Protein AF-A0A1G1VSD1-F1 (afdb_monomer)

Solvent-accessible surface area (backbone atoms only — not comparable to full-atom values): 21756 Å² total; per-residue (Å²): 142,65,68,88,74,49,57,92,87,36,51,66,31,58,63,77,46,82,47,78,40,88,89,70,38,38,32,40,32,35,23,59,66,36,73,68,53,50,50,50,34,48,72,78,40,58,56,42,30,75,63,59,65,45,50,32,33,35,44,26,46,36,88,63,101,79,64,98,50,81,32,43,58,73,54,17,55,51,48,51,53,54,52,40,55,37,24,59,35,25,33,76,70,53,75,51,63,38,87,36,64,24,29,32,46,72,56,81,66,100,51,52,38,36,31,36,31,75,64,92,54,90,82,37,45,60,22,38,36,26,65,42,75,59,90,62,21,32,52,67,43,37,54,72,77,50,73,74,51,72,70,53,35,38,53,39,26,42,51,46,51,50,32,54,59,45,38,45,39,85,54,55,68,75,62,44,68,49,43,38,69,47,69,35,48,49,39,75,63,40,67,64,59,42,45,43,29,44,76,74,29,87,92,44,19,68,61,29,48,55,34,52,53,35,51,46,51,61,42,70,30,69,66,46,51,54,50,52,55,52,40,36,76,70,61,47,38,30,56,30,40,57,55,61,29,38,66,84,24,26,39,52,42,68,27,79,89,72,48,69,47,70,42,76,49,78,71,39,53,72,57,62,86,49,100,82,52,72,59,64,55,22,59,48,63,55,25,25,56,55,23,40,58,18,16,31,34,12,57,44,68,64,38,78,93,30,48,66,49,44,53,28,32,54,51,36,48,33,69,72,39,80,72,49,47,40,43,80,75,37,68,70,48,20,21,39,22,29,47,13,21,46,51,25,30,53,50,52,39,45,54,46,45,52,55,35,52,53,40,48,54,51,46,55,56,41,74,76,37,100,72,64,77,66,49,68,64,49,52,50,53,35,54,52,38,51,58,53,41,49,45,41,46,53,49,41,46,51,28,34,77,39,68,18,48,41,64,70,78,80,107

Nearest PDB structures (foldseek):
  8otz-assembly1_DS  TM=2.381E-01  e=2.539E+00  Bos taurus
  8a1g-assembly2_B  TM=2.634E-01  e=3.040E+00  Homo sapiens
  8fbi-assembly1_A-3  TM=2.168E-01  e=6.837E+00  synthetic construct

pLDDT: mean 74.11, std 15.65, range [35.31, 95.62]

Foldseek 3Di:
DLQPQADQVFDKWFWDDWDQDLQQQKIKTKTAQDPVNLVSCCVPPVFFSVQQRGIKIKIFNDDDPDHPDDLHDPNVVVVQVLQQVLQVLLVVLPHGQWSHKWWWDDDPPPTTIITRHSDDDPPTTIITIGGPGDDQFAPVSCLVVDDDDLVLLLVQLLSLLSSQCSSFDQDDLVLLPLLDALPLLLCVLPVPQLVCCLPVNPVCNVLSVLLSVLSCCLRVDPVLRVVSNVCSVVRQAGQTLQQQARGPQWTWGQTPVRHIDIGGDDSPRVQDSDPPHGDRSNNRLCRGSLLVLLLHCQLVLLDPSSPSSNVSNLVSQCVVDVCSCCCLPPPSSVLNNLVSSLSNLSVVLSVLVVVLVVLVVVLVVLVPDPPVPPNVVSVVVNVVSVVVNVSSSVSSSQCSVVSSNCSVVSD

Mean predicted aligned error: 10.21 Å

Secondary structure (DSSP, 8-state):
--TTSS-TT-EEEEEEEEEE-TTT-EEEEEEPPPHHHHHHHHHH-TTTGGGGSS-EEEEEE---SS-SSS-STHHHHHHHHHHHHHHHHHTTTSS-SS--EEEEEP-SSSS-EEEE-SSPPTTPEEEEEEE-PPTT-BHHHHHHH-PPPHHHHHHHHHHHHHHHHHT-EE--HHHHHTS--THHHHHHHIIIIIHHHHHH-TTTHHHHHHHHHHHHHHHH-HHHHHHHHHHHHTT-BEE--S---TTTSEEEEE-TTS-EEEEE-----TTSSSTTSS--GGG-GGGBHHHHHHHHHHHHHT-GGGHHHHHHHHHHHHHH-GGGGGGGT-HHHHHHHHHHHHHHHHHHHHHHHHHHHHHHHHHHHHHTSTT-TTHHHHHHHHHHHHHHHHHHHHHHHHHHHTTT-GGGT--

Organism: NCBI:txid1797591

Structure (mmCIF, N/CA/C/O backbone):
data_AF-A0A1G1VSD1-F1
#
_entry.id   AF-A0A1G1VSD1-F1
#
loop_
_atom_site.group_PDB
_atom_site.id
_atom_site.type_symbol
_atom_site.label_atom_id
_atom_site.label_alt_id
_atom_site.label_comp_id
_atom_site.label_asym_id
_atom_site.label_entity_id
_atom_site.label_seq_id
_atom_site.pdbx_PDB_ins_code
_atom_site.Cartn_x
_atom_site.Cartn_y
_atom_site.Cartn_z
_atom_site.occupancy
_atom_site.B_iso_or_equiv
_atom_site.auth_seq_id
_atom_site.auth_comp_id
_atom_site.auth_asym_id
_atom_site.auth_atom_id
_atom_site.pdbx_PDB_model_num
ATOM 1 N N . MET A 1 1 ? -19.074 16.973 -6.743 1.00 36.41 1 MET A N 1
ATOM 2 C CA . MET A 1 1 ? -18.689 18.278 -7.329 1.00 36.41 1 MET A CA 1
ATOM 3 C C . MET A 1 1 ? -17.511 18.121 -8.301 1.00 36.41 1 MET A C 1
ATOM 5 O O . MET A 1 1 ? -16.456 18.693 -8.073 1.00 36.41 1 MET A O 1
ATOM 9 N N . VAL A 1 2 ? -17.659 17.331 -9.371 1.00 36.66 2 VAL A N 1
ATOM 10 C CA . VAL A 1 2 ? -16.707 17.309 -10.512 1.00 36.66 2 VAL A CA 1
ATOM 11 C C . VAL A 1 2 ? -17.419 17.602 -11.839 1.00 36.66 2 VAL A C 1
ATOM 13 O O . VAL A 1 2 ? -16.780 18.007 -12.802 1.00 36.66 2 VAL A O 1
ATOM 16 N N . GLU A 1 3 ? -18.756 17.531 -11.852 1.00 37.34 3 GLU A N 1
ATOM 17 C CA . GLU A 1 3 ? -19.597 17.827 -13.019 1.00 37.34 3 GLU A CA 1
ATOM 18 C C . GLU A 1 3 ? -19.487 19.277 -13.526 1.00 37.34 3 GLU A C 1
ATOM 20 O O . GLU A 1 3 ? -19.671 19.493 -14.716 1.00 37.34 3 GLU A O 1
ATOM 25 N N . GLU A 1 4 ? -19.114 20.252 -12.684 1.00 40.25 4 GLU A N 1
ATOM 26 C CA . GLU A 1 4 ? -19.007 21.676 -13.071 1.00 40.25 4 GLU A CA 1
ATOM 27 C C . GLU A 1 4 ? -17.602 22.120 -13.535 1.00 40.25 4 GLU A C 1
ATOM 29 O O . GLU A 1 4 ? -17.387 23.299 -13.816 1.00 40.25 4 GLU A O 1
ATOM 34 N N . LEU A 1 5 ? -16.613 21.220 -13.589 1.00 47.41 5 LEU A N 1
ATOM 35 C CA . LEU A 1 5 ? -15.200 21.614 -13.727 1.00 47.41 5 LEU A CA 1
ATOM 36 C C . LEU A 1 5 ? -14.581 21.386 -15.115 1.00 47.41 5 LEU A C 1
ATOM 38 O O . LEU A 1 5 ? -13.524 21.955 -15.399 1.00 47.41 5 LEU A O 1
ATOM 42 N N . ILE A 1 6 ? -15.219 20.602 -15.987 1.00 49.84 6 ILE A N 1
ATOM 43 C CA . ILE A 1 6 ? -14.736 20.333 -17.350 1.00 49.84 6 ILE A CA 1
ATOM 44 C C . ILE A 1 6 ? -15.594 21.143 -18.336 1.00 49.84 6 ILE A C 1
ATOM 46 O O . ILE A 1 6 ? -16.814 21.016 -18.275 1.00 49.84 6 ILE A O 1
ATOM 50 N N . PRO A 1 7 ? -15.007 21.966 -19.231 1.00 50.28 7 PRO A N 1
ATOM 51 C CA . PRO A 1 7 ? -15.776 22.739 -20.208 1.00 50.28 7 PRO A CA 1
ATOM 52 C C . PRO A 1 7 ? -16.676 21.838 -21.064 1.00 50.28 7 PRO A C 1
ATOM 54 O O . PRO A 1 7 ? -16.226 20.777 -21.497 1.00 50.28 7 PRO A O 1
ATOM 57 N N . ASP A 1 8 ? -17.896 22.286 -21.376 1.00 46.03 8 ASP A N 1
ATOM 58 C CA . ASP A 1 8 ? -18.855 21.544 -22.217 1.00 46.03 8 ASP A CA 1
ATOM 59 C C . ASP A 1 8 ? -18.300 21.209 -23.613 1.00 46.03 8 ASP A C 1
ATOM 61 O O . ASP A 1 8 ? -18.660 20.197 -24.213 1.00 46.03 8 ASP A O 1
ATOM 65 N N . GLU A 1 9 ? -17.378 22.034 -24.116 1.00 48.25 9 GLU A N 1
ATOM 66 C CA . GLU A 1 9 ? -16.683 21.835 -25.397 1.00 48.25 9 GLU A CA 1
ATOM 67 C C . GLU A 1 9 ? -15.677 20.669 -25.363 1.00 48.25 9 GLU A C 1
ATOM 69 O O . GLU A 1 9 ? -15.251 20.167 -26.404 1.00 48.25 9 GLU A O 1
ATOM 74 N N . GLY A 1 10 ? -15.334 20.213 -24.158 1.00 52.94 10 GLY A N 1
ATOM 75 C CA . GLY A 1 10 ? -14.412 19.133 -23.873 1.00 52.94 10 GLY A CA 1
ATOM 76 C C . GLY A 1 10 ? -12.936 19.472 -24.089 1.00 52.94 10 GLY A C 1
ATOM 77 O O . GLY A 1 10 ? -12.564 20.388 -24.819 1.00 52.94 10 GLY A O 1
ATOM 78 N N . LEU A 1 11 ? -12.052 18.730 -23.417 1.00 57.97 11 LEU A N 1
ATOM 79 C CA . LEU A 1 11 ? -10.602 18.854 -23.615 1.00 57.97 11 LEU A CA 1
ATOM 80 C C . LEU A 1 11 ? -10.128 17.710 -24.511 1.00 57.97 11 LEU A C 1
ATOM 82 O O . LEU A 1 11 ? -10.224 16.548 -24.117 1.00 57.97 11 LEU A O 1
ATOM 86 N N . SER A 1 12 ? -9.627 18.045 -25.703 1.00 57.38 12 SER A N 1
ATOM 87 C CA . SER A 1 12 ? -9.059 17.068 -26.638 1.00 57.38 12 SER A CA 1
ATOM 88 C C . SER A 1 12 ? -7.646 16.665 -26.216 1.00 57.38 12 SER A C 1
ATOM 90 O O . SER A 1 12 ? -6.810 17.528 -25.932 1.00 57.38 12 SER A O 1
ATOM 92 N N . LEU A 1 13 ? -7.381 15.360 -26.222 1.00 60.00 13 LEU A N 1
ATOM 93 C CA . LEU A 1 13 ? -6.073 14.755 -25.973 1.00 60.00 13 LEU A CA 1
ATOM 94 C C . LEU A 1 13 ? -5.682 13.855 -27.157 1.00 60.00 13 LEU A C 1
ATOM 96 O O . LEU A 1 13 ? -6.453 12.971 -27.542 1.00 60.00 13 LEU A O 1
ATOM 100 N N . ASP A 1 14 ? -4.498 14.093 -27.726 1.00 62.06 14 ASP A N 1
ATOM 101 C CA . ASP A 1 14 ? -3.951 13.336 -28.859 1.00 62.06 14 ASP A CA 1
ATOM 102 C C . ASP A 1 14 ? -3.204 12.090 -28.354 1.00 62.06 14 ASP A C 1
ATOM 104 O O . ASP A 1 14 ? -2.128 12.184 -27.762 1.00 62.06 14 ASP A O 1
ATOM 108 N N . ILE A 1 15 ? -3.753 10.905 -28.629 1.00 63.03 15 ILE A N 1
ATOM 109 C CA . ILE A 1 15 ? -3.170 9.633 -28.181 1.00 63.03 15 ILE A CA 1
ATOM 110 C C . ILE A 1 15 ? -1.880 9.337 -28.957 1.00 63.03 15 ILE A C 1
ATOM 112 O O . ILE A 1 15 ? -1.888 9.282 -30.189 1.00 63.03 15 ILE A O 1
ATOM 116 N N . ARG A 1 16 ? -0.780 9.114 -28.229 1.00 64.06 16 ARG A N 1
ATOM 117 C CA . ARG A 1 16 ? 0.555 8.834 -28.786 1.00 64.06 16 ARG A CA 1
ATOM 118 C C . ARG A 1 16 ? 0.944 7.369 -28.731 1.00 64.06 16 ARG A C 1
ATOM 120 O O . ARG A 1 16 ? 1.565 6.870 -29.663 1.00 64.06 16 ARG A O 1
ATOM 127 N N . GLU A 1 17 ? 0.585 6.705 -27.642 1.00 64.31 17 GLU A N 1
ATOM 128 C CA . GLU A 1 17 ? 0.941 5.316 -27.376 1.00 64.31 17 GLU A CA 1
ATOM 129 C C . GLU A 1 17 ? -0.291 4.569 -26.857 1.00 64.31 17 GLU A C 1
ATOM 131 O O . GLU A 1 17 ? -1.056 5.109 -26.054 1.00 64.31 17 GLU A O 1
ATOM 136 N N . GLU A 1 18 ? -0.479 3.331 -27.319 1.00 65.44 18 GLU A N 1
ATOM 137 C CA . GLU A 1 18 ? -1.510 2.407 -26.841 1.00 65.44 18 GLU A CA 1
ATOM 138 C C . GLU A 1 18 ? -0.834 1.128 -26.340 1.00 65.44 18 GLU A C 1
ATOM 140 O O . GLU A 1 18 ? -0.193 0.407 -27.102 1.00 65.44 18 GLU A O 1
ATOM 145 N N . ILE A 1 19 ? -0.968 0.868 -25.039 1.00 57.59 19 ILE A N 1
ATOM 146 C CA . ILE A 1 19 ? -0.439 -0.308 -24.352 1.00 57.59 19 ILE A CA 1
ATOM 147 C C . ILE A 1 19 ? -1.618 -1.189 -23.941 1.00 57.59 19 ILE A C 1
ATOM 149 O O . ILE A 1 19 ? -2.522 -0.766 -23.212 1.00 57.59 19 ILE A O 1
ATOM 153 N N . HIS A 1 20 ? -1.589 -2.446 -24.374 1.00 55.81 20 HIS A N 1
ATOM 154 C CA . HIS A 1 20 ? -2.561 -3.454 -23.965 1.00 55.81 20 HIS A CA 1
ATOM 155 C C . HIS A 1 20 ? -2.016 -4.254 -22.784 1.00 55.81 20 HIS A C 1
ATOM 157 O O . HIS A 1 20 ? -0.972 -4.898 -22.888 1.00 55.81 20 HIS A O 1
ATOM 163 N N . THR A 1 21 ? -2.724 -4.229 -21.652 1.00 50.00 21 THR A N 1
ATOM 164 C CA . THR A 1 21 ? -2.318 -5.001 -20.472 1.00 50.00 21 THR A CA 1
ATOM 165 C C . THR A 1 21 ? -2.983 -6.377 -20.490 1.00 50.00 21 THR A C 1
ATOM 167 O O . THR A 1 21 ? -4.175 -6.523 -20.221 1.00 50.00 21 THR A O 1
ATOM 170 N N . VAL A 1 22 ? -2.197 -7.409 -20.805 1.00 44.94 22 VAL A N 1
ATOM 171 C CA . VAL A 1 22 ? -2.683 -8.799 -20.915 1.00 44.94 22 VAL A CA 1
ATOM 172 C C . VAL A 1 22 ? -3.262 -9.310 -19.586 1.00 44.94 22 VAL A C 1
ATOM 174 O O . VAL A 1 22 ? -4.194 -10.105 -19.586 1.00 44.94 22 VAL A O 1
ATOM 177 N N . SER A 1 23 ? -2.753 -8.821 -18.450 1.00 47.03 23 SER A N 1
ATOM 178 C CA . SER A 1 23 ? -3.136 -9.272 -17.106 1.00 47.03 23 SER A CA 1
ATOM 179 C C . SER A 1 23 ? -4.402 -8.627 -16.535 1.00 47.03 23 SER A C 1
ATOM 181 O O . SER A 1 23 ? -5.021 -9.217 -15.655 1.00 47.03 23 SER A O 1
ATOM 183 N N . THR A 1 24 ? -4.795 -7.427 -16.985 1.00 51.44 24 THR A N 1
ATOM 184 C CA . THR A 1 24 ? -5.936 -6.696 -16.387 1.00 51.44 24 THR A CA 1
ATOM 185 C C . THR A 1 24 ? -7.109 -6.473 -17.340 1.00 51.44 24 THR A C 1
ATOM 187 O O . THR A 1 24 ? -8.209 -6.148 -16.886 1.00 51.44 24 THR A O 1
ATOM 190 N N . GLY A 1 25 ? -6.894 -6.653 -18.648 1.00 54.44 25 GLY A N 1
ATOM 191 C CA . GLY A 1 25 ? -7.896 -6.395 -19.688 1.00 54.44 25 GLY A CA 1
ATOM 192 C C . GLY A 1 25 ? -8.119 -4.907 -19.990 1.00 54.44 25 GLY A C 1
ATOM 193 O O . GLY A 1 25 ? -8.871 -4.572 -20.900 1.00 54.44 25 GLY A O 1
ATOM 194 N N . PHE A 1 26 ? -7.457 -3.991 -19.275 1.00 63.53 26 PHE A N 1
ATOM 195 C CA . PHE A 1 26 ? -7.547 -2.560 -19.557 1.00 63.53 26 PHE A CA 1
ATOM 196 C C . PHE A 1 26 ? -6.585 -2.128 -20.670 1.00 63.53 26 PHE A C 1
ATOM 198 O O . PHE A 1 26 ? -5.459 -2.628 -20.803 1.00 63.53 26 PHE A O 1
ATOM 205 N N . ARG A 1 27 ? -7.032 -1.128 -21.434 1.00 68.12 27 ARG A N 1
ATOM 206 C CA . ARG A 1 27 ? -6.236 -0.383 -22.408 1.00 68.12 27 ARG A CA 1
ATOM 207 C C . ARG A 1 27 ? -5.653 0.847 -21.721 1.00 68.12 27 ARG A C 1
ATOM 209 O O . ARG A 1 27 ? -6.402 1.634 -21.138 1.00 68.12 27 ARG A O 1
ATOM 216 N N . ILE A 1 28 ? -4.340 1.010 -21.803 1.00 71.94 28 ILE A N 1
ATOM 217 C CA . ILE A 1 28 ? -3.626 2.166 -21.267 1.00 71.94 28 ILE A CA 1
ATOM 218 C C . ILE A 1 28 ? -3.150 3.008 -22.441 1.00 71.94 28 ILE A C 1
ATOM 220 O O . ILE A 1 28 ? -2.432 2.527 -23.312 1.00 71.94 28 ILE A O 1
ATOM 224 N N . LEU A 1 29 ? -3.575 4.262 -22.478 1.00 72.94 29 LEU A N 1
ATOM 225 C CA . LEU A 1 29 ? -3.237 5.203 -23.535 1.00 72.94 29 LEU A CA 1
ATOM 226 C C . LEU A 1 29 ? -2.425 6.333 -22.939 1.00 72.94 29 LEU A C 1
ATOM 228 O O . LEU A 1 29 ? -2.764 6.815 -21.859 1.00 72.94 29 LEU A O 1
ATOM 232 N N . LYS A 1 30 ? -1.397 6.785 -23.645 1.00 74.25 30 LYS A N 1
ATOM 233 C CA . LYS A 1 30 ? -0.609 7.929 -23.200 1.00 74.25 30 LYS A CA 1
ATOM 234 C C . LYS A 1 30 ? -0.745 9.115 -24.141 1.00 74.25 30 LYS A C 1
ATOM 236 O O . LYS A 1 30 ? -0.825 8.955 -25.362 1.00 74.25 30 LYS A O 1
ATOM 241 N N . THR A 1 31 ? -0.802 10.308 -23.563 1.00 71.44 31 THR A N 1
ATOM 242 C CA . THR A 1 31 ? -0.994 11.581 -24.268 1.00 71.44 31 THR A CA 1
ATOM 243 C C . THR A 1 31 ? -0.231 12.697 -23.570 1.00 71.44 31 THR A C 1
ATOM 245 O O . THR A 1 31 ? 0.013 12.639 -22.370 1.00 71.44 31 THR A O 1
ATOM 248 N N . GLU A 1 32 ? 0.117 13.749 -24.304 1.00 71.88 32 GLU A N 1
ATOM 249 C CA . GLU A 1 32 ? 0.580 14.994 -23.687 1.00 71.88 32 GLU A CA 1
ATOM 250 C C . GLU A 1 32 ? -0.602 15.858 -23.217 1.00 71.88 32 GLU A C 1
ATOM 252 O O . GLU A 1 32 ? -1.699 15.767 -23.786 1.00 71.88 32 GLU A O 1
ATOM 257 N N . PRO A 1 33 ? -0.394 16.707 -22.196 1.00 69.94 33 PRO A N 1
ATOM 258 C CA . PRO A 1 33 ? -1.379 17.670 -21.742 1.00 69.94 33 PRO A CA 1
ATOM 259 C C . PRO A 1 33 ? -1.580 18.748 -22.807 1.00 69.94 33 PRO A C 1
ATOM 261 O O . PRO A 1 33 ? -0.635 19.403 -23.247 1.00 69.94 33 PRO A O 1
ATOM 264 N N . SER A 1 34 ? -2.832 18.969 -23.212 1.00 71.31 34 SER A N 1
ATOM 265 C CA . SER A 1 34 ? -3.176 20.121 -24.047 1.00 71.31 34 SER A CA 1
ATOM 266 C C . SER A 1 34 ? -3.012 21.428 -23.262 1.00 71.31 34 SER A C 1
ATOM 268 O O . SER A 1 34 ? -3.076 21.444 -22.031 1.00 71.31 34 SER A O 1
ATOM 270 N N . SER A 1 35 ? -2.850 22.556 -23.959 1.00 73.81 35 SER A N 1
ATOM 271 C CA . SER A 1 35 ? -2.765 23.882 -23.323 1.00 73.81 35 SER A CA 1
ATOM 272 C C . SER A 1 35 ? -3.969 24.173 -22.419 1.00 73.81 35 SER A C 1
ATOM 274 O O . SER A 1 35 ? -3.806 24.703 -21.321 1.00 73.81 35 SER A O 1
ATOM 276 N N . SER A 1 36 ? -5.165 23.761 -22.842 1.00 70.81 36 SER A N 1
ATOM 277 C CA . SER A 1 36 ? -6.399 23.889 -22.065 1.00 70.81 36 SER A CA 1
ATOM 278 C C . SER A 1 36 ? -6.401 23.007 -20.810 1.00 70.81 36 SER A C 1
ATOM 280 O O . SER A 1 36 ? -6.856 23.453 -19.757 1.00 70.81 36 SER A O 1
ATOM 282 N N . PHE A 1 37 ? -5.847 21.789 -20.876 1.00 72.75 37 PHE A N 1
ATOM 283 C CA . PHE A 1 37 ? -5.685 20.931 -19.697 1.00 72.75 37 PHE A CA 1
ATOM 284 C C . PHE A 1 37 ? -4.653 21.508 -18.716 1.00 72.75 37 PHE A C 1
ATOM 286 O O . PHE A 1 37 ? -4.914 21.594 -17.518 1.00 72.75 37 PHE A O 1
ATOM 293 N N . SER A 1 38 ? -3.523 22.008 -19.216 1.00 76.06 38 SER A N 1
ATOM 294 C CA . SER A 1 38 ? -2.519 22.697 -18.396 1.00 76.06 38 SER A CA 1
ATOM 295 C C . SER A 1 38 ? -3.081 23.954 -17.723 1.00 76.06 38 SER A C 1
ATOM 297 O O . SER A 1 38 ? -2.813 24.198 -16.546 1.00 76.06 38 SER A O 1
ATOM 299 N N . ALA A 1 39 ? -3.913 24.731 -18.424 1.00 76.56 39 ALA A N 1
ATOM 300 C CA . ALA A 1 39 ? -4.606 25.882 -17.847 1.00 76.56 39 ALA A CA 1
ATOM 301 C C . ALA A 1 39 ? -5.613 25.465 -16.760 1.00 76.56 39 ALA A C 1
ATOM 303 O O . ALA A 1 39 ? -5.683 26.101 -15.706 1.00 76.56 39 ALA A O 1
ATOM 304 N N . PHE A 1 40 ? -6.351 24.370 -16.976 1.00 75.94 40 PHE A N 1
ATOM 305 C CA . PHE A 1 40 ? -7.236 23.779 -15.971 1.00 75.94 40 PHE A CA 1
ATOM 306 C C . PHE A 1 40 ? -6.469 23.367 -14.704 1.00 75.94 40 PHE A C 1
ATOM 308 O O . PHE A 1 40 ? -6.882 23.730 -13.599 1.00 75.94 40 PHE A O 1
ATOM 315 N N . LEU A 1 41 ? -5.335 22.673 -14.853 1.00 74.31 41 LEU A N 1
ATOM 316 C CA . LEU A 1 41 ? -4.472 22.288 -13.734 1.00 74.31 41 LEU A CA 1
ATOM 317 C C . LEU A 1 41 ? -3.912 23.508 -13.002 1.00 74.31 41 LEU A C 1
ATOM 319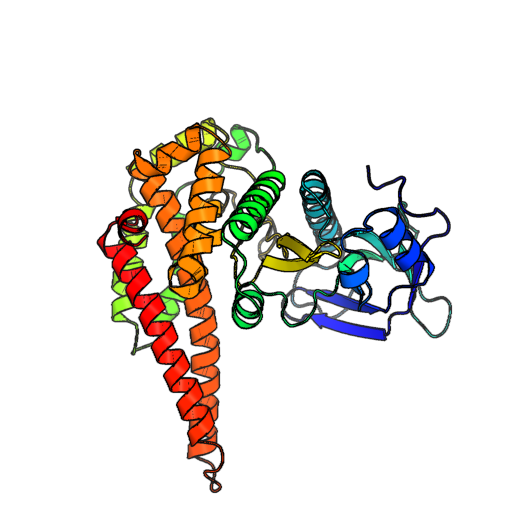 O O . LEU A 1 41 ? -3.951 23.559 -11.777 1.00 74.31 41 LEU A O 1
ATOM 323 N N . GLY A 1 42 ? -3.430 24.511 -13.738 1.00 76.00 42 GLY A N 1
ATOM 324 C CA . GLY A 1 42 ? -2.905 25.744 -13.155 1.00 76.00 42 GLY A CA 1
ATOM 325 C C . GLY A 1 42 ? -3.956 26.524 -12.362 1.00 76.00 42 GLY A C 1
ATOM 326 O O . GLY A 1 42 ? -3.637 27.089 -11.319 1.00 76.00 42 GLY A O 1
ATOM 327 N N . LYS A 1 43 ? -5.215 26.520 -12.815 1.00 78.81 43 LYS A N 1
ATOM 328 C CA . LYS A 1 43 ? -6.325 27.199 -12.133 1.00 78.81 43 LYS A CA 1
ATOM 329 C C . LYS A 1 43 ? -6.795 26.451 -10.884 1.00 78.81 43 LYS A C 1
ATOM 331 O O . LYS A 1 43 ? -6.982 27.075 -9.845 1.00 78.81 43 LYS A O 1
ATOM 336 N N . ASN A 1 44 ? -7.019 25.140 -10.988 1.00 72.69 44 ASN A N 1
ATOM 337 C CA . ASN A 1 44 ? -7.690 24.364 -9.936 1.00 72.69 44 ASN A CA 1
ATOM 338 C C . ASN A 1 44 ? -6.714 23.664 -8.980 1.00 72.69 44 ASN A C 1
ATOM 340 O O . ASN A 1 44 ? -7.047 23.430 -7.821 1.00 72.69 44 ASN A O 1
ATOM 344 N N . TYR A 1 45 ? -5.496 23.370 -9.440 1.00 75.31 45 TYR A N 1
ATOM 345 C CA . TYR A 1 45 ? -4.479 22.628 -8.693 1.00 75.31 45 TYR A CA 1
ATOM 346 C C . TYR A 1 45 ? -3.079 23.279 -8.781 1.00 75.31 45 TYR A C 1
ATOM 348 O O . TYR A 1 45 ? -2.084 22.607 -9.078 1.00 75.31 45 TYR A O 1
ATOM 356 N N . PRO A 1 46 ? -2.945 24.588 -8.475 1.00 74.06 46 PRO A N 1
ATOM 357 C CA . PRO A 1 46 ? -1.717 25.354 -8.723 1.00 74.06 46 PRO A CA 1
ATOM 358 C C . PRO A 1 46 ? -0.483 24.839 -7.968 1.00 74.06 46 PRO A C 1
ATOM 360 O O . PRO A 1 46 ? 0.643 25.030 -8.422 1.00 74.06 46 PRO A O 1
ATOM 363 N N . LYS A 1 47 ? -0.664 24.186 -6.810 1.00 70.25 47 LYS A N 1
ATOM 364 C CA . LYS A 1 47 ? 0.446 23.749 -5.941 1.00 70.25 47 LYS A CA 1
ATOM 365 C C . LYS A 1 47 ? 1.262 22.595 -6.511 1.00 70.25 47 LYS A C 1
ATOM 367 O O . LYS A 1 47 ? 2.424 22.439 -6.140 1.00 70.25 47 LYS A O 1
ATOM 372 N N . VAL A 1 48 ? 0.664 21.799 -7.387 1.00 67.31 48 VAL A N 1
ATOM 373 C CA . VAL A 1 48 ? 1.314 20.626 -7.977 1.00 67.31 48 VAL A CA 1
ATOM 374 C C . VAL A 1 48 ? 1.213 20.604 -9.496 1.00 67.31 48 VAL A C 1
ATOM 376 O O . VAL A 1 48 ? 1.674 19.644 -10.087 1.00 67.31 48 VAL A O 1
ATOM 379 N N . SER A 1 49 ? 0.685 21.648 -10.149 1.00 68.88 49 SER A N 1
ATOM 380 C CA . SER A 1 49 ? 0.503 21.690 -11.612 1.00 68.88 49 SER A CA 1
ATOM 381 C C . SER A 1 49 ? 1.734 21.235 -12.405 1.00 68.88 49 SER A C 1
ATOM 383 O O . SER A 1 49 ? 1.594 20.588 -13.435 1.00 68.88 49 SER A O 1
ATOM 385 N N . ASP A 1 50 ? 2.940 21.524 -11.906 1.00 65.31 50 ASP A N 1
ATOM 386 C CA . ASP A 1 50 ? 4.196 21.192 -12.589 1.00 65.31 50 ASP A CA 1
ATOM 387 C C . ASP A 1 50 ? 4.496 19.687 -12.541 1.00 65.31 50 ASP A C 1
ATOM 389 O O . ASP A 1 50 ? 5.059 19.135 -13.479 1.00 65.31 50 ASP A O 1
ATOM 393 N N . ALA A 1 51 ? 4.028 18.979 -11.516 1.00 59.62 51 ALA A N 1
ATOM 394 C CA . ALA A 1 51 ? 4.134 17.525 -11.450 1.00 59.62 51 ALA A CA 1
ATOM 395 C C . ALA A 1 51 ? 3.143 16.790 -12.361 1.00 59.62 51 ALA A C 1
ATOM 397 O O . ALA A 1 51 ? 3.276 15.592 -12.586 1.00 59.62 51 ALA A O 1
ATOM 398 N N . PHE A 1 52 ? 2.160 17.522 -12.882 1.00 61.50 52 PHE A N 1
ATOM 399 C CA . PHE A 1 52 ? 1.119 17.042 -13.785 1.00 61.50 52 PHE A CA 1
ATOM 400 C C . PHE A 1 52 ? 1.308 17.596 -15.207 1.00 61.50 52 PHE A C 1
ATOM 402 O O . PHE A 1 52 ? 0.454 17.400 -16.065 1.00 61.50 52 PHE A O 1
ATOM 409 N N . SER A 1 53 ? 2.432 18.283 -15.451 1.00 57.84 53 SER A N 1
ATOM 410 C CA . SER A 1 53 ? 2.805 18.857 -16.752 1.00 57.84 53 SER A CA 1
ATOM 411 C C . SER A 1 53 ? 3.493 17.857 -17.692 1.00 57.84 53 SER A C 1
ATOM 413 O O . SER A 1 53 ? 3.763 18.186 -18.846 1.00 57.84 53 SER A O 1
ATOM 415 N N . GLY A 1 54 ? 3.776 16.648 -17.196 1.00 66.31 54 GLY A N 1
ATOM 416 C CA . GLY A 1 54 ? 4.286 15.526 -17.979 1.00 66.31 54 GLY A CA 1
ATOM 417 C C . GLY A 1 54 ? 3.180 14.766 -18.710 1.00 66.31 54 GLY A C 1
ATOM 418 O O . GLY A 1 54 ? 2.123 15.300 -19.014 1.00 66.31 54 GLY A O 1
ATOM 419 N N . GLU A 1 55 ? 3.429 13.495 -18.989 1.00 72.25 55 GLU A N 1
ATOM 420 C CA . GLU A 1 55 ? 2.516 12.616 -19.717 1.00 72.25 55 GLU A CA 1
ATOM 421 C C . GLU A 1 55 ? 1.216 12.336 -18.924 1.00 72.25 55 GLU A C 1
ATOM 423 O O . GLU A 1 55 ? 1.209 12.209 -17.697 1.00 72.25 55 GLU A O 1
ATOM 428 N N . ILE A 1 56 ? 0.087 12.262 -19.626 1.00 73.62 56 ILE A N 1
ATOM 429 C CA . ILE A 1 56 ? -1.224 11.875 -19.097 1.00 73.62 56 ILE A CA 1
ATOM 430 C C . ILE A 1 56 ? -1.500 10.442 -19.530 1.00 73.62 56 ILE A C 1
ATOM 432 O O . ILE A 1 56 ? -1.307 10.079 -20.691 1.00 73.62 56 ILE A O 1
ATOM 436 N N . VAL A 1 57 ? -2.034 9.655 -18.604 1.00 75.56 57 VAL A N 1
ATOM 437 C CA . VAL A 1 57 ? -2.475 8.287 -18.845 1.00 75.56 57 VAL A CA 1
ATOM 438 C C . VAL A 1 57 ? -3.999 8.241 -18.889 1.00 75.56 57 VAL A C 1
ATOM 440 O O . VAL A 1 57 ? -4.670 8.726 -17.982 1.00 75.56 57 VAL A O 1
ATOM 443 N N . LEU A 1 58 ? -4.561 7.621 -19.922 1.00 74.62 58 LEU A N 1
ATOM 444 C CA . LEU A 1 58 ? -5.981 7.295 -20.006 1.00 74.62 58 LEU A CA 1
ATOM 445 C C . LEU A 1 58 ? -6.140 5.785 -19.851 1.00 74.62 58 LEU A C 1
ATOM 447 O O . LEU A 1 58 ? -5.616 5.011 -20.653 1.00 74.62 58 LEU A O 1
ATOM 451 N N . LYS A 1 59 ? -6.886 5.362 -18.833 1.00 76.25 59 LYS A N 1
ATOM 452 C CA . LYS A 1 59 ? -7.244 3.957 -18.615 1.00 76.25 59 LYS A CA 1
ATOM 453 C C . LYS A 1 59 ? -8.653 3.713 -19.131 1.00 76.25 59 LYS A C 1
ATOM 455 O O . LYS A 1 59 ? -9.589 4.312 -18.618 1.00 76.25 59 LYS A O 1
ATOM 460 N N . SER A 1 60 ? -8.825 2.844 -20.121 1.00 72.38 60 SER A N 1
ATOM 461 C CA . SER A 1 60 ? -10.132 2.543 -20.722 1.00 72.38 60 SER A CA 1
ATOM 462 C C . SER A 1 60 ? -10.445 1.048 -20.698 1.00 72.38 60 SER A C 1
ATOM 464 O O . SER A 1 60 ? -9.542 0.215 -20.809 1.00 72.38 60 SER A O 1
ATOM 466 N N . CYS A 1 61 ? -11.729 0.700 -20.571 1.00 67.25 61 CYS A N 1
ATOM 467 C CA . CYS A 1 61 ? -12.209 -0.657 -20.804 1.00 67.25 61 CYS A CA 1
ATOM 468 C C . CYS A 1 61 ? -12.279 -0.888 -22.320 1.00 67.25 61 CYS A C 1
ATOM 470 O O . CYS A 1 61 ? -13.110 -0.303 -23.016 1.00 67.25 61 CYS A O 1
ATOM 472 N N . GLY A 1 62 ? -11.356 -1.689 -22.851 1.00 56.59 62 GLY A N 1
ATOM 473 C CA . GLY A 1 62 ? -11.369 -2.035 -24.266 1.00 56.59 62 GLY A CA 1
ATOM 474 C C . GLY A 1 62 ? -12.578 -2.903 -24.625 1.00 56.59 62 GLY A C 1
ATOM 475 O O . GLY A 1 62 ? -13.186 -3.551 -23.779 1.00 56.59 62 GLY A O 1
ATOM 476 N N . LYS A 1 63 ? -12.924 -2.928 -25.911 1.00 51.62 63 LYS A N 1
ATOM 477 C CA . LYS A 1 63 ? -13.608 -4.065 -26.534 1.00 51.62 63 LYS A CA 1
ATOM 478 C C . LYS A 1 63 ? -12.576 -4.732 -27.430 1.00 51.62 63 LYS A C 1
ATOM 480 O O . LYS A 1 63 ? -12.414 -4.315 -28.573 1.00 51.62 63 LYS A O 1
ATOM 485 N N . THR A 1 64 ? -11.805 -5.677 -26.911 1.00 46.47 64 THR A N 1
ATOM 486 C CA . THR A 1 64 ? -10.910 -6.470 -27.768 1.00 46.47 64 THR A CA 1
ATOM 487 C C . THR A 1 64 ? -11.562 -7.807 -28.078 1.00 46.47 64 THR A C 1
ATOM 489 O O . THR A 1 64 ? -12.047 -8.477 -27.179 1.00 46.47 64 THR A O 1
ATOM 492 N N . GLU A 1 65 ? -11.543 -8.211 -29.350 1.00 40.66 65 GLU A N 1
ATOM 493 C CA . GLU A 1 65 ? -12.116 -9.478 -29.846 1.00 40.66 65 GLU A CA 1
ATOM 494 C C . GLU A 1 65 ? -11.420 -10.736 -29.277 1.00 40.66 65 GLU A C 1
ATOM 496 O O . GLU A 1 65 ? -11.879 -11.858 -29.490 1.00 40.66 65 GLU A O 1
ATOM 501 N N . HIS A 1 66 ? -10.334 -10.560 -28.517 1.00 38.81 66 HIS A N 1
ATOM 502 C CA . HIS A 1 66 ? -9.538 -11.621 -27.905 1.00 38.81 66 HIS A CA 1
ATOM 503 C C . HIS A 1 66 ? -9.155 -11.255 -26.461 1.00 38.81 66 HIS A C 1
ATOM 505 O O . HIS A 1 66 ? -8.009 -10.906 -26.186 1.00 38.81 66 HIS A O 1
ATOM 511 N N . SER A 1 67 ? -10.102 -11.299 -25.525 1.00 35.31 67 SER A N 1
ATOM 512 C CA . SER A 1 67 ? -9.831 -11.091 -24.098 1.00 35.31 67 SER A CA 1
ATOM 513 C C . SER A 1 67 ? -9.977 -12.403 -23.317 1.00 35.31 67 SER A C 1
ATOM 515 O O . SER A 1 67 ? -11.032 -13.028 -23.271 1.00 35.31 67 SER A O 1
ATOM 517 N N . PHE A 1 68 ? -8.883 -12.829 -22.679 1.00 35.62 68 PHE A N 1
ATOM 518 C CA . PHE A 1 68 ? -8.873 -13.918 -21.690 1.00 35.62 68 PHE A CA 1
ATOM 519 C C . PHE A 1 68 ? -9.404 -13.464 -20.310 1.00 35.62 68 PHE A C 1
ATOM 521 O O . PHE A 1 68 ? -9.625 -14.300 -19.439 1.00 35.62 68 PHE A O 1
ATOM 528 N N . PHE A 1 69 ? -9.633 -12.157 -20.103 1.00 38.88 69 PHE A N 1
ATOM 529 C CA . PHE A 1 69 ? -10.139 -11.571 -18.853 1.00 38.88 69 PHE A CA 1
ATOM 530 C C . PHE A 1 69 ? -11.434 -10.767 -19.065 1.00 38.88 69 PHE A C 1
ATOM 532 O O . PHE A 1 69 ? -11.585 -10.048 -20.045 1.00 38.88 69 PHE A O 1
ATOM 539 N N . HIS A 1 70 ? -12.357 -10.866 -18.101 1.00 48.00 70 HIS A N 1
ATOM 540 C CA . HIS A 1 70 ? -13.770 -10.455 -18.183 1.00 48.00 70 HIS A CA 1
ATOM 541 C C . HIS A 1 70 ? -14.082 -8.952 -17.987 1.00 48.00 70 HIS A C 1
ATOM 543 O O . HIS A 1 70 ? -15.238 -8.607 -17.745 1.00 48.00 70 HIS A O 1
ATOM 549 N N . ASN A 1 71 ? -13.106 -8.041 -18.064 1.00 50.50 71 ASN A N 1
ATOM 550 C CA . ASN A 1 71 ? -13.339 -6.603 -17.817 1.00 50.50 71 ASN A CA 1
ATOM 551 C C . ASN A 1 71 ? -13.758 -5.811 -19.072 1.00 50.50 71 ASN A C 1
ATOM 553 O O . ASN A 1 71 ? -13.552 -4.599 -19.141 1.00 50.50 71 ASN A O 1
ATOM 557 N N . ASP A 1 72 ? -14.397 -6.475 -20.033 1.00 54.34 72 ASP A N 1
ATOM 558 C CA . ASP A 1 72 ? -14.952 -5.839 -21.226 1.00 54.34 72 ASP A CA 1
ATOM 559 C C . ASP A 1 72 ? -16.422 -5.441 -21.003 1.00 54.34 72 ASP A C 1
ATOM 561 O O . ASP A 1 72 ? -17.167 -6.058 -20.233 1.00 54.34 72 ASP A O 1
ATOM 565 N N . GLY A 1 73 ? -16.872 -4.391 -21.694 1.00 61.94 73 GLY A N 1
ATOM 566 C CA . GLY A 1 73 ? -18.274 -3.968 -21.651 1.00 61.94 73 GLY A CA 1
ATOM 567 C C . GLY A 1 73 ? -18.736 -3.515 -20.250 1.00 61.94 73 GLY A C 1
ATOM 568 O O . GLY A 1 73 ? -17.987 -2.820 -19.564 1.00 61.94 73 GLY A O 1
ATOM 569 N N . PRO A 1 74 ? -19.957 -3.868 -19.796 1.00 64.69 74 PRO A N 1
ATOM 570 C CA . PRO A 1 74 ? -20.545 -3.316 -18.567 1.00 64.69 74 PRO A CA 1
ATOM 571 C C . PRO A 1 74 ? -19.714 -3.522 -17.292 1.00 64.69 74 PRO A C 1
ATOM 573 O O . PRO A 1 74 ? -19.760 -2.686 -16.392 1.00 64.69 74 PRO A O 1
ATOM 576 N N . ILE A 1 75 ? -18.948 -4.617 -17.201 1.00 64.75 75 ILE A N 1
ATOM 577 C CA . ILE A 1 75 ? -18.094 -4.901 -16.036 1.00 64.75 75 ILE A CA 1
ATOM 578 C C . ILE A 1 75 ? -16.931 -3.905 -15.979 1.00 64.75 75 ILE A C 1
ATOM 580 O O . ILE A 1 75 ? -16.669 -3.344 -14.916 1.00 64.75 75 ILE A O 1
ATOM 584 N N . GLY A 1 76 ? -16.288 -3.632 -17.117 1.00 67.50 76 GLY A N 1
ATOM 585 C CA . GLY A 1 76 ? -15.230 -2.629 -17.237 1.00 67.50 76 GLY A CA 1
ATOM 586 C C . GLY A 1 76 ? -15.721 -1.195 -17.029 1.00 67.50 76 GLY A C 1
ATOM 587 O O . GLY A 1 76 ? -15.038 -0.412 -16.373 1.00 67.50 76 GLY A O 1
ATOM 588 N N . GLU A 1 77 ? -16.922 -0.847 -17.509 1.00 70.44 77 GLU A N 1
ATOM 589 C CA . GLU A 1 77 ? -17.519 0.478 -17.258 1.00 70.44 77 GLU A CA 1
ATOM 590 C C . GLU A 1 77 ? -17.761 0.697 -15.753 1.00 70.44 77 GLU A C 1
ATOM 592 O O . GLU A 1 77 ? -17.449 1.752 -15.198 1.00 70.44 77 GLU A O 1
ATOM 597 N N . MET A 1 78 ? -18.267 -0.331 -15.069 1.00 70.44 78 MET A N 1
ATOM 598 C CA . MET A 1 78 ? -18.548 -0.296 -13.635 1.00 70.44 78 MET A CA 1
ATOM 599 C C . MET A 1 78 ? -17.259 -0.291 -12.791 1.00 70.44 78 MET A C 1
ATOM 601 O O . MET A 1 78 ? -17.146 0.501 -11.859 1.00 70.44 78 MET A O 1
ATOM 605 N N . THR A 1 79 ? -16.289 -1.125 -13.185 1.00 70.94 79 THR A N 1
ATOM 606 C CA . THR A 1 79 ? -14.834 -0.903 -13.137 1.00 70.94 79 THR A CA 1
ATOM 607 C C . THR A 1 79 ? -14.361 0.523 -12.830 1.00 70.94 79 THR A C 1
ATOM 609 O O . THR A 1 79 ? -14.106 0.947 -11.700 1.00 70.94 79 THR A O 1
ATOM 612 N N . LEU A 1 80 ? -14.307 1.281 -13.925 1.00 72.31 80 LEU A N 1
ATOM 613 C CA . LEU A 1 80 ? -13.840 2.658 -14.005 1.00 72.31 80 LEU A CA 1
ATOM 614 C C . LEU A 1 80 ? -14.689 3.621 -13.168 1.00 72.31 80 LEU A C 1
ATOM 616 O O . LEU A 1 80 ? -14.144 4.532 -12.544 1.00 72.31 80 LEU A O 1
ATOM 620 N N . ALA A 1 81 ? -16.008 3.418 -13.111 1.00 72.00 81 ALA A N 1
ATOM 621 C CA . ALA A 1 81 ? -16.891 4.240 -12.285 1.00 72.00 81 ALA A CA 1
ATOM 622 C C . ALA A 1 81 ? -16.565 4.107 -10.786 1.00 72.00 81 ALA A C 1
ATOM 624 O O . ALA A 1 81 ? -16.567 5.098 -10.056 1.00 72.00 81 ALA A O 1
ATOM 625 N N . MET A 1 82 ? -16.252 2.894 -10.320 1.00 71.56 82 MET A N 1
ATOM 626 C CA . MET A 1 82 ? -15.879 2.661 -8.924 1.00 71.56 82 MET A CA 1
ATOM 627 C C . MET A 1 82 ? -14.502 3.227 -8.584 1.00 71.56 82 MET A C 1
ATOM 629 O O . MET A 1 82 ? -14.362 3.794 -7.503 1.00 71.56 82 MET A O 1
ATOM 633 N N . GLU A 1 83 ? -13.515 3.095 -9.475 1.00 74.81 83 GLU A N 1
ATOM 634 C CA . GLU A 1 83 ? -12.199 3.733 -9.312 1.00 74.81 83 GLU A CA 1
ATOM 635 C C . GLU A 1 83 ? -12.338 5.261 -9.261 1.00 74.81 83 GLU A C 1
ATOM 637 O O . GLU A 1 83 ? -11.833 5.893 -8.338 1.00 74.81 83 GLU A O 1
ATOM 642 N N . THR A 1 84 ? -13.147 5.842 -10.153 1.00 73.12 84 THR A N 1
ATOM 643 C CA . THR A 1 84 ? -13.420 7.287 -10.147 1.00 73.12 84 THR A CA 1
ATOM 644 C C . THR A 1 84 ? -14.040 7.743 -8.827 1.00 73.12 84 THR A C 1
ATOM 646 O O . THR A 1 84 ? -13.605 8.738 -8.260 1.00 73.12 84 THR A O 1
ATOM 649 N N . ASP A 1 85 ? -15.038 7.030 -8.291 1.00 74.44 85 ASP A N 1
ATOM 650 C CA . ASP A 1 85 ? -15.632 7.396 -6.995 1.00 74.44 85 ASP A CA 1
ATOM 651 C C . ASP A 1 85 ? -14.613 7.356 -5.842 1.00 74.44 85 ASP A C 1
ATOM 653 O O . ASP A 1 85 ? -14.712 8.156 -4.913 1.00 74.44 85 ASP A O 1
ATOM 657 N N . VAL A 1 86 ? -13.618 6.462 -5.893 1.00 75.19 86 VAL A N 1
ATOM 658 C CA . VAL A 1 86 ? -12.510 6.468 -4.922 1.00 75.19 86 VAL A CA 1
ATOM 659 C C . VAL A 1 86 ? -11.708 7.754 -5.042 1.00 75.19 86 VAL A C 1
ATOM 661 O O . VAL A 1 86 ? -11.531 8.453 -4.045 1.00 75.19 86 VAL A O 1
ATOM 664 N N . ASP A 1 87 ? -11.270 8.081 -6.255 1.00 74.19 87 ASP A N 1
ATOM 665 C CA . ASP A 1 87 ? -10.446 9.261 -6.507 1.00 74.19 87 ASP A CA 1
ATOM 666 C C . ASP A 1 87 ? -11.175 10.552 -6.097 1.00 74.19 87 ASP A C 1
ATOM 668 O O . ASP A 1 87 ? -10.581 11.444 -5.483 1.00 74.19 87 ASP A O 1
ATOM 672 N N . LEU A 1 88 ? -12.489 10.623 -6.344 1.00 72.31 88 LEU A N 1
ATOM 673 C CA . LEU A 1 88 ? -13.357 11.723 -5.907 1.00 72.31 88 LEU A CA 1
ATOM 674 C C . LEU A 1 88 ? -13.444 11.854 -4.382 1.00 72.31 88 LEU A C 1
ATOM 676 O O . LEU A 1 88 ? -13.575 12.955 -3.849 1.00 72.31 88 LEU A O 1
ATOM 680 N N . ARG A 1 89 ? -13.375 10.751 -3.636 1.00 76.38 89 ARG A N 1
ATOM 681 C CA . ARG A 1 89 ? -13.319 10.820 -2.168 1.00 76.38 89 ARG A CA 1
ATOM 682 C C . ARG A 1 89 ? -11.945 11.233 -1.684 1.00 76.38 89 ARG A C 1
ATOM 684 O O . ARG A 1 89 ? -11.839 11.994 -0.725 1.00 76.38 89 ARG A O 1
ATOM 691 N N . GLN A 1 90 ? -10.886 10.785 -2.345 1.00 76.69 90 GLN A N 1
ATOM 692 C CA . GLN A 1 90 ? -9.527 11.211 -2.020 1.00 76.69 90 GLN A CA 1
ATOM 693 C C . GLN A 1 90 ? -9.322 12.705 -2.296 1.00 76.69 90 GLN A C 1
ATOM 695 O O . GLN A 1 90 ? -8.607 13.361 -1.538 1.00 76.69 90 GLN A O 1
ATOM 700 N N . SER A 1 91 ? -10.009 13.281 -3.290 1.00 72.06 91 SER A N 1
ATOM 701 C CA . SER A 1 91 ? -9.983 14.729 -3.532 1.00 72.06 91 SER A CA 1
ATOM 702 C C . SER A 1 91 ? -10.611 15.555 -2.406 1.00 72.06 91 SER A C 1
ATOM 704 O O . SER A 1 91 ? -10.356 16.749 -2.315 1.00 72.06 91 SER A O 1
ATOM 706 N N . SER A 1 92 ? -11.417 14.960 -1.518 1.00 71.25 92 SER A N 1
ATOM 707 C CA . SER A 1 92 ? -11.898 15.676 -0.323 1.00 71.25 92 SER A CA 1
ATOM 708 C C . SER A 1 92 ? -10.781 15.974 0.687 1.00 71.25 92 SER A C 1
ATOM 710 O O . SER A 1 92 ? -10.919 16.865 1.521 1.00 71.25 92 SER A O 1
ATOM 712 N N . VAL A 1 93 ? -9.663 15.247 0.603 1.00 74.38 93 VAL A N 1
ATOM 713 C CA . VAL A 1 93 ? -8.519 15.352 1.522 1.00 74.38 93 VAL A CA 1
ATOM 714 C C . VAL A 1 93 ? -7.390 16.206 0.936 1.00 74.38 93 VAL A C 1
ATOM 716 O O . VAL A 1 93 ? -6.500 16.650 1.658 1.00 74.38 93 VAL A O 1
ATOM 719 N N . GLY A 1 94 ? -7.423 16.460 -0.368 1.00 74.44 94 GLY A N 1
ATOM 720 C CA . GLY A 1 94 ? -6.363 17.144 -1.091 1.00 74.44 94 GLY A CA 1
ATOM 721 C C . GLY A 1 94 ? -6.587 17.017 -2.589 1.00 74.44 94 GLY A C 1
ATOM 722 O O . GLY A 1 94 ? -7.681 17.253 -3.090 1.00 74.44 94 GLY A O 1
ATOM 723 N N . MET A 1 95 ? -5.555 16.639 -3.333 1.00 70.94 95 MET A N 1
ATOM 724 C CA . MET A 1 95 ? -5.670 16.523 -4.783 1.00 70.94 95 MET A CA 1
ATOM 725 C C . MET A 1 95 ? -6.117 15.130 -5.260 1.00 70.94 95 MET A C 1
ATOM 727 O O . MET A 1 95 ? -5.645 14.142 -4.690 1.00 70.94 95 MET A O 1
ATOM 731 N N . PRO A 1 96 ? -6.972 15.004 -6.294 1.00 69.44 96 PRO A N 1
ATOM 732 C CA . PRO A 1 96 ? -7.309 13.693 -6.841 1.00 69.44 96 PRO A CA 1
ATOM 733 C C . PRO A 1 96 ? -6.123 12.973 -7.510 1.00 69.44 96 PRO A C 1
ATOM 735 O O . PRO A 1 96 ? -5.253 13.602 -8.112 1.00 69.44 96 PRO A O 1
ATOM 738 N N . SER A 1 97 ? -6.134 11.639 -7.451 1.00 65.62 97 SER A N 1
ATOM 739 C CA . SER A 1 97 ? -5.270 10.725 -8.221 1.00 65.62 97 SER A CA 1
ATOM 740 C C . SER A 1 97 ? -5.756 10.498 -9.657 1.00 65.62 97 SER A C 1
ATOM 742 O O . SER A 1 97 ? -4.965 10.054 -10.490 1.00 65.62 97 SER A O 1
ATOM 744 N N . SER A 1 98 ? -7.010 10.842 -9.968 1.00 65.38 98 SER A N 1
ATOM 745 C CA . SER A 1 98 ? -7.540 10.926 -11.333 1.00 65.38 98 SER A CA 1
ATOM 746 C C . SER A 1 98 ? -8.440 12.149 -11.525 1.00 65.38 98 SER A C 1
ATOM 748 O O . SER A 1 98 ? -9.169 12.569 -10.633 1.00 65.38 98 SER A O 1
ATOM 750 N N . PHE A 1 99 ? -8.428 12.734 -12.716 1.00 60.56 99 PHE A N 1
ATOM 751 C CA . PHE A 1 99 ? -9.219 13.922 -13.047 1.00 60.56 99 PHE A CA 1
ATOM 752 C C . PHE A 1 99 ? -10.670 13.601 -13.432 1.00 60.56 99 PHE A C 1
ATOM 754 O O . PHE A 1 99 ? -11.413 14.500 -13.821 1.00 60.56 99 PHE A O 1
ATOM 761 N N . GLY A 1 100 ? -11.079 12.337 -13.297 1.00 62.12 100 GLY A N 1
ATOM 762 C CA . GLY A 1 100 ? -12.436 11.865 -13.553 1.00 62.12 100 GLY A CA 1
ATOM 763 C C . GLY A 1 100 ? -12.557 10.938 -14.762 1.00 62.12 100 GLY A C 1
ATOM 764 O O . GLY A 1 100 ? -11.562 10.457 -15.315 1.00 62.12 100 GLY A O 1
ATOM 765 N N . VAL A 1 101 ? -13.812 10.699 -15.158 1.00 60.69 101 VAL A N 1
ATOM 766 C CA . VAL A 1 101 ? -14.171 9.941 -16.362 1.00 60.69 101 VAL A CA 1
ATOM 767 C C . VAL A 1 101 ? -14.160 10.879 -17.568 1.00 60.69 101 VAL A C 1
ATOM 769 O O . VAL A 1 101 ? -14.901 11.857 -17.612 1.00 60.69 101 VAL A O 1
ATOM 772 N N . ALA A 1 102 ? -13.333 10.567 -18.557 1.00 62.47 102 ALA A N 1
ATOM 773 C CA . ALA A 1 102 ? -13.408 11.099 -19.907 1.00 62.47 102 ALA A CA 1
ATOM 774 C C . ALA A 1 102 ? -14.108 10.105 -20.838 1.00 62.47 102 ALA A C 1
ATOM 776 O O . ALA A 1 102 ? -14.264 8.922 -20.534 1.00 62.47 102 ALA A O 1
ATOM 777 N N . TYR A 1 103 ? -14.514 10.598 -22.002 1.00 63.44 103 TYR A N 1
ATOM 778 C CA . TYR A 1 103 ? -15.171 9.807 -23.026 1.00 63.44 103 TYR A CA 1
ATOM 779 C C . TYR A 1 103 ? -14.340 9.867 -24.306 1.00 63.44 103 TYR A C 1
ATOM 781 O O . TYR A 1 103 ? -14.166 10.920 -24.921 1.00 63.44 103 TYR A O 1
ATOM 789 N N . MET A 1 104 ? -13.811 8.727 -24.742 1.00 61.44 104 MET A N 1
ATOM 790 C CA . MET A 1 104 ? -13.066 8.672 -25.997 1.00 61.44 104 MET A CA 1
ATOM 791 C C . MET A 1 104 ? -14.025 8.805 -27.172 1.00 61.44 104 MET A C 1
ATOM 793 O O . MET A 1 104 ? -14.909 7.966 -27.337 1.00 61.44 104 MET A O 1
ATOM 797 N N . SER A 1 105 ? -13.876 9.849 -27.990 1.00 57.03 105 SER A N 1
ATOM 798 C CA . SER A 1 105 ? -14.696 9.974 -29.195 1.00 57.03 105 SER A CA 1
ATOM 799 C C . SER A 1 105 ? -14.199 9.004 -30.269 1.00 57.03 105 SER A C 1
ATOM 801 O O . SER A 1 105 ? -12.994 8.771 -30.405 1.00 57.03 105 SER A O 1
ATOM 803 N N . ALA A 1 106 ? -15.124 8.448 -31.054 1.00 50.41 106 ALA A N 1
ATOM 804 C CA . ALA A 1 106 ? -14.764 7.709 -32.256 1.00 50.41 106 ALA A CA 1
ATOM 805 C C . ALA A 1 106 ? -13.979 8.639 -33.200 1.00 50.41 106 ALA A C 1
ATOM 807 O O . ALA A 1 106 ? -14.431 9.743 -33.506 1.00 50.41 106 ALA A O 1
ATOM 808 N N . SER A 1 107 ? -12.793 8.186 -33.614 1.00 52.16 107 SER A N 1
ATOM 809 C CA . SER A 1 107 ? -11.804 8.898 -34.435 1.00 52.16 107 SER A CA 1
ATOM 810 C C . SER A 1 107 ? -12.412 9.894 -35.431 1.00 52.16 107 SER A C 1
ATOM 812 O O . SER A 1 107 ? -13.058 9.492 -36.402 1.00 52.16 107 SER A O 1
ATOM 814 N N . ARG A 1 108 ? -12.142 11.191 -35.253 1.00 41.44 108 ARG A N 1
ATOM 815 C CA . ARG A 1 108 ? -12.276 12.177 -36.332 1.00 41.44 108 ARG A CA 1
ATOM 816 C C . ARG A 1 108 ? -10.920 12.317 -37.027 1.00 41.44 108 ARG A C 1
ATOM 818 O O . ARG A 1 108 ? -10.093 13.126 -36.629 1.00 41.44 108 ARG A O 1
ATOM 825 N N . GLY A 1 109 ? -10.687 11.509 -38.062 1.00 49.66 109 GLY A N 1
ATOM 826 C CA . GLY A 1 109 ? -9.453 11.539 -38.863 1.00 49.66 109 GLY A CA 1
ATOM 827 C C . GLY A 1 109 ? -8.409 10.477 -38.468 1.00 49.66 109 GLY A C 1
ATOM 828 O O . GLY A 1 109 ? -8.757 9.497 -37.812 1.00 49.66 109 GLY A O 1
ATOM 829 N N . PRO A 1 110 ? -7.133 10.628 -38.884 1.00 45.94 110 PRO A N 1
ATOM 830 C CA . PRO A 1 110 ? -6.094 9.599 -38.734 1.00 45.94 110 PRO A CA 1
ATOM 831 C C . PRO A 1 110 ? -5.558 9.424 -37.300 1.00 45.94 110 PRO A C 1
ATOM 833 O O . PRO A 1 110 ? -4.712 8.563 -37.074 1.00 45.94 110 PRO A O 1
ATOM 836 N N . ARG A 1 111 ? -6.016 10.229 -36.330 1.00 53.38 111 ARG A N 1
ATOM 837 C CA . ARG A 1 111 ? -5.617 10.153 -34.915 1.00 53.38 111 ARG A CA 1
ATOM 838 C C . ARG A 1 111 ? -6.842 9.946 -34.024 1.00 53.38 111 ARG A C 1
ATOM 840 O O . ARG A 1 111 ? -7.886 10.558 -34.248 1.00 53.38 111 ARG A O 1
ATOM 847 N N . ARG A 1 112 ? -6.722 9.081 -33.009 1.00 59.16 112 ARG A N 1
ATOM 848 C CA . ARG A 1 112 ? -7.740 8.931 -31.956 1.00 59.16 112 ARG A CA 1
ATOM 849 C C . ARG A 1 112 ? -7.636 10.109 -30.981 1.00 59.16 112 ARG A C 1
ATOM 851 O O . ARG A 1 112 ? -6.534 10.460 -30.568 1.00 59.16 112 ARG A O 1
ATOM 858 N N . GLN A 1 113 ? -8.781 10.680 -30.615 1.00 60.28 113 GLN A N 1
ATOM 859 C CA . GLN A 1 113 ? -8.884 11.800 -29.677 1.00 60.28 113 GLN A CA 1
ATOM 860 C C . GLN A 1 113 ? -9.746 11.403 -28.482 1.00 60.28 113 GLN A C 1
ATOM 862 O O . GLN A 1 113 ? -10.875 10.926 -28.652 1.00 60.28 113 GLN A O 1
ATOM 867 N N . ALA A 1 114 ? -9.233 11.627 -27.273 1.00 61.34 114 ALA A N 1
ATOM 868 C CA . ALA A 1 114 ? -10.046 11.549 -26.067 1.00 61.34 114 ALA A CA 1
ATOM 869 C C . ALA A 1 114 ? -10.643 12.921 -25.762 1.00 61.34 114 ALA A C 1
ATOM 871 O O . ALA A 1 114 ? -9.927 13.919 -25.804 1.00 61.34 114 ALA A O 1
ATOM 872 N N . VAL A 1 115 ? -11.945 12.962 -25.467 1.00 60.78 115 VAL A N 1
ATOM 873 C CA . VAL A 1 115 ? -12.638 14.183 -25.060 1.00 60.78 115 VAL A CA 1
ATOM 874 C C . VAL A 1 115 ? -13.017 14.030 -23.594 1.00 60.78 115 VAL A C 1
ATOM 876 O O . VAL A 1 115 ? -13.874 13.228 -23.223 1.00 60.78 115 VAL A O 1
ATOM 879 N N . LEU A 1 116 ? -12.359 14.796 -22.733 1.00 60.69 116 LEU A N 1
ATOM 880 C CA . LEU A 1 116 ? -12.814 14.978 -21.357 1.00 60.69 116 LEU A CA 1
ATOM 881 C C . LEU A 1 116 ? -14.141 15.733 -21.400 1.00 60.69 116 LEU A C 1
ATOM 883 O O . LEU A 1 116 ? -14.158 16.879 -21.830 1.00 60.69 116 LEU A O 1
ATOM 887 N N . THR A 1 117 ? -15.238 15.115 -20.976 1.00 55.38 117 THR A N 1
ATOM 888 C CA . THR A 1 117 ? -16.542 15.775 -20.833 1.00 55.38 117 THR A CA 1
ATOM 889 C C . THR A 1 117 ? -17.293 15.153 -19.662 1.00 55.38 117 THR A C 1
ATOM 891 O O . THR A 1 117 ? -17.130 13.967 -19.377 1.00 55.38 117 THR A O 1
ATOM 894 N N . SER A 1 118 ? -18.096 15.960 -18.970 1.00 50.75 118 SER A N 1
ATOM 895 C CA . SER A 1 118 ? -18.937 15.534 -17.846 1.00 50.75 118 SER A CA 1
ATOM 896 C C . SER A 1 118 ? -20.094 14.622 -18.278 1.00 50.75 118 SER A C 1
ATOM 898 O O . SER A 1 118 ? -20.617 13.866 -17.463 1.00 50.75 118 SER A O 1
ATOM 900 N N . SER A 1 119 ? -20.479 14.647 -19.560 1.00 53.69 119 SER A N 1
ATOM 901 C CA . SER A 1 119 ? -21.650 13.933 -20.084 1.00 53.69 119 SER A CA 1
ATOM 902 C C . SER A 1 119 ? -21.276 12.787 -21.023 1.00 53.69 119 SER A C 1
ATOM 904 O O . SER A 1 119 ? -20.406 12.920 -21.881 1.00 53.69 119 SER A O 1
ATOM 906 N N . ARG A 1 120 ? -21.980 11.650 -20.920 1.00 56.16 120 ARG A N 1
ATOM 907 C CA . ARG A 1 120 ? -21.759 10.496 -21.809 1.00 56.16 120 ARG A CA 1
ATOM 908 C C . ARG A 1 120 ? -22.022 10.875 -23.264 1.00 56.16 120 ARG A C 1
ATOM 910 O O . ARG A 1 120 ? -23.152 11.172 -23.647 1.00 56.16 120 ARG A O 1
ATOM 917 N N . VAL A 1 121 ? -20.990 10.778 -24.096 1.00 58.16 121 VAL A N 1
ATOM 918 C CA . VAL A 1 121 ? -21.116 10.938 -25.549 1.00 58.16 121 VAL A CA 1
ATOM 919 C C . VAL A 1 121 ? -21.615 9.626 -26.161 1.00 58.16 121 VAL A C 1
ATOM 921 O O . VAL A 1 121 ? -21.193 8.528 -25.804 1.00 58.16 121 VAL A O 1
ATOM 924 N N . ARG A 1 122 ? -22.566 9.693 -27.093 1.00 52.66 122 ARG A N 1
ATOM 925 C CA . ARG A 1 122 ? -23.067 8.481 -27.752 1.00 52.66 122 ARG A CA 1
ATOM 926 C C . ARG A 1 122 ? -21.952 7.853 -28.599 1.00 52.66 122 ARG A C 1
ATOM 928 O O . ARG A 1 122 ? -21.400 8.515 -29.470 1.00 52.66 122 ARG A O 1
ATOM 935 N N . GLY A 1 123 ? -21.662 6.572 -28.365 1.00 54.03 123 GLY A N 1
ATOM 936 C CA . GLY A 1 123 ? -20.608 5.839 -29.079 1.00 54.03 123 GLY A CA 1
ATOM 937 C C . GLY A 1 123 ? -19.192 6.057 -28.539 1.00 54.03 123 GLY A C 1
ATOM 938 O O . GLY A 1 123 ? -18.246 5.635 -29.197 1.00 54.03 123 GLY A O 1
ATOM 939 N N . SER A 1 124 ? -19.038 6.695 -27.374 1.00 59.75 124 SER A N 1
ATOM 940 C CA . SER A 1 124 ? -17.746 6.832 -26.704 1.00 59.75 124 SER A CA 1
ATOM 941 C C . SER A 1 124 ? -17.480 5.722 -25.689 1.00 59.75 124 SER A C 1
ATOM 943 O O . SER A 1 124 ? -18.401 5.144 -25.106 1.00 59.75 124 SER A O 1
ATOM 945 N N . GLU A 1 125 ? -16.197 5.444 -25.470 1.00 62.94 125 GLU A N 1
ATOM 946 C CA . GLU A 1 125 ? -15.723 4.536 -24.423 1.00 62.94 125 GLU A CA 1
ATOM 947 C C . GLU A 1 125 ? -15.344 5.352 -23.178 1.00 62.94 125 GLU A C 1
ATOM 949 O O . GLU A 1 125 ? -14.649 6.366 -23.325 1.00 62.94 125 GLU A O 1
ATOM 954 N N . PRO A 1 126 ? -15.774 4.957 -21.964 1.00 66.31 126 PRO A N 1
ATOM 955 C CA . PRO A 1 126 ? -15.314 5.622 -20.756 1.00 66.31 126 PRO A CA 1
ATOM 956 C C . PRO A 1 126 ? -13.819 5.360 -20.554 1.00 66.31 126 PRO A C 1
ATOM 958 O O . PRO A 1 126 ? -13.301 4.265 -20.811 1.00 66.31 126 PRO A O 1
ATOM 961 N N . CYS A 1 127 ? -13.116 6.374 -20.071 1.00 69.81 127 CYS A N 1
ATOM 962 C CA . CYS A 1 127 ? -11.746 6.250 -19.615 1.00 69.81 127 CYS A CA 1
ATOM 963 C C . CYS A 1 127 ? -11.513 7.089 -18.360 1.00 69.81 127 CYS A C 1
ATOM 965 O O . CYS A 1 127 ? -12.118 8.138 -18.191 1.00 69.81 127 CYS A O 1
ATOM 967 N N . VAL A 1 128 ? -10.648 6.629 -17.466 1.00 74.06 128 VAL A N 1
ATOM 968 C CA . VAL A 1 128 ? -10.212 7.397 -16.297 1.00 74.06 128 VAL A CA 1
ATOM 969 C C . VAL A 1 128 ? -8.934 8.132 -16.669 1.00 74.06 128 VAL A C 1
ATOM 971 O O . VAL A 1 128 ? -8.002 7.526 -17.205 1.00 74.06 128 VAL A O 1
ATOM 974 N N . VAL A 1 129 ? -8.903 9.441 -16.418 1.00 73.62 129 VAL A N 1
ATOM 975 C CA . VAL A 1 129 ? -7.752 10.293 -16.744 1.00 73.62 129 VAL A CA 1
ATOM 976 C C . VAL A 1 129 ? -6.856 10.422 -15.532 1.00 73.62 129 VAL A C 1
ATOM 978 O O . VAL A 1 129 ? -7.245 10.986 -14.515 1.00 73.62 129 VAL A O 1
ATOM 981 N N . MET A 1 130 ? -5.637 9.918 -15.640 1.00 74.81 130 MET A N 1
ATOM 982 C CA . MET A 1 130 ? -4.675 9.840 -14.553 1.00 74.81 130 MET A CA 1
ATOM 983 C C . MET A 1 130 ? -3.385 10.567 -14.938 1.00 74.81 130 MET A C 1
ATOM 985 O O . MET A 1 130 ? -2.996 10.558 -16.106 1.00 74.81 130 MET A O 1
ATOM 989 N N . PRO A 1 131 ? -2.664 11.156 -13.975 1.00 71.88 131 PRO A N 1
ATOM 990 C CA . PRO A 1 131 ? -1.288 11.551 -14.224 1.00 71.88 131 PRO A CA 1
ATOM 991 C C . PRO A 1 131 ? -0.416 10.334 -14.523 1.00 71.88 131 PRO A C 1
ATOM 993 O O . PRO A 1 131 ? -0.582 9.260 -13.929 1.00 71.88 131 PRO A O 1
ATOM 996 N N . GLN A 1 132 ? 0.597 10.525 -15.358 1.00 74.00 132 GLN A N 1
ATOM 997 C CA . GLN A 1 132 ? 1.796 9.715 -15.253 1.00 74.00 132 GLN A CA 1
ATOM 998 C C . GLN A 1 132 ? 2.645 10.283 -14.123 1.00 74.00 132 GLN A C 1
ATOM 1000 O O . GLN A 1 132 ? 3.236 11.354 -14.257 1.00 74.00 132 GLN A O 1
ATOM 1005 N N . PHE A 1 133 ? 2.691 9.590 -12.985 1.00 73.62 133 PHE A N 1
ATOM 1006 C CA . PHE A 1 133 ? 3.641 9.975 -11.949 1.00 73.62 133 PHE A CA 1
ATOM 1007 C C . PHE A 1 133 ? 5.068 9.798 -12.489 1.00 73.62 133 PHE A C 1
ATOM 1009 O O . PHE A 1 133 ? 5.329 8.802 -13.172 1.00 73.62 133 PHE A O 1
ATOM 1016 N N . PRO A 1 134 ? 5.987 10.739 -12.209 1.00 67.88 134 PRO A N 1
ATOM 1017 C CA . PRO A 1 134 ? 7.373 10.617 -12.639 1.00 67.88 134 PRO A CA 1
ATOM 1018 C C . PRO A 1 134 ? 8.004 9.309 -12.152 1.00 67.88 134 PRO A C 1
ATOM 1020 O O . PRO A 1 134 ? 7.730 8.857 -11.035 1.00 67.88 134 PRO A O 1
ATOM 1023 N N . VAL A 1 135 ? 8.893 8.732 -12.963 1.00 66.44 135 VAL A N 1
ATOM 1024 C CA . VAL A 1 135 ? 9.871 7.747 -12.470 1.00 66.44 135 VAL A CA 1
ATOM 1025 C C . VAL A 1 135 ? 10.644 8.416 -11.330 1.00 66.44 135 VAL A C 1
ATOM 1027 O O . VAL A 1 135 ? 11.007 9.586 -11.464 1.00 66.44 135 VAL A O 1
ATOM 1030 N N . GLY A 1 136 ? 10.852 7.741 -10.200 1.00 68.75 136 GLY A N 1
ATOM 1031 C CA . GLY A 1 136 ? 11.417 8.389 -9.011 1.00 68.75 136 GLY A CA 1
ATOM 1032 C C . GLY A 1 136 ? 10.400 8.773 -7.931 1.00 68.75 136 GLY A C 1
ATOM 1033 O O . GLY A 1 136 ? 10.797 9.292 -6.891 1.00 68.75 136 GLY A O 1
ATOM 1034 N N . SER A 1 137 ? 9.097 8.582 -8.166 1.00 76.25 137 SER A N 1
ATOM 1035 C CA . SER A 1 137 ? 8.038 9.014 -7.239 1.00 76.25 137 SER A CA 1
ATOM 1036 C C . SER A 1 137 ? 7.662 7.982 -6.175 1.00 76.25 137 SER A C 1
ATOM 1038 O O . SER A 1 137 ? 6.823 8.284 -5.329 1.00 76.25 137 SER A O 1
ATOM 1040 N N . SER A 1 138 ? 8.246 6.781 -6.183 1.00 82.94 138 SER A N 1
ATOM 1041 C CA . SER A 1 138 ? 8.000 5.800 -5.118 1.00 82.94 138 SER A CA 1
ATOM 1042 C C . SER A 1 138 ? 8.599 6.259 -3.783 1.00 82.94 138 SER A C 1
ATOM 1044 O O . SER A 1 138 ? 9.524 7.076 -3.741 1.00 82.94 138 SER A O 1
ATOM 1046 N N . LEU A 1 139 ? 8.118 5.696 -2.668 1.00 83.88 139 LEU A N 1
ATOM 1047 C CA . LEU A 1 139 ? 8.683 5.977 -1.340 1.00 83.88 139 LEU A CA 1
ATOM 1048 C C . LEU A 1 139 ? 10.199 5.718 -1.299 1.00 83.88 139 LEU A C 1
ATOM 1050 O O . LEU A 1 139 ? 10.959 6.520 -0.756 1.00 83.88 139 LEU A O 1
ATOM 1054 N N . SER A 1 140 ? 10.643 4.605 -1.893 1.00 82.75 140 SER A N 1
ATOM 1055 C CA . SER A 1 140 ? 12.057 4.222 -1.904 1.00 82.75 140 SER A CA 1
ATOM 1056 C C . SER A 1 140 ? 12.916 5.205 -2.695 1.00 82.75 140 SER A C 1
ATOM 1058 O O . SER A 1 140 ? 13.979 5.598 -2.222 1.00 82.75 140 SER A O 1
ATOM 1060 N N . GLU A 1 141 ? 12.465 5.629 -3.874 1.00 83.75 141 GLU A N 1
ATOM 1061 C CA . GLU A 1 141 ? 13.201 6.590 -4.701 1.00 83.75 141 GLU A CA 1
ATOM 1062 C C . GLU A 1 141 ? 13.235 7.983 -4.066 1.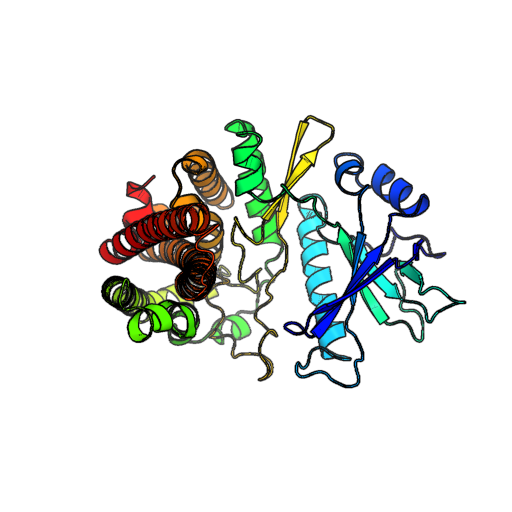00 83.75 141 GLU A C 1
ATOM 1064 O O . GLU A 1 141 ? 14.281 8.640 -4.078 1.00 83.75 141 GLU A O 1
ATOM 1069 N N . MET A 1 142 ? 12.134 8.403 -3.431 1.00 85.12 142 MET A N 1
ATOM 1070 C CA . MET A 1 142 ? 12.098 9.651 -2.677 1.00 85.12 142 MET A CA 1
ATOM 1071 C C . MET A 1 142 ? 13.194 9.654 -1.607 1.00 85.12 142 MET A C 1
ATOM 1073 O O . MET A 1 142 ? 14.046 10.531 -1.650 1.00 85.12 142 MET A O 1
ATOM 1077 N N . TYR A 1 143 ? 13.257 8.646 -0.730 1.00 85.75 143 TYR A N 1
ATOM 1078 C CA . TYR A 1 143 ? 14.269 8.582 0.340 1.00 85.75 143 TYR A CA 1
ATOM 1079 C C . TYR A 1 143 ? 15.701 8.391 -0.168 1.00 85.75 143 TYR A C 1
ATOM 1081 O O . TYR A 1 143 ? 16.643 8.768 0.523 1.00 85.75 143 TYR A O 1
ATOM 1089 N N . THR A 1 144 ? 15.889 7.822 -1.360 1.00 85.06 144 THR A N 1
ATOM 1090 C CA . THR A 1 144 ? 17.209 7.773 -2.004 1.00 85.06 144 THR A CA 1
ATOM 1091 C C . THR A 1 144 ? 17.647 9.159 -2.491 1.00 85.06 144 THR A C 1
ATOM 1093 O O . THR A 1 144 ? 18.824 9.496 -2.397 1.00 85.06 144 THR A O 1
ATOM 1096 N N . SER A 1 145 ? 16.720 9.969 -3.011 1.00 81.69 145 SER A N 1
ATOM 1097 C CA . SER A 1 145 ? 17.023 11.301 -3.561 1.00 81.69 145 SER A CA 1
ATOM 1098 C C . SER A 1 145 ? 17.035 12.418 -2.510 1.00 81.69 145 SER A C 1
ATOM 1100 O O . SER A 1 145 ? 17.790 13.382 -2.638 1.00 81.69 145 SER A O 1
ATOM 1102 N N . PHE A 1 146 ? 16.203 12.304 -1.474 1.00 82.38 146 PHE A N 1
ATOM 1103 C CA . PHE A 1 146 ? 16.052 13.277 -0.400 1.00 82.38 146 PHE A CA 1
ATOM 1104 C C . PHE A 1 146 ? 15.324 12.655 0.799 1.00 82.38 146 PHE A C 1
ATOM 1106 O O . PHE A 1 146 ? 14.205 12.160 0.672 1.00 82.38 146 PHE A O 1
ATOM 1113 N N . THR A 1 147 ? 15.907 12.760 1.993 1.00 82.06 147 THR A N 1
ATOM 1114 C CA . THR A 1 147 ? 15.231 12.372 3.238 1.00 82.06 147 THR A CA 1
ATOM 1115 C C . THR A 1 147 ? 14.360 13.528 3.742 1.00 82.06 147 THR A C 1
ATOM 1117 O O . THR A 1 147 ? 14.905 14.591 4.060 1.00 82.06 147 THR A O 1
ATOM 1120 N N . PRO A 1 148 ? 13.027 13.364 3.843 1.00 82.44 148 PRO A N 1
ATOM 1121 C CA . PRO A 1 148 ? 12.159 14.399 4.392 1.00 82.44 148 PRO A CA 1
ATOM 1122 C C . PRO A 1 148 ? 12.503 14.724 5.851 1.00 82.44 148 PRO A C 1
ATOM 1124 O O . PRO A 1 148 ? 12.980 13.881 6.605 1.00 82.44 148 PRO A O 1
ATOM 1127 N N . SER A 1 149 ? 12.247 15.964 6.274 1.00 87.31 149 SER A N 1
ATOM 1128 C CA . SER A 1 149 ? 12.321 16.304 7.698 1.00 87.31 149 SER A CA 1
ATOM 1129 C C . SER A 1 149 ? 11.200 15.602 8.470 1.00 87.31 149 SER A C 1
ATOM 1131 O O . SER A 1 149 ? 10.147 15.316 7.905 1.00 87.31 149 SER A O 1
ATOM 1133 N N . SER A 1 150 ? 11.369 15.405 9.781 1.00 88.00 150 SER A N 1
ATOM 1134 C CA . SER A 1 150 ? 10.327 14.795 10.628 1.00 88.00 150 SER A CA 1
ATOM 1135 C C . SER A 1 150 ? 8.973 15.518 10.515 1.00 88.00 150 SER A C 1
ATOM 1137 O O . SER A 1 150 ? 7.930 14.880 10.404 1.00 88.00 150 SER A O 1
ATOM 1139 N N . THR A 1 151 ? 8.966 16.853 10.426 1.00 89.81 151 THR A N 1
ATOM 1140 C CA . THR A 1 151 ? 7.733 17.629 10.199 1.00 89.81 151 THR A CA 1
ATOM 1141 C C . THR A 1 151 ? 7.078 17.302 8.854 1.00 89.81 151 THR A C 1
ATOM 1143 O O . THR A 1 151 ? 5.856 17.176 8.783 1.00 89.81 151 THR A O 1
ATOM 1146 N N . ALA A 1 152 ? 7.874 17.143 7.792 1.00 87.25 152 ALA A N 1
ATOM 1147 C CA . ALA A 1 152 ? 7.364 16.759 6.479 1.00 87.25 152 ALA A CA 1
ATOM 1148 C C . ALA A 1 152 ? 6.839 15.314 6.484 1.00 87.25 152 ALA A C 1
ATOM 1150 O O . ALA A 1 152 ? 5.763 15.057 5.952 1.00 87.25 152 ALA A O 1
ATOM 1151 N N . GLU A 1 153 ? 7.534 14.381 7.141 1.00 89.94 153 GLU A N 1
ATOM 1152 C CA . GLU A 1 153 ? 7.055 13.006 7.326 1.00 89.94 153 GLU A CA 1
ATOM 1153 C C . GLU A 1 153 ? 5.720 12.957 8.084 1.00 89.94 153 GLU A C 1
ATOM 1155 O O . GLU A 1 153 ? 4.833 12.196 7.706 1.00 89.94 153 GLU A O 1
ATOM 1160 N N . GLN A 1 154 ? 5.533 13.796 9.108 1.00 90.44 154 GLN A N 1
ATOM 1161 C CA . GLN A 1 154 ? 4.260 13.909 9.830 1.00 90.44 154 GLN A CA 1
ATOM 1162 C C . GLN A 1 154 ? 3.124 14.438 8.947 1.00 90.44 154 GLN A C 1
ATOM 1164 O O . GLN A 1 154 ? 1.996 13.949 9.036 1.00 90.44 154 GLN A O 1
ATOM 1169 N N . GLU A 1 155 ? 3.390 15.437 8.100 1.00 89.31 155 GLU A N 1
ATOM 1170 C CA . GLU A 1 155 ? 2.403 15.955 7.142 1.00 89.31 155 GLU A CA 1
ATOM 1171 C C . GLU A 1 155 ? 2.012 14.881 6.120 1.00 89.31 155 GLU A C 1
ATOM 1173 O O . GLU A 1 155 ? 0.819 14.659 5.879 1.00 89.31 155 GLU A O 1
ATO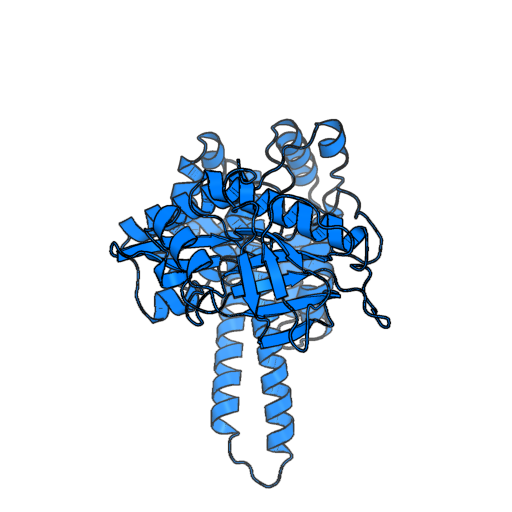M 1178 N N . ILE A 1 156 ? 3.004 14.165 5.584 1.00 88.94 156 ILE A N 1
ATOM 1179 C CA . ILE A 1 156 ? 2.807 13.040 4.668 1.00 88.94 156 ILE A CA 1
ATOM 1180 C C . ILE A 1 156 ? 1.961 11.953 5.340 1.00 88.94 156 ILE A C 1
ATOM 1182 O O . ILE A 1 156 ? 0.935 11.554 4.793 1.00 88.94 156 ILE A O 1
ATOM 1186 N N . ALA A 1 157 ? 2.345 11.511 6.539 1.00 91.44 157 ALA A N 1
ATOM 1187 C CA . ALA A 1 157 ? 1.657 10.469 7.296 1.00 91.44 157 ALA A CA 1
ATOM 1188 C C . ALA A 1 157 ? 0.180 10.810 7.547 1.00 91.44 157 ALA A C 1
ATOM 1190 O O . ALA A 1 157 ? -0.711 10.006 7.264 1.00 91.44 157 ALA A O 1
ATOM 1191 N N . ARG A 1 158 ? -0.101 12.034 8.014 1.00 91.00 158 ARG A N 1
ATOM 1192 C CA . ARG A 1 158 ? -1.477 12.508 8.236 1.00 91.00 158 ARG A CA 1
ATOM 1193 C C . ARG A 1 158 ? -2.282 12.550 6.941 1.00 91.00 158 ARG A C 1
ATOM 1195 O O . ARG A 1 158 ? -3.451 12.171 6.940 1.00 91.00 158 ARG A O 1
ATOM 1202 N N . THR A 1 159 ? -1.679 13.019 5.853 1.00 88.19 159 THR A N 1
ATOM 1203 C CA . THR A 1 159 ? -2.347 13.111 4.548 1.00 88.19 159 THR A CA 1
ATOM 1204 C C . THR A 1 159 ? -2.665 11.725 3.998 1.00 88.19 159 THR A C 1
ATOM 1206 O O . THR A 1 159 ? -3.788 11.489 3.558 1.00 88.19 159 THR A O 1
ATOM 1209 N N . LEU A 1 160 ? -1.721 10.786 4.094 1.00 88.88 160 LEU A N 1
ATOM 1210 C CA . LEU A 1 160 ? -1.900 9.400 3.668 1.00 88.88 160 LEU A CA 1
ATOM 1211 C C . LEU A 1 160 ? -3.035 8.707 4.414 1.00 88.88 160 LEU A C 1
ATOM 1213 O O . LEU A 1 160 ? -3.908 8.138 3.772 1.00 88.88 160 LEU A O 1
ATOM 1217 N N . LEU A 1 161 ? -3.079 8.795 5.744 1.00 90.81 161 LEU A N 1
ATOM 1218 C CA . LEU A 1 161 ? -4.143 8.153 6.522 1.00 90.81 161 LEU A CA 1
ATOM 1219 C C . LEU A 1 161 ? -5.507 8.780 6.255 1.00 90.81 161 LEU A C 1
ATOM 1221 O O . LEU A 1 161 ? -6.486 8.061 6.068 1.00 90.81 161 LEU A O 1
ATOM 1225 N N . LYS A 1 162 ? -5.581 10.113 6.157 1.00 89.75 162 LYS A N 1
ATOM 1226 C CA . LYS A 1 162 ? -6.828 10.783 5.768 1.00 89.75 162 LYS A CA 1
ATOM 1227 C C . LYS A 1 162 ? -7.303 10.310 4.394 1.00 89.75 162 LYS A C 1
ATOM 1229 O O . LYS A 1 162 ? -8.486 10.034 4.235 1.00 89.75 162 LYS A O 1
ATOM 1234 N N . ARG A 1 163 ? -6.396 10.189 3.416 1.00 87.44 163 ARG A N 1
ATOM 1235 C CA . ARG A 1 163 ? -6.712 9.665 2.078 1.00 87.44 163 ARG A CA 1
ATOM 1236 C C . ARG A 1 163 ? -7.136 8.206 2.132 1.00 87.44 163 ARG A C 1
ATOM 1238 O O . ARG A 1 163 ? -8.106 7.854 1.478 1.00 87.44 163 ARG A O 1
ATOM 1245 N N . LEU A 1 164 ? -6.434 7.372 2.895 1.00 87.50 164 LEU A N 1
ATOM 1246 C CA . LEU A 1 164 ? -6.757 5.959 3.060 1.00 87.50 164 LEU A CA 1
ATOM 1247 C C . LEU A 1 164 ? -8.192 5.790 3.562 1.00 87.50 164 LEU A C 1
ATOM 1249 O O . LEU A 1 164 ? -9.009 5.138 2.912 1.00 87.50 164 LEU A O 1
ATOM 1253 N N . PHE A 1 165 ? -8.515 6.446 4.674 1.00 86.69 165 PHE A N 1
ATOM 1254 C CA . PHE A 1 165 ? -9.818 6.298 5.309 1.00 86.69 165 PHE A CA 1
ATOM 1255 C C . PHE A 1 165 ? -10.936 7.065 4.597 1.00 86.69 165 PHE A C 1
ATOM 1257 O O . PHE A 1 165 ? -12.090 6.660 4.709 1.00 86.69 165 PHE A O 1
ATOM 1264 N N . SER A 1 166 ? -10.647 8.098 3.792 1.00 86.12 166 SER A N 1
ATOM 1265 C CA . SER A 1 166 ? -11.687 8.737 2.968 1.00 86.12 166 SER A CA 1
ATOM 1266 C C . SER A 1 166 ? -12.217 7.820 1.860 1.00 86.12 166 SER A C 1
ATOM 1268 O O . SER A 1 166 ? -13.360 7.971 1.426 1.00 86.12 166 SER A O 1
ATOM 1270 N N . MET A 1 167 ? -11.434 6.823 1.432 1.00 81.25 167 MET A N 1
ATOM 1271 C CA . MET A 1 167 ? -11.881 5.817 0.461 1.00 81.25 167 MET A CA 1
ATOM 1272 C C . MET A 1 167 ? -12.905 4.838 1.041 1.00 81.25 167 MET A C 1
ATOM 1274 O O . MET A 1 167 ? -13.613 4.180 0.271 1.00 81.25 167 MET A O 1
ATOM 1278 N N . LYS A 1 168 ? -13.007 4.755 2.375 1.00 81.88 168 LYS A N 1
ATOM 1279 C CA . LYS A 1 168 ? -13.908 3.840 3.072 1.00 81.88 168 LYS A CA 1
ATOM 1280 C C . LYS A 1 168 ? -15.357 4.110 2.683 1.00 81.88 168 LYS A C 1
ATOM 1282 O O . LYS A 1 168 ? -15.885 5.214 2.815 1.00 81.88 168 LYS A O 1
ATOM 1287 N N . ARG A 1 169 ? -16.026 3.067 2.205 1.00 77.75 169 ARG A N 1
ATOM 1288 C CA . ARG A 1 169 ? -17.481 2.998 2.109 1.00 77.75 169 ARG A CA 1
ATOM 1289 C C . ARG A 1 169 ? -17.991 2.239 3.328 1.00 77.75 169 ARG A C 1
ATOM 1291 O O . ARG A 1 169 ? -17.690 1.050 3.451 1.00 77.75 169 ARG A O 1
ATOM 1298 N N . PRO A 1 170 ? -18.749 2.900 4.219 1.00 72.62 170 PRO A N 1
ATOM 1299 C CA . PRO A 1 170 ? -19.483 2.191 5.250 1.00 72.62 170 PRO A CA 1
ATOM 1300 C C . PRO A 1 170 ? -20.379 1.146 4.592 1.00 72.62 170 PRO A C 1
ATOM 1302 O O . PRO A 1 170 ? -21.026 1.419 3.578 1.00 72.62 170 PRO A O 1
ATOM 1305 N N . VAL A 1 171 ? -20.399 -0.045 5.166 1.00 67.75 171 VAL A N 1
ATOM 1306 C CA . VAL A 1 171 ? -21.319 -1.110 4.778 1.00 67.75 171 VAL A CA 1
ATOM 1307 C C . VAL A 1 171 ? -22.407 -1.220 5.835 1.00 67.75 171 VAL A C 1
ATOM 1309 O O . VAL A 1 171 ? -22.159 -0.940 7.008 1.00 67.75 171 VAL A O 1
ATOM 1312 N N . SER A 1 172 ? -23.633 -1.558 5.424 1.00 65.19 172 SER A N 1
ATOM 1313 C CA . SER A 1 172 ? -24.715 -1.787 6.386 1.00 65.19 172 SER A CA 1
ATOM 1314 C C . SER A 1 172 ? -24.374 -2.976 7.276 1.00 65.19 172 SER A C 1
ATOM 1316 O O . SER A 1 172 ? -23.626 -3.853 6.858 1.00 65.19 172 SER A O 1
ATOM 1318 N N . GLN A 1 173 ? -24.947 -3.029 8.478 1.00 64.62 173 GLN A N 1
ATOM 1319 C CA . GLN A 1 173 ? -24.694 -4.122 9.414 1.00 64.62 173 GLN A CA 1
ATOM 1320 C C . GLN A 1 173 ? -24.991 -5.496 8.795 1.00 64.62 173 GLN A C 1
ATOM 1322 O O . GLN A 1 173 ? -24.152 -6.378 8.892 1.00 64.62 173 GLN A O 1
ATOM 1327 N N . ASP A 1 174 ? -26.099 -5.650 8.066 1.00 65.38 174 ASP A N 1
ATOM 1328 C CA . ASP A 1 174 ? -26.439 -6.911 7.389 1.00 65.38 174 ASP A CA 1
ATOM 1329 C C . ASP A 1 174 ? -25.369 -7.327 6.365 1.00 65.38 174 ASP A C 1
ATOM 1331 O O . ASP A 1 174 ? -24.984 -8.490 6.276 1.00 65.38 174 ASP A O 1
ATOM 1335 N N . VAL A 1 175 ? -24.845 -6.363 5.601 1.00 60.88 175 VAL A N 1
ATOM 1336 C CA . VAL A 1 175 ? -23.749 -6.586 4.647 1.00 60.88 175 VAL A CA 1
ATOM 1337 C C . VAL A 1 175 ? -22.472 -6.915 5.418 1.00 60.88 175 VAL A C 1
ATOM 1339 O O . VAL A 1 175 ? -21.779 -7.859 5.055 1.00 60.88 175 VAL A O 1
ATOM 1342 N N . ALA A 1 176 ? -22.208 -6.211 6.518 1.00 60.19 176 ALA A N 1
ATOM 1343 C CA . ALA A 1 176 ? -21.065 -6.389 7.400 1.00 60.19 176 ALA A CA 1
ATOM 1344 C C . ALA A 1 176 ? -21.047 -7.775 8.081 1.00 60.19 176 ALA A C 1
ATOM 1346 O O . ALA A 1 176 ? -20.010 -8.420 8.155 1.00 60.19 176 ALA A O 1
ATOM 1347 N N . GLU A 1 177 ? -22.198 -8.297 8.496 1.00 54.84 177 GLU A N 1
ATOM 1348 C CA . GLU A 1 177 ? -22.349 -9.626 9.104 1.00 54.84 177 GLU A CA 1
ATOM 1349 C C . GLU A 1 177 ? -22.189 -10.766 8.082 1.00 54.84 177 GLU A C 1
ATOM 1351 O O . GLU A 1 177 ? -21.844 -11.890 8.450 1.00 54.84 177 GLU A O 1
ATOM 1356 N N . THR A 1 178 ? -22.348 -10.480 6.782 1.00 52.88 178 THR A N 1
ATOM 1357 C CA . THR A 1 178 ? -21.963 -11.411 5.704 1.00 52.88 178 THR A CA 1
ATOM 1358 C C . THR A 1 178 ? -20.465 -11.388 5.366 1.00 52.88 178 THR A C 1
ATOM 1360 O O . THR A 1 178 ? -20.021 -12.213 4.554 1.00 52.88 178 THR A O 1
ATOM 1363 N N . TYR A 1 179 ? -19.659 -10.523 6.010 1.00 52.03 179 TYR A N 1
ATOM 1364 C CA . TYR A 1 179 ? -18.197 -10.671 6.066 1.00 52.03 179 TYR A CA 1
ATOM 1365 C C . TYR A 1 179 ? -17.894 -11.874 6.956 1.00 52.03 179 TYR A C 1
ATOM 1367 O O . TYR A 1 179 ? -17.596 -11.780 8.141 1.00 52.03 179 TYR A O 1
ATOM 1375 N N . GLY A 1 180 ? -18.087 -13.049 6.374 1.00 44.97 180 GLY A N 1
ATOM 1376 C CA . GLY A 1 180 ? -17.897 -14.319 7.038 1.00 44.97 180 GLY A CA 1
ATOM 1377 C C . GLY A 1 180 ? -16.468 -14.569 7.518 1.00 44.97 180 GLY A C 1
ATOM 1378 O O . GLY A 1 180 ? -15.506 -13.879 7.198 1.00 44.97 180 GLY A O 1
ATOM 1379 N N . SER A 1 181 ? -16.403 -15.641 8.291 1.00 48.75 181 SER A N 1
ATOM 1380 C CA . SER A 1 181 ? -15.263 -16.227 8.975 1.00 48.75 181 SER A CA 1
ATOM 1381 C C . SER A 1 181 ? -13.884 -16.009 8.321 1.00 48.75 181 SER A C 1
ATOM 1383 O O . SER A 1 181 ? -13.642 -16.432 7.190 1.00 48.75 181 SER A O 1
ATOM 1385 N N . VAL A 1 182 ? -12.962 -15.499 9.137 1.00 49.81 182 VAL A N 1
ATOM 1386 C CA . VAL A 1 182 ? -11.515 -15.761 9.237 1.00 49.81 182 VAL A CA 1
ATOM 1387 C C . VAL A 1 182 ? -10.815 -16.647 8.162 1.00 49.81 182 VAL A C 1
ATOM 1389 O O . VAL A 1 182 ? -9.795 -16.193 7.638 1.00 49.81 182 VAL A O 1
ATOM 1392 N N . PRO A 1 183 ? -11.253 -17.887 7.824 1.00 48.53 183 PRO A N 1
ATOM 1393 C CA . PRO A 1 183 ? -10.641 -18.756 6.811 1.00 48.53 183 PRO A CA 1
ATOM 1394 C C . PRO A 1 183 ? -10.200 -18.115 5.487 1.00 48.53 183 PRO A C 1
ATOM 1396 O O . PRO A 1 183 ? -9.240 -18.585 4.885 1.00 48.53 183 PRO A O 1
ATOM 1399 N N . ALA A 1 184 ? -10.853 -17.053 5.016 1.00 46.34 184 ALA A N 1
ATOM 1400 C CA . ALA A 1 184 ? -10.490 -16.435 3.742 1.00 46.34 184 ALA A CA 1
ATOM 1401 C C . ALA A 1 184 ? -9.309 -15.443 3.818 1.00 46.34 184 ALA A C 1
ATOM 1403 O O . ALA A 1 184 ? -8.595 -15.268 2.832 1.00 46.34 184 ALA A O 1
ATOM 1404 N N . THR A 1 185 ? -9.045 -14.843 4.985 1.00 49.34 185 THR A N 1
ATOM 1405 C CA . THR A 1 185 ? -7.826 -14.044 5.236 1.00 49.34 185 THR A CA 1
ATOM 1406 C C . THR A 1 185 ? -6.595 -14.932 5.230 1.00 49.34 185 THR A C 1
ATOM 1408 O O . THR A 1 185 ? -5.555 -14.566 4.683 1.00 49.34 185 THR A O 1
ATOM 1411 N N . LEU A 1 186 ? -6.745 -16.128 5.809 1.00 50.16 186 LEU A N 1
ATOM 1412 C CA . LEU A 1 186 ? -5.731 -17.158 5.724 1.00 50.16 186 LEU A CA 1
ATOM 1413 C C . LEU A 1 186 ? -5.479 -17.507 4.258 1.00 50.16 186 LEU A C 1
ATOM 1415 O O . LEU A 1 186 ? -4.326 -17.519 3.865 1.00 50.16 186 LEU A O 1
ATOM 1419 N N . GLY A 1 187 ? -6.529 -17.675 3.447 1.00 49.16 187 GLY A N 1
ATOM 1420 C CA . GLY A 1 187 ? -6.416 -17.807 1.993 1.00 49.16 187 GLY A CA 1
ATOM 1421 C C . GLY A 1 187 ? -5.581 -16.690 1.358 1.00 49.16 187 GLY A C 1
ATOM 1422 O O . GLY A 1 187 ? -4.589 -16.970 0.727 1.00 49.16 187 GLY A O 1
ATOM 1423 N N . LEU A 1 188 ? -5.838 -15.403 1.593 1.00 50.84 188 LEU A N 1
ATOM 1424 C CA . LEU A 1 188 ? -5.056 -14.341 0.924 1.00 50.84 188 LEU A CA 1
ATOM 1425 C C . LEU A 1 188 ? -3.569 -14.262 1.322 1.00 50.84 188 LEU A C 1
ATOM 1427 O O . LEU A 1 188 ? -2.737 -13.927 0.477 1.00 50.84 188 LEU A O 1
ATOM 1431 N N . ILE A 1 189 ? -3.222 -14.550 2.582 1.00 51.16 189 ILE A N 1
ATOM 1432 C CA . ILE A 1 189 ? -1.817 -14.541 3.036 1.00 51.16 189 ILE A CA 1
ATOM 1433 C C . ILE A 1 189 ? -1.113 -15.859 2.668 1.00 51.16 189 ILE A C 1
ATOM 1435 O O . ILE A 1 189 ? 0.068 -15.868 2.311 1.00 51.16 189 ILE A O 1
ATOM 1439 N N . ARG A 1 190 ? -1.846 -16.977 2.709 1.00 54.16 190 ARG A N 1
ATOM 1440 C CA . ARG A 1 190 ? -1.330 -18.335 2.503 1.00 54.16 190 ARG A CA 1
ATOM 1441 C C . ARG A 1 190 ? -1.405 -18.813 1.044 1.00 54.16 190 ARG A C 1
ATOM 1443 O O . ARG A 1 190 ? -0.479 -19.497 0.624 1.00 54.16 190 ARG A O 1
ATOM 1450 N N . ASP A 1 191 ? -2.448 -18.476 0.281 1.00 49.75 191 ASP A N 1
ATOM 1451 C CA . ASP A 1 191 ? -2.927 -19.238 -0.899 1.00 49.75 191 ASP A CA 1
ATOM 1452 C C . ASP A 1 191 ? -1.943 -19.320 -2.054 1.00 49.75 191 ASP A C 1
ATOM 1454 O O . ASP A 1 191 ? -1.991 -20.297 -2.789 1.00 49.75 191 ASP A O 1
ATOM 1458 N N . GLU A 1 192 ? -1.054 -18.349 -2.263 1.00 50.31 192 GLU A N 1
ATOM 1459 C CA . GLU A 1 192 ? -0.180 -18.436 -3.443 1.00 50.31 192 GLU A CA 1
ATOM 1460 C C . GLU A 1 192 ? 1.260 -18.006 -3.223 1.00 50.31 192 GLU A C 1
ATOM 1462 O O . GLU A 1 192 ? 2.131 -18.444 -3.963 1.00 50.31 192 GLU A O 1
ATOM 1467 N N . ARG A 1 193 ? 1.564 -17.157 -2.240 1.00 61.22 193 ARG A N 1
ATOM 1468 C CA . ARG A 1 193 ? 2.915 -16.580 -2.123 1.00 61.22 193 ARG A CA 1
ATOM 1469 C C . ARG A 1 193 ? 3.749 -17.335 -1.101 1.00 61.22 193 ARG A C 1
ATOM 1471 O O . ARG A 1 193 ? 4.792 -17.876 -1.450 1.00 61.22 193 ARG A O 1
ATOM 1478 N N . MET A 1 194 ? 3.247 -17.456 0.126 1.00 67.12 194 MET A N 1
ATOM 1479 C CA . MET A 1 194 ? 3.945 -18.158 1.207 1.00 67.12 194 MET A CA 1
ATOM 1480 C C . MET A 1 194 ? 3.920 -19.682 1.038 1.00 67.12 194 MET A C 1
ATOM 1482 O O . MET A 1 194 ? 4.908 -20.335 1.360 1.00 67.12 194 MET A O 1
ATOM 1486 N N . GLN A 1 195 ? 2.854 -20.256 0.463 1.00 68.19 195 GLN A N 1
ATOM 1487 C CA . GLN A 1 195 ? 2.853 -21.670 0.059 1.00 68.19 195 GLN A CA 1
ATOM 1488 C C . GLN A 1 195 ? 3.905 -21.969 -1.016 1.00 68.19 195 GLN A C 1
ATOM 1490 O O . GLN A 1 195 ? 4.579 -22.991 -0.932 1.00 68.19 195 GLN A O 1
ATOM 1495 N N . ARG A 1 196 ? 4.107 -21.077 -1.998 1.00 71.81 196 ARG A N 1
ATOM 1496 C CA . ARG A 1 196 ? 5.173 -21.265 -2.997 1.00 71.81 196 ARG A CA 1
ATOM 1497 C C . ARG A 1 196 ? 6.555 -21.265 -2.357 1.00 71.81 196 ARG A C 1
ATOM 1499 O O . ARG A 1 196 ? 7.384 -22.069 -2.752 1.00 71.81 196 ARG A O 1
ATOM 1506 N N . PHE A 1 197 ? 6.809 -20.437 -1.346 1.00 80.00 197 PHE A N 1
ATOM 1507 C CA . PHE A 1 197 ? 8.062 -20.546 -0.592 1.00 80.00 197 PHE A CA 1
ATOM 1508 C C . PHE A 1 197 ? 8.169 -21.875 0.163 1.00 80.00 197 PHE A C 1
ATOM 1510 O O . PHE A 1 197 ? 9.190 -22.545 0.080 1.00 80.00 197 PHE A O 1
ATOM 1517 N N . GLU A 1 198 ? 7.104 -22.288 0.852 1.00 79.81 198 GLU A N 1
ATOM 1518 C CA . GLU A 1 198 ? 7.074 -23.538 1.622 1.00 79.81 198 GLU A CA 1
ATOM 1519 C C . GLU A 1 198 ? 7.291 -24.799 0.765 1.00 79.81 198 GLU A C 1
ATOM 1521 O O . GLU A 1 198 ? 7.917 -25.754 1.232 1.00 79.81 198 GLU A O 1
ATOM 1526 N N . PHE A 1 199 ? 6.774 -24.821 -0.467 1.00 78.56 199 PHE A N 1
ATOM 1527 C CA . PHE A 1 199 ? 6.778 -26.018 -1.316 1.00 78.56 199 PHE A CA 1
ATOM 1528 C C . PHE A 1 199 ? 7.728 -25.952 -2.515 1.00 78.56 199 PHE A C 1
ATOM 1530 O O . PHE A 1 199 ? 8.177 -26.999 -2.978 1.00 78.56 199 PHE A O 1
ATOM 1537 N N . GLU A 1 200 ? 8.042 -24.762 -3.024 1.00 78.69 200 GLU A N 1
ATOM 1538 C CA . GLU A 1 200 ? 8.825 -24.578 -4.255 1.00 78.69 200 GLU A CA 1
ATOM 1539 C C . GLU A 1 200 ? 10.174 -23.882 -4.027 1.00 78.69 200 GLU A C 1
ATOM 1541 O O . GLU A 1 200 ? 10.944 -23.757 -4.978 1.00 78.69 200 GLU A O 1
ATOM 1546 N N . ASP A 1 201 ? 10.472 -23.388 -2.820 1.00 80.69 201 ASP A N 1
ATOM 1547 C CA . ASP A 1 201 ? 11.715 -22.662 -2.531 1.00 80.69 201 ASP A CA 1
ATOM 1548 C C . ASP A 1 201 ? 12.499 -23.301 -1.367 1.00 80.69 201 ASP A C 1
ATOM 1550 O O . ASP A 1 201 ? 12.271 -22.979 -0.197 1.00 80.69 201 ASP A O 1
ATOM 1554 N N . PRO A 1 202 ? 13.448 -24.216 -1.653 1.00 81.75 202 PRO A N 1
ATOM 1555 C CA . PRO A 1 202 ? 14.204 -24.922 -0.618 1.00 81.75 202 PRO A CA 1
ATOM 1556 C C . PRO A 1 202 ? 14.985 -24.004 0.330 1.00 81.75 202 PRO A C 1
ATOM 1558 O O . PRO A 1 202 ? 15.229 -24.397 1.468 1.00 81.75 202 PRO A O 1
ATOM 1561 N N . LEU A 1 203 ? 15.366 -22.800 -0.116 1.00 81.00 203 LEU A N 1
ATOM 1562 C CA . LEU A 1 203 ? 16.139 -21.839 0.681 1.00 81.00 203 LEU A CA 1
ATOM 1563 C C . LEU A 1 203 ? 15.327 -21.250 1.838 1.00 81.00 203 LEU A C 1
ATOM 1565 O O . LEU A 1 203 ? 15.890 -20.945 2.886 1.00 81.00 203 LEU A O 1
ATOM 1569 N N . PHE A 1 204 ? 14.015 -21.097 1.646 1.00 84.31 204 PHE A N 1
ATOM 1570 C CA . PHE A 1 204 ? 13.141 -20.369 2.570 1.00 84.31 204 PHE A CA 1
ATOM 1571 C C . PHE A 1 204 ? 11.945 -21.189 3.070 1.00 84.31 204 PHE A C 1
ATOM 1573 O O . PHE A 1 204 ? 11.053 -20.667 3.742 1.00 84.31 204 PHE A O 1
ATOM 1580 N N . SER A 1 205 ? 11.908 -22.484 2.748 1.00 86.50 205 SER A N 1
ATOM 1581 C CA . SER A 1 205 ? 10.788 -23.369 3.075 1.00 86.50 205 SER A CA 1
ATOM 1582 C C . SER A 1 205 ? 10.528 -23.470 4.585 1.00 86.50 205 SER A C 1
ATOM 1584 O O . SER A 1 205 ? 9.376 -23.522 5.012 1.00 86.50 205 SER A O 1
ATOM 1586 N N . GLU A 1 206 ? 11.570 -23.516 5.420 1.00 87.06 206 GLU A N 1
ATOM 1587 C CA . GLU A 1 206 ? 11.397 -23.626 6.876 1.00 87.06 206 GLU A CA 1
ATOM 1588 C C . GLU A 1 206 ? 10.832 -22.337 7.486 1.00 87.06 206 GLU A C 1
ATOM 1590 O O . GLU A 1 206 ? 9.860 -22.389 8.242 1.00 87.06 206 GLU A O 1
ATOM 1595 N N . GLN A 1 207 ? 11.368 -21.184 7.088 1.00 87.69 207 GLN A N 1
ATOM 1596 C CA . GLN A 1 207 ? 10.878 -19.869 7.496 1.00 87.69 207 GLN A CA 1
ATOM 1597 C C . GLN A 1 207 ? 9.412 -19.694 7.081 1.00 87.69 207 GLN A C 1
ATOM 1599 O O . GLN A 1 207 ? 8.571 -19.313 7.898 1.00 87.69 207 GLN A O 1
ATOM 1604 N N . ALA A 1 208 ? 9.077 -20.073 5.843 1.00 86.88 208 ALA A N 1
ATOM 1605 C CA . ALA A 1 208 ? 7.707 -20.051 5.344 1.00 86.88 208 ALA A CA 1
ATOM 1606 C C . ALA A 1 208 ? 6.764 -20.907 6.203 1.00 86.88 208 ALA A C 1
ATOM 1608 O O . ALA A 1 208 ? 5.684 -20.442 6.564 1.00 86.88 208 ALA A O 1
ATOM 1609 N N . ARG A 1 209 ? 7.179 -22.119 6.606 1.00 86.19 209 ARG A N 1
ATOM 1610 C CA . ARG A 1 209 ? 6.384 -22.996 7.490 1.00 86.19 209 ARG A CA 1
ATOM 1611 C C . ARG A 1 209 ? 6.104 -22.369 8.847 1.00 86.19 209 ARG A C 1
ATOM 1613 O O . ARG A 1 209 ? 4.979 -22.470 9.337 1.00 86.19 209 ARG A O 1
ATOM 1620 N N . VAL A 1 210 ? 7.114 -21.766 9.472 1.00 87.94 210 VAL A N 1
ATOM 1621 C CA . VAL A 1 210 ? 6.970 -21.123 10.787 1.00 87.94 210 VAL A CA 1
ATOM 1622 C C . VAL A 1 210 ? 5.961 -19.980 10.700 1.00 87.94 210 VAL A C 1
ATOM 1624 O O . VAL A 1 210 ? 4.986 -19.960 11.455 1.00 87.94 210 VAL A O 1
ATOM 1627 N N . VAL A 1 211 ? 6.139 -19.090 9.723 1.00 87.62 211 VAL A N 1
ATOM 1628 C CA . VAL A 1 211 ? 5.260 -17.934 9.518 1.00 87.62 211 VAL A CA 1
ATOM 1629 C C . VAL A 1 211 ? 3.837 -18.377 9.161 1.00 87.62 211 VAL A C 1
ATOM 1631 O O . VAL A 1 211 ? 2.880 -17.883 9.757 1.00 87.62 211 VAL A O 1
ATOM 1634 N N . ASN A 1 212 ? 3.671 -19.367 8.275 1.00 83.12 212 ASN A N 1
ATOM 1635 C CA . ASN A 1 212 ? 2.357 -19.901 7.899 1.00 83.12 212 ASN A CA 1
ATOM 1636 C C . ASN A 1 212 ? 1.594 -20.460 9.105 1.00 83.12 212 ASN A C 1
ATOM 1638 O O . ASN A 1 212 ? 0.412 -20.166 9.270 1.00 83.12 212 ASN A O 1
ATOM 1642 N N . ARG A 1 213 ? 2.261 -21.212 9.988 1.00 85.50 213 ARG A N 1
ATOM 1643 C CA . ARG A 1 213 ? 1.629 -21.744 11.207 1.00 85.50 213 ARG A CA 1
ATOM 1644 C C . ARG A 1 213 ? 1.221 -20.646 12.187 1.00 85.50 213 ARG A C 1
ATOM 1646 O O . ARG A 1 213 ? 0.190 -20.776 12.847 1.00 85.50 213 ARG A O 1
ATOM 1653 N N . ALA A 1 214 ? 2.020 -19.590 12.315 1.00 87.94 214 ALA A N 1
ATOM 1654 C CA . ALA A 1 214 ? 1.680 -18.456 13.171 1.00 87.94 214 ALA A CA 1
ATOM 1655 C C . ALA A 1 214 ? 0.469 -17.688 12.622 1.00 87.94 214 ALA A C 1
ATOM 1657 O O . ALA A 1 214 ? -0.469 -17.408 13.365 1.00 87.94 214 ALA A O 1
ATOM 1658 N N . LEU A 1 215 ? 0.439 -17.430 11.311 1.00 83.25 215 LEU A N 1
ATOM 1659 C CA . LEU A 1 215 ? -0.699 -16.807 10.628 1.00 83.25 215 LEU A CA 1
ATOM 1660 C C . LEU A 1 215 ? -1.979 -17.636 10.768 1.00 83.25 215 LEU A C 1
ATOM 1662 O O . LEU A 1 215 ? -3.033 -17.084 11.076 1.00 83.25 215 LEU A O 1
ATOM 1666 N N . GLU A 1 216 ? -1.889 -18.958 10.585 1.00 78.88 216 GLU A N 1
ATOM 1667 C CA . GLU A 1 216 ? -3.004 -19.879 10.823 1.00 78.88 216 GLU A CA 1
ATOM 1668 C C . GLU A 1 216 ? -3.544 -19.745 12.237 1.00 78.88 216 GLU A C 1
ATOM 1670 O O . GLU A 1 216 ? -4.747 -19.590 12.415 1.00 78.88 216 GLU A O 1
ATOM 1675 N N . ARG A 1 217 ? -2.665 -19.769 13.239 1.00 83.12 217 ARG A N 1
ATOM 1676 C CA . ARG A 1 217 ? -3.057 -19.668 14.644 1.00 83.12 217 ARG A CA 1
ATOM 1677 C C . ARG A 1 217 ? -3.720 -18.330 14.963 1.00 83.12 217 ARG A C 1
ATOM 1679 O O . ARG A 1 217 ? -4.773 -18.321 15.594 1.00 83.12 217 ARG A O 1
ATOM 1686 N N . ALA A 1 218 ? -3.110 -17.227 14.533 1.00 81.50 218 ALA A N 1
ATOM 1687 C CA . ALA A 1 218 ? -3.583 -15.877 14.825 1.00 81.50 218 ALA A CA 1
ATOM 1688 C C . ALA A 1 218 ? -4.930 -15.592 14.156 1.00 81.50 218 ALA A C 1
ATOM 1690 O O . ALA A 1 218 ? -5.822 -15.011 14.769 1.00 81.50 218 ALA A O 1
ATOM 1691 N N . LEU A 1 219 ? -5.097 -16.032 12.907 1.00 74.25 219 LEU A N 1
ATOM 1692 C CA . LEU A 1 219 ? -6.344 -15.840 12.187 1.00 74.25 219 LEU A CA 1
ATOM 1693 C C . LEU A 1 219 ? -7.392 -16.832 12.689 1.00 74.25 219 LEU A C 1
ATOM 1695 O O . LEU A 1 219 ? -8.391 -16.386 13.241 1.00 74.25 219 LEU A O 1
ATOM 1699 N N . LEU A 1 220 ? -7.170 -18.149 12.564 1.00 74.19 220 LEU A N 1
ATOM 1700 C CA . LEU A 1 220 ? -8.154 -19.211 12.864 1.00 74.19 220 LEU A CA 1
ATOM 1701 C C . LEU A 1 220 ? -8.542 -19.331 14.348 1.00 74.19 220 LEU A C 1
ATOM 1703 O O . LEU A 1 220 ? -9.412 -20.138 14.682 1.00 74.19 220 LEU A O 1
ATOM 1707 N N . GLY A 1 221 ? -7.939 -18.536 15.231 1.00 70.88 221 GLY A N 1
ATOM 1708 C CA . GLY A 1 221 ? -8.329 -18.436 16.630 1.00 70.88 221 GLY A CA 1
ATOM 1709 C C . GLY A 1 221 ? -9.780 -17.974 16.802 1.00 70.88 221 GLY A C 1
ATOM 1710 O O . GLY A 1 221 ? -10.229 -16.995 16.203 1.00 70.88 221 GLY A O 1
ATOM 1711 N N . GLN A 1 222 ? -10.524 -18.660 17.673 1.00 71.81 222 GLN A N 1
ATOM 1712 C CA . GLN A 1 222 ? -11.920 -18.323 17.979 1.00 71.81 222 GLN A CA 1
ATOM 1713 C C . GLN A 1 222 ? -12.070 -16.888 18.517 1.00 71.81 222 GLN A C 1
ATOM 1715 O O . GLN A 1 222 ? -13.045 -16.211 18.195 1.00 71.81 222 GLN A O 1
ATOM 1720 N N . GLU A 1 223 ? -11.097 -16.416 19.301 1.00 82.31 223 GLU A N 1
ATOM 1721 C CA . GLU A 1 223 ? -11.084 -15.067 19.880 1.00 82.31 223 GLU A CA 1
ATOM 1722 C C . GLU A 1 223 ? -11.033 -13.977 18.808 1.00 82.31 223 GLU A C 1
ATOM 1724 O O . GLU A 1 223 ? -11.816 -13.029 18.867 1.00 82.31 223 GLU A O 1
ATOM 1729 N N . MET A 1 224 ? -10.183 -14.149 17.789 1.00 79.44 224 MET A N 1
ATOM 1730 C CA . MET A 1 224 ? -10.108 -13.237 16.649 1.00 79.44 224 MET A CA 1
ATOM 1731 C C . MET A 1 224 ? -11.456 -13.202 15.921 1.00 79.44 224 MET A C 1
ATOM 1733 O O . MET A 1 224 ? -12.004 -12.132 15.693 1.00 79.44 224 MET A O 1
ATOM 1737 N N . GLY A 1 225 ? -12.071 -14.356 15.650 1.00 72.62 225 GLY A N 1
ATOM 1738 C CA . GLY A 1 225 ? -13.387 -14.409 15.002 1.00 72.62 225 GLY A CA 1
ATOM 1739 C C . GLY A 1 225 ? -14.485 -13.621 15.734 1.00 72.62 225 GLY A C 1
ATOM 1740 O O . GLY A 1 225 ? -15.245 -12.894 15.093 1.00 72.62 225 GLY A O 1
ATOM 1741 N N . VAL A 1 226 ? -14.557 -13.728 17.065 1.00 77.38 226 VAL A N 1
ATOM 1742 C CA . VAL A 1 226 ? -15.528 -12.973 17.882 1.00 77.38 226 VAL A CA 1
ATOM 1743 C C . VAL A 1 226 ? -15.203 -11.481 17.879 1.00 77.38 226 VAL A C 1
ATOM 1745 O O . VAL A 1 226 ? -16.084 -10.663 17.623 1.00 77.38 226 VAL A O 1
ATOM 1748 N N . PHE A 1 227 ? -13.936 -11.130 18.100 1.00 83.38 227 PHE A N 1
ATOM 1749 C CA . PHE A 1 227 ? -13.477 -9.745 18.111 1.00 83.38 227 PHE A CA 1
ATOM 1750 C C . PHE A 1 227 ? -13.787 -9.024 16.797 1.00 83.38 227 PHE A C 1
ATOM 1752 O O . PHE A 1 227 ? -14.317 -7.917 16.807 1.00 83.38 227 PHE A O 1
ATOM 1759 N N . LEU A 1 228 ? -13.547 -9.669 15.657 1.00 77.00 228 LEU A N 1
ATOM 1760 C CA . LEU A 1 228 ? -13.822 -9.074 14.352 1.00 77.00 228 LEU A CA 1
ATOM 1761 C C . LEU A 1 228 ? -15.311 -8.839 14.106 1.00 77.00 228 LEU A C 1
ATOM 1763 O O . LEU A 1 228 ? -15.670 -7.831 13.498 1.00 77.00 228 LEU A O 1
ATOM 1767 N N . ALA A 1 229 ? -16.183 -9.709 14.618 1.00 74.56 229 ALA A N 1
ATOM 1768 C CA . ALA A 1 229 ? -17.624 -9.475 14.578 1.00 74.56 229 ALA A CA 1
ATOM 1769 C C . ALA A 1 229 ? -18.023 -8.227 15.390 1.00 74.56 229 ALA A C 1
ATOM 1771 O O . ALA A 1 229 ? -18.906 -7.475 14.975 1.00 74.56 229 ALA A O 1
ATOM 1772 N N . ASP A 1 230 ? -17.356 -7.964 16.515 1.00 79.75 230 ASP A N 1
ATOM 1773 C CA . ASP A 1 230 ? -17.582 -6.751 17.308 1.00 79.75 230 ASP A CA 1
ATOM 1774 C C . ASP A 1 230 ? -17.032 -5.493 16.620 1.00 79.75 230 ASP A C 1
ATOM 1776 O O . ASP A 1 230 ? -17.696 -4.455 16.601 1.00 79.75 230 ASP A O 1
ATOM 1780 N N . GLU A 1 231 ? -15.858 -5.577 15.991 1.00 82.56 231 GLU A N 1
ATOM 1781 C CA . GLU A 1 231 ? -15.285 -4.486 15.189 1.00 82.56 231 GLU A CA 1
ATOM 1782 C C . GLU A 1 231 ? -16.173 -4.129 13.987 1.00 82.56 231 GLU A C 1
ATOM 1784 O O . GLU A 1 231 ? -16.351 -2.951 13.661 1.00 82.56 231 GLU A O 1
ATOM 1789 N N . ILE A 1 232 ? -16.789 -5.139 13.369 1.00 75.31 232 ILE A N 1
ATOM 1790 C CA . ILE A 1 232 ? -17.806 -4.980 12.330 1.00 75.31 232 ILE A CA 1
ATOM 1791 C C . ILE A 1 232 ? -19.006 -4.184 12.861 1.00 75.31 232 ILE A C 1
ATOM 1793 O O . ILE A 1 232 ? -19.376 -3.174 12.259 1.00 75.31 232 ILE A O 1
ATOM 1797 N N . ARG A 1 233 ? -19.584 -4.584 14.003 1.00 74.88 233 ARG A N 1
ATOM 1798 C CA . ARG A 1 233 ? -20.716 -3.868 14.630 1.00 74.88 233 ARG A CA 1
ATOM 1799 C C . ARG A 1 233 ? -20.361 -2.428 14.991 1.00 74.88 233 ARG A C 1
ATOM 1801 O O . ARG A 1 233 ? -21.221 -1.554 14.957 1.00 74.88 233 ARG A O 1
ATOM 1808 N N . ALA A 1 234 ? -19.095 -2.175 15.304 1.00 79.88 234 ALA A N 1
ATOM 1809 C CA . ALA A 1 234 ? -18.576 -0.843 15.583 1.00 79.88 234 ALA A CA 1
ATOM 1810 C C . ALA A 1 234 ? -18.258 -0.010 14.322 1.00 79.88 234 ALA A C 1
ATOM 1812 O O . ALA A 1 234 ? -17.784 1.117 14.449 1.00 79.88 234 ALA A O 1
ATOM 1813 N N . GLY A 1 235 ? -18.495 -0.533 13.112 1.00 77.88 235 GLY A N 1
ATOM 1814 C CA . GLY A 1 235 ? -18.266 0.182 11.851 1.00 77.88 235 GLY A CA 1
ATOM 1815 C C . GLY A 1 235 ? -16.791 0.314 11.453 1.00 77.88 235 GLY A C 1
ATOM 1816 O O . GLY A 1 235 ? -16.445 1.122 10.586 1.00 77.88 235 GLY A O 1
ATOM 1817 N N . ARG A 1 236 ? -15.896 -0.476 12.058 1.00 81.69 236 ARG A N 1
ATOM 1818 C CA . ARG A 1 236 ? -14.441 -0.450 11.786 1.00 81.69 236 ARG A CA 1
ATOM 1819 C C . ARG A 1 236 ? -14.024 -1.311 10.596 1.00 81.69 236 ARG A C 1
ATOM 1821 O O . ARG A 1 236 ? -12.873 -1.297 10.169 1.00 81.69 236 ARG A O 1
ATOM 1828 N N . VAL A 1 237 ? -15.007 -1.960 9.983 1.00 77.69 237 VAL A N 1
ATOM 1829 C CA . VAL A 1 237 ? -14.895 -2.648 8.700 1.00 77.69 237 VAL A CA 1
ATOM 1830 C C . VAL A 1 237 ? -15.782 -1.936 7.683 1.00 77.69 237 VAL A C 1
ATOM 1832 O O . VAL A 1 237 ? -16.912 -1.547 7.971 1.00 77.69 237 VAL A O 1
ATOM 1835 N N . GLY A 1 238 ? -15.259 -1.729 6.481 1.00 72.44 238 GLY A N 1
ATOM 1836 C CA . GLY A 1 238 ? -15.998 -1.169 5.351 1.00 72.44 238 GLY A CA 1
ATOM 1837 C C . GLY A 1 238 ? -15.244 -1.417 4.058 1.00 72.44 238 GLY A C 1
ATOM 1838 O O . GLY A 1 238 ? -14.090 -1.817 4.103 1.00 72.44 238 GLY A O 1
ATOM 1839 N N . GLU A 1 239 ? -15.858 -1.196 2.901 1.00 73.06 239 GLU A N 1
ATOM 1840 C CA . GLU A 1 239 ? -15.158 -1.359 1.623 1.00 73.06 239 GLU A CA 1
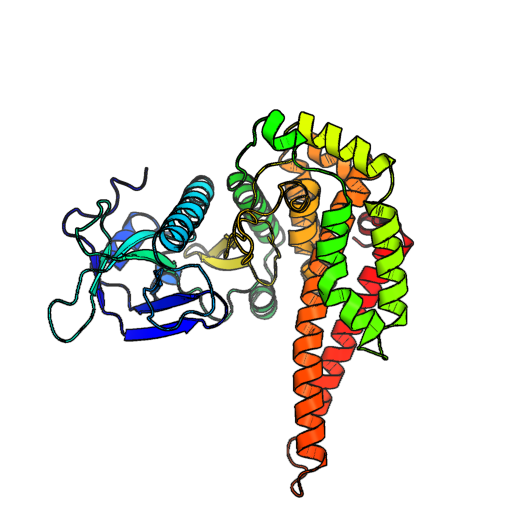ATOM 1841 C C . GLU A 1 239 ? -14.064 -0.276 1.490 1.00 73.06 239 GLU A C 1
ATOM 1843 O O . GLU A 1 239 ? -14.367 0.916 1.473 1.00 73.06 239 GLU A O 1
ATOM 1848 N N . GLN A 1 240 ? -12.795 -0.699 1.421 1.00 74.06 240 GLN A N 1
ATOM 1849 C CA . GLN A 1 240 ? -11.587 0.149 1.399 1.00 74.06 240 GLN A CA 1
ATOM 1850 C C . GLN A 1 240 ? -10.613 -0.271 0.278 1.00 74.06 240 GLN A C 1
ATOM 1852 O O . GLN A 1 240 ? -10.950 -1.116 -0.549 1.00 74.06 240 GLN A O 1
ATOM 1857 N N . HIS A 1 241 ? -9.412 0.327 0.245 1.00 74.56 241 HIS A N 1
ATOM 1858 C CA . HIS A 1 241 ? -8.389 0.156 -0.799 1.00 74.56 241 HIS A CA 1
ATOM 1859 C C . HIS A 1 241 ? -7.945 -1.296 -1.035 1.00 74.56 241 HIS A C 1
ATOM 1861 O O . HIS A 1 241 ? -7.502 -1.618 -2.130 1.00 74.56 241 HIS A O 1
ATOM 1867 N N . GLY A 1 242 ? -8.020 -2.169 -0.027 1.00 68.38 242 GLY A N 1
ATOM 1868 C CA . GLY A 1 242 ? -7.708 -3.598 -0.156 1.00 68.38 242 GLY A CA 1
ATOM 1869 C C . GLY A 1 242 ? -6.215 -3.939 -0.257 1.00 68.38 242 GLY A C 1
ATOM 1870 O O . GLY A 1 242 ? -5.829 -4.999 0.215 1.00 68.38 242 GLY A O 1
ATOM 1871 N N . ASP A 1 243 ? -5.381 -3.037 -0.791 1.00 73.31 243 ASP A N 1
ATOM 1872 C CA . ASP A 1 243 ? -3.916 -3.191 -0.886 1.00 73.31 243 ASP A CA 1
ATOM 1873 C C . ASP A 1 243 ? -3.149 -1.853 -0.749 1.00 73.31 243 ASP A C 1
ATOM 1875 O O . ASP A 1 243 ? -2.526 -1.385 -1.691 1.00 73.31 243 ASP A O 1
ATOM 1879 N N . ALA A 1 244 ? -3.244 -1.133 0.372 1.00 71.75 244 ALA A N 1
ATOM 1880 C CA . ALA A 1 244 ? -2.682 0.227 0.494 1.00 71.75 244 ALA A CA 1
ATOM 1881 C C . ALA A 1 244 ? -1.157 0.292 0.763 1.00 71.75 244 ALA A C 1
ATOM 1883 O O . ALA A 1 244 ? -0.707 1.149 1.514 1.00 71.75 244 ALA A O 1
ATOM 1884 N N . ARG A 1 245 ? -0.336 -0.607 0.210 1.00 80.62 245 ARG A N 1
ATOM 1885 C CA . ARG A 1 245 ? 1.103 -0.697 0.545 1.00 80.62 245 ARG A CA 1
ATOM 1886 C C . ARG A 1 245 ? 1.913 0.533 0.119 1.00 80.62 245 ARG A C 1
ATOM 1888 O O . ARG A 1 245 ? 1.769 1.025 -1.000 1.00 80.62 245 ARG A O 1
ATOM 1895 N N . ALA A 1 246 ? 2.833 0.974 0.986 1.00 73.56 246 ALA A N 1
ATOM 1896 C CA . ALA A 1 246 ? 3.603 2.198 0.765 1.00 73.56 246 ALA A CA 1
ATOM 1897 C C . ALA A 1 246 ? 4.628 2.172 -0.373 1.00 73.56 246 ALA A C 1
ATOM 1899 O O . ALA A 1 246 ? 4.972 3.229 -0.895 1.00 73.56 246 ALA A O 1
ATOM 1900 N N . PHE A 1 247 ? 5.146 1.005 -0.748 1.00 67.62 247 PHE A N 1
ATOM 1901 C CA . PHE A 1 247 ? 6.141 0.920 -1.820 1.00 67.62 247 PHE A CA 1
ATOM 1902 C C . PHE A 1 247 ? 5.523 0.875 -3.212 1.00 67.62 247 PHE A C 1
ATOM 1904 O O . PHE A 1 247 ? 6.066 1.499 -4.120 1.00 67.62 247 PHE A O 1
ATOM 1911 N N . ASP A 1 248 ? 4.378 0.210 -3.356 1.00 67.31 248 ASP A N 1
ATOM 1912 C CA . ASP A 1 248 ? 3.796 -0.060 -4.672 1.00 67.31 248 ASP A CA 1
ATOM 1913 C C . ASP A 1 248 ? 2.665 0.899 -5.030 1.00 67.31 248 ASP A C 1
ATOM 1915 O O . ASP A 1 248 ? 2.519 1.286 -6.186 1.00 67.31 248 ASP A O 1
ATOM 1919 N N . ASN A 1 249 ? 1.871 1.298 -4.034 1.00 76.38 249 ASN A N 1
ATOM 1920 C CA . ASN A 1 249 ? 0.641 2.046 -4.268 1.00 76.38 249 ASN A CA 1
ATOM 1921 C C . ASN A 1 249 ? 0.714 3.487 -3.766 1.00 76.38 249 ASN A C 1
ATOM 1923 O O . ASN A 1 249 ? -0.271 4.211 -3.904 1.00 76.38 249 ASN A O 1
ATOM 1927 N N . LEU A 1 250 ? 1.862 3.937 -3.239 1.00 82.62 250 LEU A N 1
ATOM 1928 C CA . LEU A 1 250 ? 2.071 5.336 -2.869 1.00 82.62 250 LEU A CA 1
ATOM 1929 C C . LEU A 1 250 ? 3.056 6.046 -3.786 1.00 82.62 250 LEU A C 1
ATOM 1931 O O . LEU A 1 250 ? 4.179 5.594 -3.999 1.00 82.62 250 LEU A O 1
ATOM 1935 N N . HIS A 1 251 ? 2.642 7.222 -4.250 1.00 81.50 251 HIS A N 1
ATOM 1936 C CA . HIS A 1 251 ? 3.489 8.120 -5.021 1.00 81.50 251 HIS A CA 1
ATOM 1937 C C . HIS A 1 251 ? 3.634 9.460 -4.315 1.00 81.50 251 HIS A C 1
ATOM 1939 O O . HIS A 1 251 ? 2.661 10.020 -3.810 1.00 81.50 251 HIS A O 1
ATOM 1945 N N . PHE A 1 252 ? 4.851 9.987 -4.320 1.00 82.62 252 PHE A N 1
ATOM 1946 C CA . PHE A 1 252 ? 5.224 11.231 -3.670 1.00 82.62 252 PHE A CA 1
ATOM 1947 C C . PHE A 1 252 ? 5.665 12.232 -4.721 1.00 82.62 252 PHE A C 1
ATOM 1949 O O . PHE A 1 252 ? 6.495 11.955 -5.587 1.00 82.62 252 PHE A O 1
ATOM 1956 N N . VAL A 1 253 ? 5.085 13.419 -4.641 1.00 80.12 253 VAL A N 1
ATOM 1957 C CA . VAL A 1 253 ? 5.287 14.483 -5.609 1.00 80.12 253 VAL A CA 1
ATOM 1958 C C . VAL A 1 253 ? 5.691 15.744 -4.876 1.00 80.12 253 VAL A C 1
ATOM 1960 O O . VAL A 1 253 ? 5.024 16.173 -3.935 1.00 80.12 253 VAL A O 1
ATOM 1963 N N . ARG A 1 254 ? 6.762 16.388 -5.339 1.00 77.50 254 ARG A N 1
ATOM 1964 C CA . ARG A 1 254 ? 7.178 17.673 -4.787 1.00 77.50 254 ARG A CA 1
ATOM 1965 C C . ARG A 1 254 ? 6.229 18.783 -5.240 1.00 77.50 254 ARG A C 1
ATOM 1967 O O . ARG A 1 254 ? 5.981 18.959 -6.430 1.00 77.50 254 ARG A O 1
ATOM 1974 N N . ARG A 1 255 ? 5.715 19.546 -4.281 1.00 78.00 255 ARG A N 1
ATOM 1975 C CA . ARG A 1 255 ? 4.910 20.749 -4.507 1.00 78.00 255 ARG A CA 1
ATOM 1976 C C . ARG A 1 255 ? 5.811 21.934 -4.868 1.00 78.00 255 ARG A C 1
ATOM 1978 O O . ARG A 1 255 ? 6.983 21.969 -4.489 1.00 78.00 255 ARG A O 1
ATOM 1985 N N . LYS A 1 256 ? 5.248 22.956 -5.524 1.00 74.25 256 LYS A N 1
ATOM 1986 C CA . LYS A 1 256 ? 5.975 24.199 -5.867 1.00 74.25 256 LYS A CA 1
ATOM 1987 C C . LYS A 1 256 ? 6.514 24.951 -4.650 1.00 74.25 256 LYS A C 1
ATOM 1989 O O . LYS A 1 256 ? 7.544 25.605 -4.739 1.00 74.25 256 LYS A O 1
ATOM 1994 N N . ASP A 1 257 ? 5.816 24.856 -3.522 1.00 77.44 257 ASP A N 1
ATOM 1995 C CA . ASP A 1 257 ? 6.213 25.474 -2.252 1.00 77.44 257 ASP A CA 1
ATOM 1996 C C . ASP A 1 257 ? 7.299 24.678 -1.501 1.00 77.44 257 ASP A C 1
ATOM 1998 O O . ASP A 1 257 ? 7.657 25.027 -0.380 1.00 77.44 257 ASP A O 1
ATOM 2002 N N . GLY A 1 258 ? 7.822 23.605 -2.105 1.00 76.56 258 GLY A N 1
ATOM 2003 C CA . GLY A 1 258 ? 8.849 22.745 -1.526 1.00 76.56 258 GLY A CA 1
ATOM 2004 C C . GLY A 1 258 ? 8.315 21.607 -0.653 1.00 76.56 258 GLY A C 1
ATOM 2005 O O . GLY A 1 258 ? 9.112 20.743 -0.284 1.00 76.56 258 GLY A O 1
ATOM 2006 N N . GLY A 1 259 ? 7.008 21.567 -0.360 1.00 80.44 259 GLY A N 1
ATOM 2007 C CA . GLY A 1 259 ? 6.367 20.463 0.360 1.00 80.44 259 GLY A CA 1
ATOM 2008 C C . GLY A 1 259 ? 6.228 19.187 -0.477 1.00 80.44 259 GLY A C 1
ATOM 2009 O O . GLY A 1 259 ? 6.597 19.151 -1.652 1.00 80.44 259 GLY A O 1
ATOM 2010 N N . ILE A 1 260 ? 5.677 18.130 0.123 1.00 82.44 260 ILE A N 1
ATOM 2011 C CA . ILE A 1 260 ? 5.476 16.827 -0.526 1.00 82.44 260 ILE A CA 1
ATOM 2012 C C . ILE A 1 260 ? 3.989 16.475 -0.473 1.00 82.44 260 ILE A C 1
ATOM 2014 O O . ILE A 1 260 ? 3.371 16.532 0.586 1.00 82.44 260 ILE A O 1
ATOM 2018 N N . GLU A 1 261 ? 3.426 16.113 -1.622 1.00 83.06 261 GLU A N 1
ATOM 2019 C CA . GLU A 1 261 ? 2.069 15.593 -1.758 1.00 83.06 261 GLU A CA 1
ATOM 2020 C C . GLU A 1 261 ? 2.129 14.081 -1.973 1.00 83.06 261 GLU A C 1
ATOM 2022 O O . GLU A 1 261 ? 2.871 13.604 -2.834 1.00 83.06 261 GLU A O 1
ATOM 2027 N N . ALA A 1 262 ? 1.345 13.335 -1.199 1.00 84.75 262 ALA A N 1
ATOM 2028 C CA . ALA A 1 262 ? 1.291 11.882 -1.280 1.00 84.75 262 ALA A CA 1
ATOM 2029 C C . ALA A 1 262 ? -0.024 11.416 -1.921 1.00 84.75 262 ALA A C 1
ATOM 2031 O O . ALA A 1 262 ? -1.103 11.890 -1.563 1.00 84.75 262 ALA A O 1
ATOM 2032 N N . PHE A 1 263 ? 0.069 10.462 -2.842 1.00 80.94 263 PHE A N 1
ATOM 2033 C CA . PHE A 1 263 ? -1.045 9.874 -3.587 1.00 80.94 263 PHE A CA 1
ATOM 2034 C C . PHE A 1 263 ? -1.136 8.383 -3.293 1.00 80.94 263 PHE A C 1
ATOM 2036 O O . PHE A 1 263 ? -0.101 7.739 -3.167 1.00 80.94 263 PHE A O 1
ATOM 2043 N N . ILE A 1 264 ? -2.356 7.842 -3.236 1.00 80.62 264 ILE A N 1
ATOM 2044 C CA . ILE A 1 264 ? -2.604 6.395 -3.160 1.00 80.62 264 ILE A CA 1
ATOM 2045 C C . ILE A 1 264 ? -3.238 5.963 -4.488 1.00 80.62 264 ILE A C 1
ATOM 2047 O O . ILE A 1 264 ? -4.221 6.580 -4.899 1.00 80.62 264 ILE A O 1
ATOM 2051 N N . ARG A 1 265 ? -2.667 4.964 -5.169 1.00 74.25 265 ARG A N 1
ATOM 2052 C CA . ARG A 1 265 ? -3.089 4.473 -6.494 1.00 74.25 265 ARG A CA 1
ATOM 2053 C C . ARG A 1 265 ? -3.568 3.029 -6.464 1.00 74.25 265 ARG A C 1
ATOM 2055 O O . ARG A 1 265 ? -3.273 2.300 -5.533 1.00 74.25 265 ARG A O 1
ATOM 2062 N N . ASP A 1 266 ? -4.217 2.643 -7.567 1.00 66.62 266 ASP A N 1
ATOM 2063 C CA . ASP A 1 266 ? -4.789 1.313 -7.806 1.00 66.62 266 ASP A CA 1
ATOM 2064 C C . ASP A 1 266 ? -5.616 0.857 -6.605 1.00 66.62 266 ASP A C 1
ATOM 2066 O O . ASP A 1 266 ? -5.252 -0.119 -5.949 1.00 66.62 266 ASP A O 1
ATOM 2070 N N . PRO A 1 267 ? -6.727 1.556 -6.292 1.00 59.97 267 PRO A N 1
ATOM 2071 C CA . PRO A 1 267 ? -7.639 1.061 -5.285 1.00 59.97 267 PRO A CA 1
ATOM 2072 C C . PRO A 1 267 ? -8.137 -0.307 -5.725 1.00 59.97 267 PRO A C 1
ATOM 2074 O O . PRO A 1 267 ? -9.018 -0.448 -6.576 1.00 59.97 267 PRO A O 1
ATOM 2077 N N . VAL A 1 268 ? -7.550 -1.332 -5.117 1.00 55.81 268 VAL A N 1
ATOM 2078 C CA . VAL A 1 268 ? -7.916 -2.727 -5.275 1.00 55.81 268 VAL A CA 1
ATOM 2079 C C . VAL A 1 268 ? -9.231 -2.909 -4.532 1.00 55.81 268 VAL A C 1
ATOM 2081 O O . VAL A 1 268 ? -9.291 -3.500 -3.460 1.00 55.81 268 VAL A O 1
ATOM 2084 N N . ARG A 1 269 ? -10.328 -2.384 -5.085 1.00 54.72 269 ARG A N 1
ATOM 2085 C CA . ARG A 1 269 ? -11.657 -2.722 -4.583 1.00 54.72 269 ARG A CA 1
ATOM 2086 C C . ARG A 1 269 ? -11.854 -4.213 -4.825 1.00 54.72 269 ARG A C 1
ATOM 2088 O O . ARG A 1 269 ? -12.068 -4.666 -5.951 1.00 54.72 269 ARG A O 1
ATOM 2095 N N . LEU A 1 270 ? -11.737 -4.979 -3.746 1.00 47.56 270 LEU A N 1
ATOM 2096 C CA . LEU A 1 270 ? -11.698 -6.443 -3.750 1.00 47.56 270 LEU A CA 1
ATOM 2097 C C . LEU A 1 270 ? -13.001 -7.088 -4.246 1.00 47.56 270 LEU A C 1
ATOM 2099 O O . LEU A 1 270 ? -13.032 -8.296 -4.463 1.00 47.56 270 LEU A O 1
ATOM 2103 N N . SER A 1 271 ? -14.052 -6.305 -4.524 1.00 44.88 271 SER A N 1
ATOM 2104 C CA . SER A 1 271 ? -15.337 -6.819 -5.014 1.00 44.88 271 SER A CA 1
ATOM 2105 C C . SER A 1 271 ? -15.269 -7.523 -6.343 1.00 44.88 271 SER A C 1
ATOM 2107 O O . SER A 1 271 ? -16.190 -8.290 -6.623 1.00 44.88 271 SER A O 1
ATOM 2109 N N . ARG A 1 272 ? -14.264 -7.254 -7.188 1.00 45.78 272 ARG A N 1
ATOM 2110 C CA . ARG A 1 272 ? -14.374 -7.627 -8.609 1.00 45.78 272 ARG A CA 1
ATOM 2111 C C . ARG A 1 272 ? -13.122 -8.135 -9.308 1.00 45.78 272 ARG A C 1
ATOM 2113 O O . ARG A 1 272 ? -13.214 -8.450 -10.488 1.00 45.78 272 ARG A O 1
ATOM 2120 N N . LYS A 1 273 ? -11.973 -8.267 -8.638 1.00 38.44 273 LYS A N 1
ATOM 2121 C CA . LYS A 1 273 ? -10.724 -8.670 -9.321 1.00 38.44 273 LYS A CA 1
ATOM 2122 C C . LYS A 1 273 ? -10.573 -10.183 -9.591 1.00 38.44 273 LYS A C 1
ATOM 2124 O O . LYS A 1 273 ? -9.510 -10.588 -10.044 1.00 38.44 273 LYS A O 1
ATOM 2129 N N . THR A 1 274 ? -11.596 -11.028 -9.408 1.00 36.06 274 THR A N 1
ATOM 2130 C CA . THR A 1 274 ? -11.504 -12.455 -9.797 1.00 36.06 274 THR A CA 1
ATOM 2131 C C . THR A 1 274 ? -12.603 -12.900 -10.751 1.00 36.06 274 THR A C 1
ATOM 2133 O O . THR A 1 274 ? -13.767 -12.541 -10.596 1.00 36.06 274 THR A O 1
ATOM 2136 N N . SER A 1 275 ? -12.217 -13.753 -11.698 1.00 37.72 275 SER A N 1
ATOM 2137 C CA . SER A 1 275 ? -12.988 -14.355 -12.797 1.00 37.72 275 SER A CA 1
ATOM 2138 C C . SER A 1 275 ? -14.233 -15.173 -12.400 1.00 37.72 275 SER A C 1
ATOM 2140 O O . SER A 1 275 ? -14.863 -15.774 -13.262 1.00 37.72 275 SER A O 1
ATOM 2142 N N . GLY A 1 276 ? -14.620 -15.185 -11.121 1.00 42.41 276 GLY A N 1
ATOM 2143 C CA . GLY A 1 276 ? -15.754 -15.945 -10.581 1.00 42.41 276 GLY A CA 1
ATOM 2144 C C . GLY A 1 276 ? -16.981 -15.113 -10.187 1.00 42.41 276 GLY A C 1
ATOM 2145 O O . GLY A 1 276 ? -17.894 -15.653 -9.570 1.00 42.41 276 GLY A O 1
ATOM 2146 N N . GLY A 1 277 ? -17.014 -13.812 -10.501 1.00 43.59 277 GLY A N 1
ATOM 2147 C CA . GLY A 1 277 ? -18.057 -12.895 -10.023 1.00 43.59 277 GLY A CA 1
ATOM 2148 C C . GLY A 1 277 ? -17.715 -12.254 -8.668 1.00 43.59 277 GLY A C 1
ATOM 2149 O O . GLY A 1 277 ? -16.560 -12.317 -8.241 1.00 43.59 277 GLY A O 1
ATOM 2150 N N . PRO A 1 278 ? -18.681 -11.590 -7.998 1.00 45.69 278 PRO A N 1
ATOM 2151 C CA . PRO A 1 278 ? -18.451 -10.989 -6.689 1.00 45.69 278 PRO A CA 1
ATOM 2152 C C . PRO A 1 278 ? -18.003 -12.069 -5.702 1.00 45.69 278 PRO A C 1
ATOM 2154 O O . PRO A 1 278 ? -18.763 -12.990 -5.398 1.00 45.69 278 PRO A O 1
ATOM 2157 N N . LYS A 1 279 ? -16.766 -11.968 -5.207 1.00 46.47 279 LYS A N 1
ATOM 2158 C CA . LYS A 1 279 ? -16.284 -12.840 -4.136 1.00 46.47 279 LYS A CA 1
ATOM 2159 C C . LYS A 1 279 ? -17.158 -12.669 -2.898 1.00 46.47 279 LYS A C 1
ATOM 2161 O O . LYS A 1 279 ? -17.607 -11.560 -2.601 1.00 46.47 279 LYS A O 1
ATOM 2166 N N . LEU A 1 280 ? -17.376 -13.756 -2.158 1.00 45.84 280 LEU A N 1
ATOM 2167 C CA . LEU A 1 280 ? -18.132 -13.703 -0.909 1.00 45.84 280 LEU A CA 1
ATOM 2168 C C . LEU A 1 280 ? -17.453 -12.704 0.037 1.00 45.84 280 LEU A C 1
ATOM 2170 O O . LEU A 1 280 ? -16.238 -12.734 0.212 1.00 45.84 280 LEU A O 1
ATOM 2174 N N . MET A 1 281 ? -18.229 -11.808 0.647 1.00 44.66 281 MET A N 1
ATOM 2175 C CA . MET A 1 281 ? -17.689 -10.686 1.434 1.00 44.66 281 MET A CA 1
ATOM 2176 C C . MET A 1 281 ? -16.867 -11.123 2.659 1.00 44.66 281 MET A C 1
ATOM 2178 O O . MET A 1 281 ? -16.103 -10.346 3.213 1.00 44.66 281 MET A O 1
ATOM 2182 N N . ARG A 1 282 ? -16.916 -12.410 3.016 1.00 44.56 282 ARG A N 1
ATOM 2183 C CA . ARG A 1 282 ? -16.014 -13.074 3.970 1.00 44.56 282 ARG A CA 1
ATOM 2184 C C . ARG A 1 282 ? -14.527 -13.036 3.631 1.00 44.56 282 ARG A C 1
ATOM 2186 O O . ARG A 1 282 ? -13.697 -13.214 4.507 1.00 44.56 282 ARG A O 1
ATOM 2193 N N . GLU A 1 283 ? -14.179 -12.790 2.373 1.00 48.50 283 GLU A N 1
ATOM 2194 C CA . GLU A 1 283 ? -12.788 -12.730 1.901 1.00 48.50 283 GLU A CA 1
ATOM 2195 C C . GLU A 1 283 ? -12.114 -11.356 2.074 1.00 48.50 283 GLU A C 1
ATOM 2197 O O . GLU A 1 283 ? -11.051 -11.104 1.517 1.00 48.50 283 GLU A O 1
ATOM 2202 N N . TRP A 1 284 ? -12.730 -10.448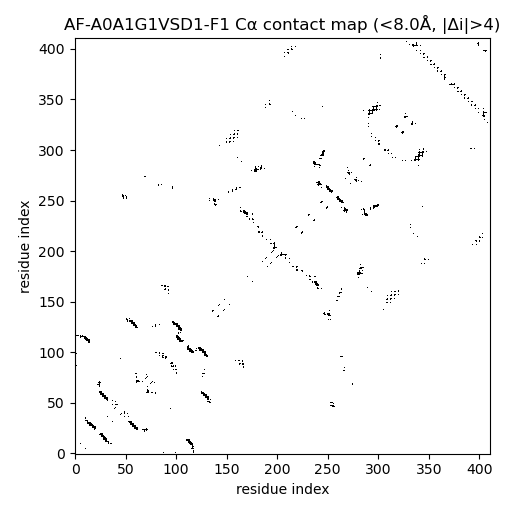 2.835 1.00 55.25 284 TRP A N 1
ATOM 2203 C CA . TRP A 1 284 ? -12.434 -9.014 2.780 1.00 55.25 284 TRP A CA 1
ATOM 2204 C C . TRP A 1 284 ? -11.902 -8.432 4.082 1.00 55.25 284 TRP A C 1
ATOM 2206 O O . TRP A 1 284 ? -11.995 -7.234 4.328 1.00 55.25 284 TRP A O 1
ATOM 2216 N N . PHE A 1 285 ? -11.304 -9.263 4.927 1.00 59.62 285 PHE A N 1
ATOM 2217 C CA . PHE A 1 285 ? -10.806 -8.807 6.216 1.00 59.62 285 PHE A CA 1
ATOM 2218 C C . PHE A 1 285 ? -9.687 -7.755 6.115 1.00 59.62 285 PHE A C 1
ATOM 2220 O O . PHE A 1 285 ? -9.518 -6.928 7.010 1.00 59.62 285 PHE A O 1
ATOM 2227 N N . VAL A 1 286 ? -8.971 -7.714 4.984 1.00 64.56 286 VAL A N 1
ATOM 2228 C CA . VAL A 1 286 ? -7.980 -6.664 4.736 1.00 64.56 286 VAL A CA 1
ATOM 2229 C C . VAL A 1 286 ? -8.582 -5.264 4.814 1.00 64.56 286 VAL A C 1
ATOM 2231 O O . VAL A 1 286 ? -7.832 -4.322 4.970 1.00 64.56 286 VAL A O 1
ATOM 2234 N N . THR A 1 287 ? -9.903 -5.082 4.756 1.00 71.00 287 THR A N 1
ATOM 2235 C CA . THR A 1 287 ? -10.551 -3.766 4.815 1.00 71.00 287 THR A CA 1
ATOM 2236 C C . THR A 1 287 ? -10.881 -3.269 6.231 1.00 71.00 287 THR A C 1
ATOM 2238 O O . THR A 1 287 ? -11.668 -2.327 6.379 1.00 71.00 287 THR A O 1
ATOM 2241 N N . HIS A 1 288 ? -10.316 -3.896 7.268 1.00 82.94 288 HIS A N 1
ATOM 2242 C CA . HIS A 1 288 ? -10.334 -3.382 8.638 1.00 82.94 288 HIS A CA 1
ATOM 2243 C C . HIS A 1 288 ? -9.341 -2.223 8.809 1.00 82.94 288 HIS A C 1
ATOM 2245 O O . HIS A 1 288 ? -8.224 -2.287 8.296 1.00 82.94 288 HIS A O 1
ATOM 2251 N N . ASP A 1 289 ? -9.714 -1.201 9.584 1.00 87.56 289 ASP A N 1
ATOM 2252 C CA . ASP A 1 289 ? -8.916 0.022 9.755 1.00 87.56 289 ASP A CA 1
ATOM 2253 C C . ASP A 1 289 ? -7.498 -0.253 10.310 1.00 87.56 289 ASP A C 1
ATOM 2255 O O . ASP A 1 289 ? -6.512 0.118 9.671 1.00 87.56 289 ASP A O 1
ATOM 2259 N N . ASP A 1 290 ? -7.385 -0.980 11.436 1.00 91.06 290 ASP A N 1
ATOM 2260 C CA . ASP A 1 290 ? -6.087 -1.366 12.035 1.00 91.06 290 ASP A CA 1
ATOM 2261 C C . ASP A 1 290 ? -5.200 -2.157 11.052 1.00 91.06 290 ASP A C 1
ATOM 2263 O O . ASP A 1 290 ? -3.991 -1.938 10.977 1.00 91.06 290 ASP A O 1
ATOM 2267 N N . LEU A 1 291 ? -5.795 -3.053 10.259 1.00 87.75 291 LEU A N 1
ATOM 2268 C CA . LEU A 1 291 ? -5.061 -3.892 9.316 1.00 87.75 291 LEU A CA 1
ATOM 2269 C C . LEU A 1 291 ? -4.574 -3.064 8.115 1.00 87.75 291 LEU A C 1
ATOM 2271 O O . LEU A 1 291 ? -3.398 -3.148 7.768 1.00 87.75 291 LEU A O 1
ATOM 2275 N N . GLN A 1 292 ? -5.423 -2.210 7.525 1.00 86.38 292 GLN A N 1
ATOM 2276 C CA . GLN A 1 292 ? -5.027 -1.292 6.444 1.00 86.38 292 GLN A CA 1
ATOM 2277 C C . GLN A 1 292 ? -3.891 -0.355 6.882 1.00 86.38 292 GLN A C 1
ATOM 2279 O O . GLN A 1 292 ? -2.950 -0.121 6.120 1.00 86.38 292 GLN A O 1
ATOM 2284 N N . ALA A 1 293 ? -3.947 0.151 8.118 1.00 91.19 293 ALA A N 1
ATOM 2285 C CA . ALA A 1 293 ? -2.885 0.980 8.677 1.00 91.19 293 ALA A CA 1
ATOM 2286 C C . ALA A 1 293 ? -1.567 0.198 8.849 1.00 91.19 293 ALA A C 1
ATOM 2288 O O . ALA A 1 293 ? -0.504 0.720 8.515 1.00 91.19 293 ALA A O 1
ATOM 2289 N N . GLY A 1 294 ? -1.626 -1.063 9.290 1.00 92.25 294 GLY A N 1
ATOM 2290 C CA . GLY A 1 294 ? -0.460 -1.952 9.331 1.00 92.25 294 GLY A CA 1
ATOM 2291 C C . GLY A 1 294 ? 0.114 -2.250 7.939 1.00 92.25 294 GLY A C 1
ATOM 2292 O O . GLY A 1 294 ? 1.326 -2.197 7.737 1.00 92.25 294 GLY A O 1
ATOM 2293 N N . MET A 1 295 ? -0.747 -2.491 6.944 1.00 88.06 295 MET A N 1
ATOM 2294 C CA . MET A 1 295 ? -0.339 -2.763 5.556 1.00 88.06 295 MET A CA 1
ATOM 2295 C C . MET A 1 295 ? 0.432 -1.613 4.917 1.00 88.06 295 MET A C 1
ATOM 2297 O O . MET A 1 295 ? 1.378 -1.861 4.166 1.00 88.06 295 MET A O 1
ATOM 2301 N N . LEU A 1 296 ? 0.057 -0.364 5.221 1.00 88.62 296 LEU A N 1
ATOM 2302 C CA . LEU A 1 296 ? 0.781 0.821 4.754 1.00 88.62 296 LEU A CA 1
ATOM 2303 C C . LEU A 1 296 ? 2.265 0.749 5.126 1.00 88.62 296 LEU A C 1
ATOM 2305 O O . LEU A 1 296 ? 3.110 1.133 4.324 1.00 88.62 296 LEU A O 1
ATOM 2309 N N . ILE A 1 297 ? 2.595 0.249 6.318 1.00 91.94 297 ILE A N 1
ATOM 2310 C CA . ILE A 1 297 ? 3.962 0.287 6.844 1.00 91.94 297 ILE A CA 1
ATOM 2311 C C . ILE A 1 297 ? 4.746 -1.016 6.669 1.00 91.94 297 ILE A C 1
ATOM 2313 O O . ILE A 1 297 ? 5.913 -1.020 7.031 1.00 91.94 297 ILE A O 1
ATOM 2317 N N . GLY A 1 298 ? 4.181 -2.085 6.095 1.00 90.50 298 GLY A N 1
ATOM 2318 C CA . GLY A 1 298 ? 4.851 -3.394 5.984 1.00 90.50 298 GLY A CA 1
ATOM 2319 C C . GLY A 1 298 ? 6.260 -3.340 5.372 1.00 90.50 298 GLY A C 1
ATOM 2320 O O . GLY A 1 298 ? 7.241 -3.636 6.046 1.00 90.50 298 GLY A O 1
ATOM 2321 N N . GLY A 1 299 ? 6.393 -2.899 4.120 1.00 87.62 299 GLY A N 1
ATOM 2322 C CA . GLY A 1 299 ? 7.700 -2.702 3.476 1.00 87.62 299 GLY A CA 1
ATOM 2323 C C . GLY A 1 299 ? 8.635 -1.736 4.217 1.00 87.62 299 GLY A C 1
ATOM 2324 O O . GLY A 1 299 ? 9.787 -2.091 4.488 1.00 87.62 299 GLY A O 1
ATOM 2325 N N . PRO A 1 300 ? 8.160 -0.525 4.572 1.00 90.94 300 PRO A N 1
ATOM 2326 C CA . PRO A 1 300 ? 8.921 0.438 5.365 1.00 90.94 300 PRO A CA 1
ATOM 2327 C C . PRO A 1 300 ? 9.432 -0.091 6.710 1.00 90.94 300 PRO A C 1
ATOM 2329 O O . PRO A 1 300 ? 10.529 0.272 7.119 1.00 90.94 300 PRO A O 1
ATOM 2332 N N . PHE A 1 301 ? 8.669 -0.956 7.378 1.00 93.44 301 PHE A N 1
ATOM 2333 C CA . PHE A 1 301 ? 8.991 -1.515 8.693 1.00 93.44 301 PHE A CA 1
ATOM 2334 C C . PHE A 1 301 ? 10.292 -2.327 8.691 1.00 93.44 301 PHE A C 1
ATOM 2336 O O . PHE A 1 301 ? 10.994 -2.345 9.692 1.00 93.44 301 PHE A O 1
ATOM 2343 N N . VAL A 1 302 ? 10.655 -2.946 7.564 1.00 91.00 302 VAL A N 1
ATOM 2344 C CA . VAL A 1 302 ? 11.855 -3.799 7.461 1.00 91.00 302 VAL A CA 1
ATOM 2345 C C . VAL A 1 302 ? 13.141 -3.006 7.214 1.00 91.00 302 VAL A C 1
ATOM 2347 O O . VAL A 1 302 ? 14.242 -3.535 7.365 1.00 91.00 302 VAL A O 1
ATOM 2350 N N . GLN A 1 303 ? 13.046 -1.741 6.795 1.00 89.56 303 GLN A N 1
ATOM 2351 C CA . GLN A 1 303 ? 14.229 -0.962 6.425 1.00 89.56 303 GLN A CA 1
ATOM 2352 C C . GLN A 1 303 ? 14.410 0.235 7.357 1.00 89.56 303 GLN A C 1
ATOM 2354 O O . GLN A 1 303 ? 13.630 1.186 7.324 1.00 89.56 303 GLN A O 1
ATOM 2359 N N . GLU A 1 304 ? 15.527 0.241 8.089 1.00 88.06 304 GLU A N 1
ATOM 2360 C CA . GLU A 1 304 ? 15.879 1.260 9.092 1.00 88.06 304 GLU A CA 1
ATOM 2361 C C . GLU A 1 304 ? 15.733 2.703 8.603 1.00 88.06 304 GLU A C 1
ATOM 2363 O O . GLU A 1 304 ? 15.272 3.582 9.334 1.00 88.06 304 GLU A O 1
ATOM 2368 N N . ARG A 1 305 ? 16.060 2.950 7.329 1.00 88.88 305 ARG A N 1
ATOM 2369 C CA . ARG A 1 305 ? 15.941 4.273 6.701 1.00 88.88 305 ARG A CA 1
ATOM 2370 C C . ARG A 1 305 ? 14.518 4.844 6.696 1.00 88.88 305 ARG A C 1
ATOM 2372 O O . ARG A 1 305 ? 14.373 6.047 6.513 1.00 88.88 305 ARG A O 1
ATOM 2379 N N . PHE A 1 306 ? 13.487 4.019 6.896 1.00 91.19 306 PHE A N 1
ATOM 2380 C CA . PHE A 1 306 ? 12.092 4.453 6.980 1.00 91.19 306 PHE A CA 1
ATOM 2381 C C . PHE A 1 306 ? 11.529 4.440 8.408 1.00 91.19 306 PHE A C 1
ATOM 2383 O O . PHE A 1 306 ? 10.347 4.721 8.584 1.00 91.19 306 PHE A O 1
ATOM 2390 N N . HIS A 1 307 ? 12.319 4.163 9.452 1.00 90.19 307 HIS A N 1
ATOM 2391 C CA . HIS A 1 307 ? 11.790 4.112 10.824 1.00 90.19 307 HIS A CA 1
ATOM 2392 C C . HIS A 1 307 ? 11.146 5.439 11.271 1.00 90.19 307 HIS A C 1
ATOM 2394 O O . HIS A 1 307 ? 10.147 5.423 11.991 1.00 90.19 307 HIS A O 1
ATOM 2400 N N . GLY A 1 308 ? 11.664 6.587 10.814 1.00 90.44 308 GLY A N 1
ATOM 2401 C CA . GLY A 1 308 ? 11.037 7.900 11.031 1.00 90.44 308 GLY A CA 1
ATOM 2402 C C . GLY A 1 308 ? 9.622 7.962 10.453 1.00 90.44 308 GLY A C 1
ATOM 2403 O O . GLY A 1 308 ? 8.656 8.207 11.181 1.00 90.44 308 GLY A O 1
ATOM 2404 N N . PHE A 1 309 ? 9.488 7.611 9.172 1.00 91.12 309 PHE A N 1
ATOM 2405 C CA . PHE A 1 309 ? 8.205 7.485 8.483 1.00 91.12 309 PHE A CA 1
ATOM 2406 C C . PHE A 1 309 ? 7.237 6.536 9.192 1.00 91.12 309 PHE A C 1
ATOM 2408 O O . PHE A 1 309 ? 6.086 6.905 9.421 1.00 91.12 309 PHE A O 1
ATOM 2415 N N . VAL A 1 310 ? 7.701 5.343 9.578 1.00 94.12 310 VAL A N 1
ATOM 2416 C CA . VAL A 1 310 ? 6.882 4.329 10.259 1.00 94.12 310 VAL A CA 1
ATOM 2417 C C . VAL A 1 310 ? 6.328 4.873 11.576 1.00 94.12 310 VAL A C 1
ATOM 2419 O O . VAL A 1 310 ? 5.116 4.836 11.796 1.00 94.12 310 VAL A O 1
ATOM 2422 N N . ARG A 1 311 ? 7.182 5.458 12.428 1.00 93.81 311 ARG A N 1
ATOM 2423 C CA . ARG A 1 311 ? 6.752 6.059 13.703 1.00 93.81 311 ARG A CA 1
ATOM 2424 C C . ARG A 1 311 ? 5.764 7.207 13.490 1.00 93.81 311 ARG A C 1
ATOM 2426 O O . ARG A 1 311 ? 4.778 7.318 14.223 1.00 93.81 311 ARG A O 1
ATOM 2433 N N . ASN A 1 312 ? 5.994 8.043 12.478 1.00 94.62 312 ASN A N 1
ATOM 2434 C CA . ASN A 1 312 ? 5.111 9.158 12.141 1.00 94.62 312 ASN A CA 1
ATOM 2435 C C . ASN A 1 312 ? 3.746 8.683 11.609 1.00 94.62 312 ASN A C 1
ATOM 2437 O O . ASN A 1 312 ? 2.728 9.277 11.967 1.00 94.62 312 ASN A O 1
ATOM 2441 N N . LEU A 1 313 ? 3.692 7.590 10.838 1.00 94.31 313 LEU A N 1
ATOM 2442 C CA . LEU A 1 313 ? 2.440 6.958 10.404 1.00 94.31 313 LEU A CA 1
ATOM 2443 C C . LEU A 1 313 ? 1.654 6.366 11.572 1.00 94.31 313 LEU A C 1
ATOM 2445 O O . LEU A 1 313 ? 0.466 6.650 11.698 1.00 94.31 313 LEU A O 1
ATOM 2449 N N . ILE A 1 314 ? 2.304 5.619 12.466 1.00 95.44 314 ILE A N 1
ATOM 2450 C CA . ILE A 1 314 ? 1.642 5.060 13.657 1.00 95.44 314 ILE A CA 1
ATOM 2451 C C . ILE A 1 314 ? 1.099 6.185 14.542 1.00 95.44 314 ILE A C 1
ATOM 2453 O O . ILE A 1 314 ? -0.051 6.139 14.975 1.00 95.44 314 ILE A O 1
ATOM 2457 N N . THR A 1 315 ? 1.889 7.239 14.760 1.00 95.12 315 THR A N 1
ATOM 2458 C CA . THR A 1 315 ? 1.459 8.412 15.538 1.00 95.12 315 THR A CA 1
ATOM 2459 C C . THR A 1 315 ? 0.255 9.092 14.895 1.00 95.12 315 THR A C 1
ATOM 2461 O O . THR A 1 315 ? -0.758 9.313 15.554 1.00 95.12 315 THR A O 1
ATOM 2464 N N . ALA A 1 316 ? 0.320 9.365 13.590 1.00 95.00 316 ALA A N 1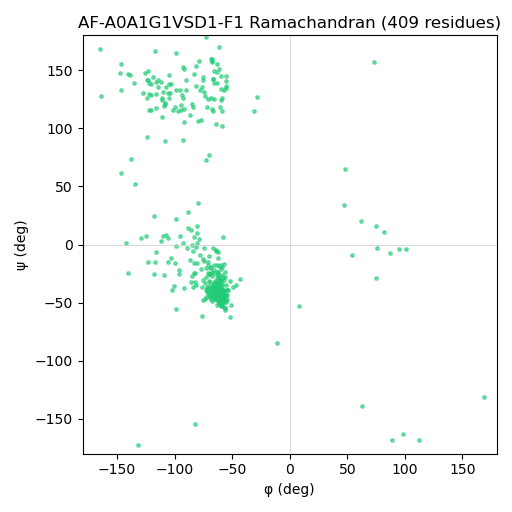
ATOM 2465 C CA . ALA A 1 316 ? -0.789 9.970 12.864 1.00 95.00 316 ALA A CA 1
ATOM 2466 C C . ALA A 1 316 ? -2.048 9.085 12.871 1.00 95.00 316 ALA A C 1
ATOM 2468 O O . ALA A 1 316 ? -3.157 9.616 12.916 1.00 95.00 316 ALA A O 1
ATOM 2469 N N . TYR A 1 317 ? -1.897 7.756 12.874 1.00 95.62 317 TYR A N 1
ATOM 2470 C CA . TYR A 1 317 ? -3.014 6.820 12.972 1.00 95.62 317 TYR A CA 1
ATOM 2471 C C . TYR A 1 317 ? -3.683 6.897 14.343 1.00 95.62 317 TYR A C 1
ATOM 2473 O O . TYR A 1 317 ? -4.897 7.096 14.426 1.00 95.62 317 TYR A O 1
ATOM 2481 N N . MET A 1 318 ? -2.892 6.849 15.413 1.00 95.12 318 MET A N 1
ATOM 2482 C CA . MET A 1 318 ? -3.374 6.994 16.789 1.00 95.12 318 MET A CA 1
ATOM 2483 C C . MET A 1 318 ? -4.035 8.349 17.065 1.00 95.12 318 MET A C 1
ATOM 2485 O O . MET A 1 318 ? -4.916 8.438 17.917 1.00 95.12 318 MET A O 1
ATOM 2489 N N . ASP A 1 319 ? -3.610 9.402 16.369 1.00 93.19 319 ASP A N 1
ATOM 2490 C CA . ASP A 1 319 ? -4.176 10.746 16.508 1.00 93.19 319 ASP A CA 1
ATOM 2491 C C . ASP A 1 319 ? -5.404 10.983 15.617 1.00 93.19 319 ASP A C 1
ATOM 2493 O O . ASP A 1 319 ? -6.116 11.969 15.808 1.00 93.19 319 ASP A O 1
ATOM 2497 N N . SER A 1 320 ? -5.660 10.107 14.639 1.00 90.31 320 SER A N 1
ATOM 2498 C CA . SER A 1 320 ? -6.784 10.271 13.707 1.00 90.31 320 SER A CA 1
ATOM 2499 C C . SER A 1 320 ? -8.145 9.939 14.325 1.00 90.31 320 SER A C 1
ATOM 2501 O O . SER A 1 320 ? -9.133 10.578 13.970 1.00 90.31 320 SER A O 1
ATOM 2503 N N . ASP A 1 321 ? -8.188 9.008 15.281 1.00 88.06 321 ASP A N 1
ATOM 2504 C CA . ASP A 1 321 ? -9.359 8.693 16.102 1.00 88.06 321 ASP A CA 1
ATOM 2505 C C . ASP A 1 321 ? -8.883 8.266 17.506 1.00 88.06 321 ASP A C 1
ATOM 2507 O O . ASP A 1 321 ? -7.973 7.435 17.603 1.00 88.06 321 ASP A O 1
ATOM 2511 N N . PRO A 1 322 ? -9.465 8.784 18.608 1.00 87.94 322 PRO A N 1
ATOM 2512 C CA . PRO A 1 322 ? -9.090 8.383 19.965 1.00 87.94 322 PRO A CA 1
ATOM 2513 C C . PRO A 1 322 ? -9.103 6.866 20.209 1.00 87.94 322 PRO A C 1
ATOM 2515 O O . PRO A 1 322 ? -8.308 6.372 21.012 1.00 87.94 322 PRO A O 1
ATOM 2518 N N . GLN A 1 323 ? -9.975 6.119 19.526 1.00 88.50 323 GLN A N 1
ATOM 2519 C CA . GLN A 1 323 ? -10.068 4.663 19.642 1.00 88.50 323 GLN A CA 1
ATOM 2520 C C . GLN A 1 323 ? -8.863 3.945 19.033 1.00 88.50 323 GLN A C 1
ATOM 2522 O O . GLN A 1 323 ? -8.517 2.859 19.495 1.00 88.50 323 GLN A O 1
ATOM 2527 N N . ASN A 1 324 ? -8.170 4.548 18.064 1.00 93.12 324 ASN A N 1
ATOM 2528 C CA . ASN A 1 324 ? -7.020 3.927 17.403 1.00 93.12 324 ASN A CA 1
ATOM 2529 C C . ASN A 1 324 ? -5.845 3.722 18.363 1.00 93.12 324 ASN A C 1
ATOM 2531 O O . ASN A 1 324 ? -5.034 2.824 18.170 1.00 93.12 324 ASN A O 1
ATOM 2535 N N . ARG A 1 325 ? -5.778 4.478 19.467 1.00 94.81 325 ARG A N 1
ATOM 2536 C CA . ARG A 1 325 ? -4.797 4.247 20.545 1.00 94.81 325 ARG A CA 1
ATOM 2537 C C . ARG A 1 325 ? -4.946 2.875 21.203 1.00 94.81 325 ARG A C 1
ATOM 2539 O O . ARG A 1 325 ? -3.998 2.397 21.825 1.00 94.81 325 ARG A O 1
ATOM 2546 N N . ALA A 1 326 ? -6.093 2.216 21.037 1.00 93.75 326 ALA A N 1
ATOM 2547 C CA . ALA A 1 326 ? -6.313 0.869 21.537 1.00 93.75 326 ALA A CA 1
ATOM 2548 C C . ALA A 1 326 ? -5.378 -0.174 20.898 1.00 93.75 326 ALA A C 1
ATOM 2550 O O . ALA A 1 326 ? -5.184 -1.219 21.508 1.00 93.75 326 ALA A O 1
ATOM 2551 N N . ILE A 1 327 ? -4.721 0.095 19.757 1.00 94.75 327 ILE A N 1
ATOM 2552 C CA . ILE A 1 327 ? -3.673 -0.801 19.218 1.00 94.75 327 ILE A CA 1
ATOM 2553 C C . ILE A 1 327 ? -2.488 -0.995 20.176 1.00 94.75 327 ILE A C 1
ATOM 2555 O O . ILE A 1 327 ? -1.739 -1.965 20.048 1.00 94.75 327 ILE A O 1
ATOM 2559 N N . LEU A 1 328 ? -2.296 -0.075 21.130 1.00 94.25 328 LEU A N 1
ATOM 2560 C CA . LEU A 1 328 ? -1.224 -0.157 22.119 1.00 94.25 328 LEU A CA 1
ATOM 2561 C C . LEU A 1 328 ? -1.585 -1.068 23.297 1.00 94.25 328 LEU A C 1
ATOM 2563 O O . LEU A 1 328 ? -0.698 -1.705 23.865 1.00 94.25 328 LEU A O 1
ATOM 2567 N N . THR A 1 329 ? -2.867 -1.129 23.665 1.00 93.19 329 THR A N 1
ATOM 2568 C CA . THR A 1 329 ? -3.329 -1.728 24.928 1.00 93.19 329 THR A CA 1
ATOM 2569 C C . THR A 1 329 ? -4.245 -2.936 24.752 1.00 93.19 329 THR A C 1
ATOM 2571 O O . THR A 1 329 ? -4.292 -3.780 25.640 1.00 93.19 329 THR A O 1
ATOM 2574 N N . ASN A 1 330 ? -4.960 -3.051 23.631 1.00 94.06 330 ASN A N 1
ATOM 2575 C CA . ASN A 1 330 ? -5.807 -4.197 23.313 1.00 94.06 330 ASN A CA 1
ATOM 2576 C C . ASN A 1 330 ? -4.992 -5.235 22.512 1.00 94.06 330 ASN A C 1
ATOM 2578 O O . ASN A 1 330 ? -4.585 -4.930 21.386 1.00 94.06 330 ASN A O 1
ATOM 2582 N N . PRO A 1 331 ? -4.768 -6.454 23.044 1.00 92.06 331 PRO A N 1
ATOM 2583 C CA . PRO A 1 331 ? -3.953 -7.472 22.381 1.00 92.06 331 PRO A CA 1
ATOM 2584 C C . PRO A 1 331 ? -4.453 -7.861 20.988 1.00 92.06 331 PRO A C 1
ATOM 2586 O O . PRO A 1 331 ? -3.640 -7.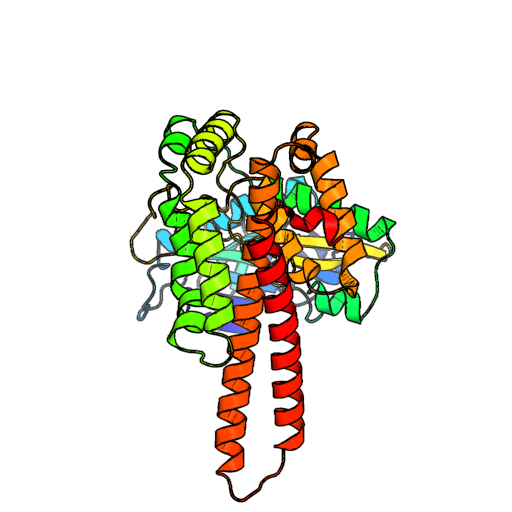968 20.077 1.00 92.06 331 PRO A O 1
ATOM 2589 N N . LEU A 1 332 ? -5.769 -7.993 20.790 1.00 90.81 332 LEU A N 1
ATOM 2590 C CA . LEU A 1 332 ? -6.346 -8.413 19.508 1.00 90.81 332 LEU A CA 1
ATOM 2591 C C . LEU A 1 332 ? -6.230 -7.317 18.446 1.00 90.81 332 LEU A C 1
ATOM 2593 O O . LEU A 1 332 ? -5.889 -7.611 17.306 1.00 90.81 332 LEU A O 1
ATOM 2597 N N . ARG A 1 333 ? -6.402 -6.043 18.818 1.00 92.38 333 ARG A N 1
ATOM 2598 C CA . ARG A 1 333 ? -6.112 -4.910 17.916 1.00 92.38 333 ARG A CA 1
ATOM 2599 C C . ARG A 1 333 ? -4.637 -4.799 17.574 1.00 92.38 333 ARG A C 1
ATOM 2601 O O . ARG A 1 333 ? -4.284 -4.556 16.426 1.00 92.38 333 ARG A O 1
ATOM 2608 N N . SER A 1 334 ? -3.780 -4.968 18.579 1.00 95.00 334 SER A N 1
ATOM 2609 C CA . SER A 1 334 ? -2.329 -4.934 18.408 1.00 95.00 334 SER A CA 1
ATOM 2610 C C . SER A 1 334 ? -1.873 -6.036 17.450 1.00 95.00 334 SER A C 1
ATOM 2612 O O . SER A 1 334 ? -1.124 -5.758 16.515 1.00 95.00 334 SER A O 1
ATOM 2614 N N . GLN A 1 335 ? -2.398 -7.250 17.637 1.00 92.38 335 GLN A N 1
ATOM 2615 C CA . GLN A 1 3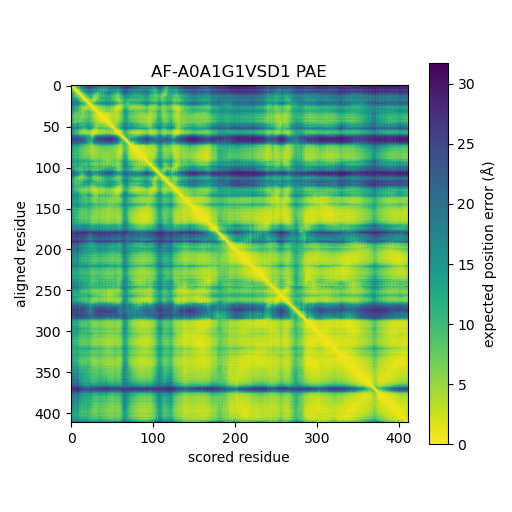35 ? -2.181 -8.397 16.763 1.00 92.38 335 GLN A CA 1
ATOM 2616 C C . GLN A 1 335 ? -2.718 -8.127 15.356 1.00 92.38 335 GLN A C 1
ATOM 2618 O O . GLN A 1 335 ? -2.042 -8.420 14.377 1.00 92.38 335 GLN A O 1
ATOM 2623 N N . LEU A 1 336 ? -3.895 -7.509 15.229 1.00 89.44 336 LEU A N 1
ATOM 2624 C CA . LEU A 1 336 ? -4.486 -7.184 13.934 1.00 89.44 336 LEU A CA 1
ATOM 2625 C C . LEU A 1 336 ? -3.676 -6.164 13.130 1.00 89.44 336 LEU A C 1
ATOM 2627 O O . LEU A 1 336 ? -3.477 -6.331 11.926 1.00 89.44 336 LEU A O 1
ATOM 2631 N N . PHE A 1 337 ? -3.182 -5.127 13.805 1.00 93.62 337 PHE A N 1
ATOM 2632 C CA . PHE A 1 337 ? -2.272 -4.154 13.215 1.00 93.62 337 PHE A CA 1
ATOM 2633 C C . PHE A 1 337 ? -0.982 -4.839 12.739 1.00 93.62 337 PHE A C 1
ATOM 2635 O O . PHE A 1 337 ? -0.575 -4.662 11.591 1.00 93.62 337 PHE A O 1
ATOM 2642 N N . GLY A 1 338 ? -0.382 -5.695 13.576 1.00 93.81 338 GLY A N 1
ATOM 2643 C CA . GLY A 1 338 ? 0.821 -6.453 13.222 1.00 93.81 338 GLY A CA 1
ATOM 2644 C C . GLY A 1 338 ? 0.614 -7.475 12.101 1.00 93.81 338 GLY A C 1
ATOM 2645 O O . GLY A 1 338 ? 1.501 -7.645 11.266 1.00 93.81 338 GLY A O 1
ATOM 2646 N N . LEU A 1 339 ? -0.566 -8.093 12.004 1.00 89.06 339 LEU A N 1
ATOM 2647 C CA . LEU A 1 339 ? -0.954 -8.919 10.856 1.00 89.06 339 LEU A CA 1
ATOM 2648 C C . LEU A 1 339 ? -0.985 -8.093 9.561 1.00 89.06 339 LEU A C 1
ATOM 2650 O O . LEU A 1 339 ? -0.564 -8.584 8.515 1.00 89.06 339 LEU A O 1
ATOM 2654 N N . GLY A 1 340 ? -1.418 -6.829 9.624 1.00 89.06 340 GLY A N 1
ATOM 2655 C CA . GLY A 1 340 ? -1.321 -5.888 8.506 1.00 89.06 340 GLY A CA 1
ATOM 2656 C C . GLY A 1 340 ? 0.127 -5.615 8.084 1.00 89.06 340 GLY A C 1
ATOM 2657 O O . GLY A 1 340 ? 0.431 -5.638 6.891 1.00 89.06 340 GLY A O 1
ATOM 2658 N N . ILE A 1 341 ? 1.038 -5.427 9.047 1.00 92.44 341 ILE A N 1
ATOM 2659 C CA . ILE A 1 341 ? 2.480 -5.280 8.770 1.00 92.44 341 ILE A CA 1
ATOM 2660 C C . ILE A 1 341 ? 3.001 -6.537 8.071 1.00 92.44 341 ILE A C 1
ATOM 2662 O O . ILE A 1 341 ? 3.572 -6.441 6.985 1.00 92.44 341 ILE A O 1
ATOM 2666 N N . ALA A 1 342 ? 2.751 -7.715 8.651 1.00 89.88 342 ALA A N 1
ATOM 2667 C CA . ALA A 1 342 ? 3.186 -8.996 8.102 1.00 89.88 342 ALA A CA 1
ATOM 2668 C C . ALA A 1 342 ? 2.642 -9.232 6.685 1.00 89.88 342 ALA A C 1
ATOM 2670 O O . ALA A 1 342 ? 3.376 -9.698 5.815 1.00 89.88 342 ALA A O 1
ATOM 2671 N N . TYR A 1 343 ? 1.389 -8.842 6.423 1.00 84.31 343 TYR A N 1
ATOM 2672 C CA . TYR A 1 343 ? 0.819 -8.852 5.079 1.00 84.31 343 TYR A CA 1
ATOM 2673 C C . TYR A 1 343 ? 1.676 -8.021 4.121 1.00 84.31 343 TYR A C 1
ATOM 2675 O O . TYR A 1 343 ? 2.164 -8.561 3.130 1.00 84.31 343 TYR A O 1
ATOM 2683 N N . GLY A 1 344 ? 1.916 -6.741 4.428 1.00 84.56 344 GLY A N 1
ATOM 2684 C CA . GLY A 1 344 ? 2.711 -5.860 3.567 1.00 84.56 344 GLY A CA 1
ATOM 2685 C C . GLY A 1 344 ? 4.123 -6.399 3.317 1.00 84.56 344 GLY A C 1
ATOM 2686 O O . GLY A 1 344 ? 4.558 -6.463 2.169 1.00 84.56 344 GLY A O 1
ATOM 2687 N N . VAL A 1 345 ? 4.786 -6.889 4.370 1.00 89.06 345 VAL A N 1
ATOM 2688 C CA . VAL A 1 345 ? 6.108 -7.529 4.282 1.00 89.06 345 VAL A CA 1
ATOM 2689 C C . VAL A 1 345 ? 6.092 -8.746 3.353 1.00 89.06 345 VAL A C 1
ATOM 2691 O O . VAL A 1 345 ? 6.971 -8.890 2.505 1.00 89.06 345 VAL A O 1
ATOM 2694 N N . SER A 1 346 ? 5.088 -9.617 3.481 1.00 84.88 346 SER A N 1
ATOM 2695 C CA . SER A 1 346 ? 4.998 -10.850 2.689 1.00 84.88 346 SER A CA 1
ATOM 2696 C C . SER A 1 346 ? 4.850 -10.591 1.187 1.00 84.88 346 SER A C 1
ATOM 2698 O O . SER A 1 346 ? 5.347 -11.372 0.372 1.00 84.88 346 SER A O 1
ATOM 2700 N N . ILE A 1 347 ? 4.199 -9.489 0.793 1.00 79.94 347 ILE A N 1
ATOM 2701 C CA . ILE A 1 347 ? 4.080 -9.139 -0.625 1.00 79.94 347 ILE A CA 1
ATOM 2702 C C . ILE A 1 347 ? 5.409 -8.632 -1.164 1.00 79.94 347 ILE A C 1
ATOM 2704 O O . ILE A 1 347 ? 5.845 -9.091 -2.218 1.00 79.94 347 ILE A O 1
ATOM 2708 N N . ASP A 1 348 ? 6.069 -7.733 -0.440 1.00 82.94 348 ASP A N 1
ATOM 2709 C CA . ASP A 1 348 ? 7.344 -7.171 -0.883 1.00 82.94 348 ASP A CA 1
ATOM 2710 C C . ASP A 1 348 ? 8.426 -8.260 -0.969 1.00 82.94 348 ASP A C 1
ATOM 2712 O O . ASP A 1 348 ? 9.222 -8.285 -1.909 1.00 82.94 348 ASP A O 1
ATOM 2716 N N . LEU A 1 349 ? 8.385 -9.237 -0.058 1.00 87.25 349 LEU A N 1
ATOM 2717 C CA . LEU A 1 349 ? 9.176 -10.463 -0.132 1.00 87.25 349 LEU A CA 1
ATOM 2718 C C . LEU A 1 349 ? 8.878 -11.277 -1.403 1.00 87.25 349 LEU A C 1
ATOM 2720 O O . LEU A 1 349 ? 9.802 -11.749 -2.067 1.00 87.25 349 LEU A O 1
ATOM 2724 N N . ALA A 1 350 ? 7.605 -11.443 -1.770 1.00 82.38 350 ALA A N 1
ATOM 2725 C CA . ALA A 1 350 ? 7.227 -12.161 -2.987 1.00 82.38 350 ALA A CA 1
ATOM 2726 C C . ALA A 1 350 ? 7.717 -11.443 -4.258 1.00 82.38 350 ALA A C 1
ATOM 2728 O O . ALA A 1 350 ? 8.204 -12.101 -5.180 1.00 82.38 350 ALA A O 1
ATOM 2729 N N . VAL A 1 351 ? 7.648 -10.108 -4.293 1.00 81.06 351 VAL A N 1
ATOM 2730 C CA . VAL A 1 351 ? 8.211 -9.289 -5.382 1.00 81.06 351 VAL A CA 1
ATOM 2731 C C . VAL A 1 351 ? 9.733 -9.439 -5.435 1.00 81.06 351 VAL A C 1
ATOM 2733 O O . VAL A 1 351 ? 10.294 -9.692 -6.503 1.00 81.06 351 VAL A O 1
ATOM 2736 N N . ALA A 1 352 ? 10.415 -9.368 -4.287 1.00 85.38 352 ALA A N 1
ATOM 2737 C CA . ALA A 1 352 ? 11.856 -9.594 -4.208 1.00 85.38 352 ALA A CA 1
ATOM 2738 C C . ALA A 1 352 ? 12.245 -10.992 -4.721 1.00 85.38 352 ALA A C 1
ATOM 2740 O O . ALA A 1 352 ? 13.224 -11.119 -5.456 1.00 85.38 352 ALA A O 1
ATOM 2741 N N . ASN A 1 353 ? 11.448 -12.021 -4.417 1.00 87.00 353 ASN A N 1
ATOM 2742 C CA . ASN A 1 353 ? 11.685 -13.378 -4.903 1.00 87.00 353 ASN A CA 1
ATOM 2743 C C . ASN A 1 353 ? 11.430 -13.541 -6.402 1.00 87.00 353 ASN A C 1
ATOM 2745 O O . ASN A 1 353 ? 12.166 -14.265 -7.064 1.00 87.00 353 ASN A O 1
ATOM 2749 N N . TYR A 1 354 ? 10.429 -12.854 -6.958 1.00 84.75 354 TYR A N 1
ATOM 2750 C CA . TYR A 1 354 ? 10.231 -12.819 -8.408 1.00 84.75 354 TYR A CA 1
ATOM 2751 C C . TYR A 1 354 ? 11.495 -12.307 -9.114 1.00 84.75 354 TYR A C 1
ATOM 2753 O O . TYR A 1 354 ? 12.000 -12.952 -10.031 1.00 84.75 354 TYR A O 1
ATOM 2761 N N . HIS A 1 355 ? 12.068 -11.203 -8.625 1.00 86.50 355 HIS A N 1
ATOM 2762 C CA . HIS A 1 355 ? 13.332 -10.681 -9.147 1.00 86.50 355 HIS A CA 1
ATOM 2763 C C . HIS A 1 355 ? 14.515 -11.619 -8.890 1.00 86.50 355 HIS A C 1
ATOM 2765 O O . HIS A 1 355 ? 15.356 -11.781 -9.769 1.00 86.50 355 HIS A O 1
ATOM 2771 N N . ARG A 1 356 ? 14.582 -12.265 -7.717 1.00 90.25 356 ARG A N 1
ATOM 2772 C CA . ARG A 1 356 ? 15.612 -13.269 -7.413 1.00 90.25 356 ARG A CA 1
ATOM 2773 C C . ARG A 1 356 ? 15.578 -14.417 -8.424 1.00 90.25 356 ARG A C 1
ATOM 2775 O O . ARG A 1 356 ? 16.626 -14.759 -8.957 1.00 90.25 356 ARG A O 1
ATOM 2782 N N . ARG A 1 357 ? 14.398 -14.981 -8.703 1.00 87.25 357 ARG A N 1
ATOM 2783 C CA . ARG A 1 357 ? 14.219 -16.086 -9.660 1.00 87.25 357 ARG A CA 1
ATOM 2784 C C . ARG A 1 357 ? 14.546 -15.668 -11.099 1.00 87.25 357 ARG A C 1
ATOM 2786 O O . ARG A 1 357 ? 15.140 -16.456 -11.826 1.00 87.25 357 ARG A O 1
ATOM 2793 N N . ASP A 1 358 ? 14.218 -14.437 -11.503 1.00 89.25 358 ASP A N 1
ATOM 2794 C CA . ASP A 1 358 ? 14.644 -13.894 -12.806 1.00 89.25 358 ASP A CA 1
ATOM 2795 C C . ASP A 1 358 ? 16.177 -13.804 -12.909 1.00 89.25 358 ASP A C 1
ATOM 2797 O O . ASP A 1 358 ? 16.770 -14.261 -13.887 1.00 89.25 358 ASP A O 1
ATOM 2801 N N . LEU A 1 359 ? 16.835 -13.283 -11.868 1.00 89.88 359 LEU A N 1
ATOM 2802 C CA . LEU A 1 359 ? 18.296 -13.216 -11.800 1.00 89.88 359 LEU A CA 1
ATOM 2803 C C . LEU A 1 359 ? 18.931 -14.613 -11.795 1.00 89.88 359 LEU A C 1
ATOM 2805 O O . LEU A 1 359 ? 19.901 -14.828 -12.514 1.00 89.88 359 LEU A O 1
ATOM 2809 N N . GLU A 1 360 ? 18.367 -15.565 -11.049 1.00 89.38 360 GLU A N 1
ATOM 2810 C CA . GLU A 1 360 ? 18.794 -16.972 -11.019 1.00 89.38 360 GLU A CA 1
ATOM 2811 C C . GLU A 1 360 ? 18.734 -17.601 -12.416 1.00 89.38 360 GLU A C 1
ATOM 2813 O O . GLU A 1 360 ? 19.731 -18.127 -12.906 1.00 89.38 360 GLU A O 1
ATOM 2818 N N . HIS A 1 361 ? 17.609 -17.442 -13.117 1.00 88.94 361 HIS A N 1
ATOM 2819 C CA . HIS A 1 361 ? 17.446 -17.944 -14.479 1.00 88.94 361 HIS A CA 1
ATOM 2820 C C . HIS A 1 361 ? 18.442 -17.313 -15.468 1.00 88.94 361 HIS A C 1
ATOM 2822 O O . HIS A 1 361 ? 19.008 -17.994 -16.332 1.00 88.94 361 HIS A O 1
ATOM 2828 N N . ARG A 1 362 ? 18.691 -16.004 -15.341 1.00 88.38 362 ARG A N 1
ATOM 2829 C CA . ARG A 1 362 ? 19.683 -15.288 -16.156 1.00 88.38 362 ARG A CA 1
ATOM 2830 C C . ARG A 1 362 ? 21.107 -15.760 -15.864 1.00 88.38 362 ARG A C 1
ATOM 2832 O O . ARG A 1 362 ? 21.878 -15.929 -16.808 1.00 88.38 362 ARG A O 1
ATOM 2839 N N . LEU A 1 363 ? 21.450 -15.999 -14.596 1.00 88.12 363 LEU A N 1
ATOM 2840 C CA . LEU A 1 363 ? 22.745 -16.553 -14.192 1.00 88.12 363 LEU A CA 1
ATOM 2841 C C . LEU A 1 363 ? 22.955 -17.947 -14.758 1.00 88.12 363 LEU A C 1
ATOM 2843 O O . LEU A 1 363 ? 24.005 -18.202 -15.343 1.00 88.12 363 LEU A O 1
ATOM 2847 N N . ASP A 1 364 ? 21.958 -18.821 -14.645 1.00 86.75 364 ASP A N 1
ATOM 2848 C CA . ASP A 1 364 ? 22.024 -20.158 -15.224 1.00 86.75 364 ASP A CA 1
ATOM 2849 C C . ASP A 1 364 ? 22.240 -20.076 -16.735 1.00 86.75 364 ASP A C 1
ATOM 2851 O O . ASP A 1 364 ? 23.157 -20.701 -17.261 1.00 86.75 364 ASP A O 1
ATOM 2855 N N . THR A 1 365 ? 21.494 -19.225 -17.437 1.00 86.06 365 THR A N 1
ATOM 2856 C CA . THR A 1 365 ? 21.668 -19.035 -18.886 1.00 86.06 365 THR A CA 1
ATOM 2857 C C . THR A 1 365 ? 23.085 -18.569 -19.246 1.00 86.06 365 THR A C 1
ATOM 2859 O O . THR A 1 365 ? 23.685 -19.079 -20.192 1.00 86.06 365 THR A O 1
ATOM 2862 N N . LEU A 1 366 ? 23.654 -17.629 -18.485 1.00 84.44 366 LEU A N 1
ATOM 2863 C CA . LEU A 1 366 ? 24.990 -17.084 -18.745 1.00 84.44 366 LEU A CA 1
ATOM 2864 C C . LEU A 1 366 ? 26.114 -18.060 -18.409 1.00 84.44 366 LEU A C 1
ATOM 2866 O O . LEU A 1 366 ? 27.075 -18.148 -19.174 1.00 84.44 366 LEU A O 1
ATOM 2870 N N . ARG A 1 367 ? 25.979 -18.820 -17.316 1.00 81.75 367 ARG A N 1
ATOM 2871 C CA . ARG A 1 367 ? 26.932 -19.866 -16.906 1.00 81.75 367 ARG A CA 1
ATOM 2872 C C . ARG A 1 367 ? 27.023 -20.999 -17.929 1.00 81.75 367 ARG A C 1
ATOM 2874 O O . ARG A 1 367 ? 28.068 -21.631 -18.031 1.00 81.75 367 ARG A O 1
ATOM 2881 N N . HIS A 1 368 ? 25.963 -21.214 -18.709 1.00 79.12 368 HIS A N 1
ATOM 2882 C CA . HIS A 1 368 ? 25.921 -22.175 -19.814 1.00 79.12 368 HIS A CA 1
ATOM 2883 C C . HIS A 1 368 ? 26.224 -21.540 -21.189 1.00 79.12 368 HIS A C 1
ATOM 2885 O O . HIS A 1 368 ? 26.099 -22.211 -22.212 1.00 79.12 368 HIS A O 1
ATOM 2891 N N . SER A 1 369 ? 26.634 -20.265 -21.232 1.00 76.12 369 SER A N 1
ATOM 2892 C CA . SER A 1 369 ? 27.085 -19.578 -22.448 1.00 76.12 369 SER A CA 1
ATOM 2893 C C . SER A 1 369 ? 28.613 -19.432 -22.462 1.00 76.12 369 SER A C 1
ATOM 2895 O O . SER A 1 369 ? 29.210 -19.040 -21.461 1.00 76.12 369 SER A O 1
ATOM 2897 N N . ASP A 1 370 ? 29.256 -19.664 -23.612 1.00 59.84 370 ASP A N 1
ATOM 2898 C CA . ASP A 1 370 ? 30.729 -19.665 -23.762 1.00 59.84 370 ASP A CA 1
ATOM 2899 C C . ASP A 1 370 ? 31.422 -18.320 -23.451 1.00 59.84 370 ASP A C 1
ATOM 2901 O O . ASP A 1 370 ? 32.649 -18.230 -23.453 1.00 59.84 370 ASP A O 1
ATOM 2905 N N . SER A 1 371 ? 30.667 -17.244 -23.208 1.00 67.50 371 SER A N 1
ATOM 2906 C CA . SER A 1 371 ? 31.223 -15.890 -23.115 1.00 67.50 371 SER A CA 1
ATOM 2907 C C . SER A 1 371 ? 31.528 -15.405 -21.696 1.00 67.50 371 SER A C 1
ATOM 2909 O O . SER A 1 371 ? 32.337 -14.487 -21.569 1.00 67.50 371 SER A O 1
ATOM 2911 N N . GLY A 1 372 ? 30.903 -15.971 -20.648 1.00 61.97 372 GLY A N 1
ATOM 2912 C CA . GLY A 1 372 ? 31.116 -15.656 -19.217 1.00 61.97 372 GLY A CA 1
ATOM 2913 C C . GLY A 1 372 ? 30.985 -14.181 -18.775 1.00 61.97 372 GLY A C 1
ATOM 2914 O O . GLY A 1 372 ? 30.993 -13.889 -17.577 1.00 61.97 372 GLY A O 1
ATOM 2915 N N . ARG A 1 373 ? 30.867 -13.231 -19.712 1.00 65.50 373 ARG A N 1
ATOM 2916 C CA . ARG A 1 373 ? 30.815 -11.783 -19.487 1.00 65.50 373 ARG A CA 1
ATOM 2917 C C . ARG A 1 373 ? 29.453 -11.385 -18.927 1.00 65.50 373 ARG A C 1
ATOM 2919 O O . ARG A 1 373 ? 28.424 -11.741 -19.488 1.00 65.50 373 ARG A O 1
ATOM 2926 N N . GLY A 1 374 ? 29.465 -10.594 -17.855 1.00 69.06 374 GLY A N 1
ATOM 2927 C CA . GLY A 1 374 ? 28.256 -10.102 -17.181 1.00 69.06 374 GLY A CA 1
ATOM 2928 C C . GLY A 1 374 ? 27.799 -10.946 -15.985 1.00 69.06 374 GLY A C 1
ATOM 2929 O O . GLY A 1 374 ? 26.871 -10.540 -15.293 1.00 69.06 374 GLY A O 1
ATOM 2930 N N . THR A 1 375 ? 28.464 -12.074 -15.700 1.00 81.56 375 THR A N 1
ATOM 2931 C CA . THR A 1 375 ? 28.103 -12.958 -14.575 1.00 81.56 375 THR A CA 1
ATOM 2932 C C . THR A 1 375 ? 28.320 -12.283 -13.216 1.00 81.56 375 THR A C 1
ATOM 2934 O O . THR A 1 375 ? 27.445 -12.362 -12.367 1.00 81.56 375 THR A O 1
ATOM 2937 N N . GLU A 1 376 ? 29.420 -11.541 -13.027 1.00 85.56 376 GLU A N 1
ATOM 2938 C CA . GLU A 1 376 ? 29.752 -10.893 -11.742 1.00 85.56 376 GLU A CA 1
ATOM 2939 C C . GLU A 1 376 ? 28.722 -9.839 -11.305 1.00 85.56 376 GLU A C 1
ATOM 2941 O O . GLU A 1 376 ? 28.355 -9.774 -10.133 1.00 85.56 376 GLU A O 1
ATOM 2946 N N . GLU A 1 377 ? 28.230 -9.020 -12.240 1.00 88.88 377 GLU A N 1
ATOM 2947 C CA . GLU A 1 377 ? 27.229 -7.989 -11.943 1.00 88.88 377 GLU A CA 1
ATOM 2948 C C . GLU A 1 377 ? 25.888 -8.619 -11.552 1.00 88.88 377 GLU A C 1
ATOM 2950 O O . GLU A 1 377 ? 25.255 -8.202 -10.582 1.00 88.88 377 GLU A O 1
ATOM 2955 N N . ILE A 1 378 ? 25.467 -9.656 -12.278 1.00 88.69 378 ILE A N 1
ATOM 2956 C CA . ILE A 1 378 ? 24.207 -10.349 -12.004 1.00 88.69 378 ILE A CA 1
ATOM 2957 C C . ILE A 1 378 ? 24.326 -11.178 -10.717 1.00 88.69 378 ILE A C 1
ATOM 2959 O O . ILE A 1 378 ? 23.383 -11.188 -9.930 1.00 88.69 378 ILE A O 1
ATOM 2963 N N . ASP A 1 379 ? 25.482 -11.790 -10.438 1.00 89.94 379 ASP A N 1
ATOM 2964 C CA . ASP A 1 379 ? 25.758 -12.472 -9.167 1.00 89.94 379 ASP A CA 1
ATOM 2965 C C . ASP A 1 379 ? 25.697 -11.474 -7.997 1.00 89.94 379 ASP A C 1
ATOM 2967 O O . ASP A 1 379 ? 25.138 -11.781 -6.940 1.00 89.94 379 ASP A O 1
ATOM 2971 N N . ALA A 1 380 ? 26.225 -10.256 -8.164 1.00 91.38 380 ALA A N 1
ATOM 2972 C CA . ALA A 1 380 ? 26.124 -9.206 -7.152 1.00 91.38 380 ALA A CA 1
ATOM 2973 C C . ALA A 1 380 ? 24.663 -8.788 -6.908 1.00 91.38 380 ALA A C 1
ATOM 2975 O O . ALA A 1 380 ? 24.235 -8.740 -5.752 1.00 91.38 380 ALA A O 1
ATOM 2976 N N . GLN A 1 381 ? 23.881 -8.570 -7.973 1.00 92.06 381 GLN A N 1
ATOM 2977 C CA . GLN A 1 381 ? 22.447 -8.260 -7.875 1.00 92.06 381 GLN A CA 1
ATOM 2978 C C . GLN A 1 381 ? 21.658 -9.404 -7.218 1.00 92.06 381 GLN A C 1
ATOM 2980 O O . GLN A 1 381 ? 20.791 -9.155 -6.379 1.00 92.06 381 GLN A O 1
ATOM 2985 N N . PHE A 1 382 ? 21.967 -10.660 -7.555 1.00 92.44 382 PHE A N 1
ATOM 2986 C CA . PHE A 1 382 ? 21.344 -11.839 -6.952 1.00 92.44 382 PHE A CA 1
ATOM 2987 C C . PHE A 1 382 ? 21.613 -11.891 -5.445 1.00 92.44 382 PHE A C 1
ATOM 2989 O O . PHE A 1 382 ? 20.677 -11.990 -4.652 1.00 92.44 382 PHE A O 1
ATOM 2996 N N . ASN A 1 383 ? 22.877 -11.748 -5.037 1.00 92.38 383 ASN A N 1
ATOM 2997 C CA . ASN A 1 383 ? 23.263 -11.758 -3.626 1.00 92.38 383 ASN A CA 1
ATOM 2998 C C . ASN A 1 383 ? 22.658 -10.581 -2.848 1.00 92.38 383 ASN A C 1
ATOM 3000 O O . ASN A 1 383 ? 22.258 -10.741 -1.694 1.00 92.38 383 ASN A O 1
ATOM 3004 N N . GLU A 1 384 ? 22.551 -9.401 -3.464 1.00 92.50 384 GLU A N 1
ATOM 3005 C CA . GLU A 1 384 ? 21.841 -8.265 -2.874 1.00 92.50 384 GLU A CA 1
ATOM 3006 C C . GLU A 1 384 ? 20.354 -8.584 -2.656 1.00 92.50 384 GLU A C 1
ATOM 3008 O O . GLU A 1 384 ? 19.801 -8.258 -1.601 1.00 92.50 384 GLU A O 1
ATOM 3013 N N . ARG A 1 385 ? 19.706 -9.271 -3.609 1.00 91.31 385 ARG A N 1
ATOM 3014 C CA . ARG A 1 385 ? 18.312 -9.707 -3.451 1.00 91.31 385 ARG A CA 1
ATOM 3015 C C . ARG A 1 385 ? 18.127 -10.764 -2.381 1.00 91.31 385 ARG A C 1
ATOM 3017 O O . ARG A 1 385 ? 17.193 -10.614 -1.600 1.00 91.31 385 ARG A O 1
ATOM 3024 N N . VAL A 1 386 ? 19.022 -11.742 -2.268 1.00 91.44 386 VAL A N 1
ATOM 3025 C CA . VAL A 1 386 ? 18.984 -12.717 -1.166 1.00 91.44 386 VAL A CA 1
ATOM 3026 C C . VAL A 1 386 ? 19.075 -12.006 0.187 1.00 91.44 386 VAL A C 1
ATOM 3028 O O . VAL A 1 386 ? 18.184 -12.174 1.010 1.00 91.44 386 VAL A O 1
ATOM 3031 N N . ARG A 1 387 ? 20.037 -11.091 0.378 1.00 92.06 387 ARG A N 1
ATOM 3032 C CA . ARG A 1 387 ? 20.161 -10.317 1.633 1.00 92.06 387 ARG A CA 1
ATOM 3033 C C . ARG A 1 387 ? 18.938 -9.454 1.943 1.00 92.06 387 ARG A C 1
ATOM 3035 O O . ARG A 1 387 ? 18.615 -9.210 3.104 1.00 92.06 387 ARG A O 1
ATOM 3042 N N . LEU A 1 388 ? 18.282 -8.907 0.919 1.00 90.19 388 LEU A N 1
ATOM 3043 C CA . LEU A 1 388 ? 17.029 -8.180 1.114 1.00 90.19 388 LEU A CA 1
ATOM 3044 C C . LEU A 1 388 ? 15.915 -9.123 1.582 1.00 90.19 388 LEU A C 1
ATOM 3046 O O . LEU A 1 388 ? 15.180 -8.768 2.498 1.00 90.19 388 LEU A O 1
ATOM 3050 N N . MET A 1 389 ? 15.808 -10.303 0.972 1.00 91.75 389 MET A N 1
ATOM 3051 C CA . MET A 1 389 ? 14.835 -11.317 1.368 1.00 91.75 389 MET A CA 1
ATOM 3052 C C . MET A 1 389 ? 15.080 -11.833 2.786 1.00 91.75 389 MET A C 1
ATOM 3054 O O . MET A 1 389 ? 14.110 -11.962 3.524 1.00 91.75 389 MET A O 1
ATOM 3058 N N . ASP A 1 390 ? 16.334 -12.042 3.194 1.00 92.44 390 ASP A N 1
ATOM 3059 C CA . ASP A 1 390 ? 16.678 -12.443 4.566 1.00 92.44 390 ASP A CA 1
ATOM 3060 C C . ASP A 1 390 ? 16.116 -11.447 5.591 1.00 92.44 390 ASP A C 1
ATOM 3062 O O . ASP A 1 390 ? 15.421 -11.843 6.518 1.00 92.44 390 ASP A O 1
ATOM 3066 N N . ARG A 1 391 ? 16.272 -10.135 5.359 1.00 92.75 391 ARG A N 1
ATOM 3067 C CA . ARG A 1 391 ? 15.694 -9.101 6.243 1.00 92.75 391 ARG A CA 1
ATOM 3068 C C . ARG A 1 391 ? 14.167 -9.153 6.320 1.00 92.75 391 ARG A C 1
ATOM 3070 O O . ARG A 1 391 ? 13.587 -8.923 7.385 1.00 92.75 391 ARG A O 1
ATOM 3077 N N . TYR A 1 392 ? 13.505 -9.423 5.194 1.00 92.75 392 TYR A N 1
ATOM 3078 C CA . TYR A 1 392 ? 12.054 -9.604 5.174 1.00 92.75 392 TYR A CA 1
ATOM 3079 C C . TYR A 1 392 ? 11.642 -10.850 5.965 1.00 92.75 392 TYR A C 1
ATOM 3081 O O . TYR A 1 392 ? 10.680 -10.788 6.730 1.00 92.75 392 TYR A O 1
ATOM 3089 N N . TRP A 1 393 ? 12.385 -11.950 5.836 1.00 92.62 393 TRP A N 1
ATOM 3090 C CA . TRP A 1 393 ? 12.154 -13.165 6.611 1.00 92.62 393 TRP A CA 1
ATOM 3091 C C . TRP A 1 393 ? 12.386 -12.970 8.101 1.00 92.62 393 TRP A C 1
ATOM 3093 O O . TRP A 1 393 ? 11.523 -13.371 8.875 1.00 92.62 393 TRP A O 1
ATOM 3103 N N . ASP A 1 394 ? 13.467 -12.303 8.499 1.00 92.44 394 ASP A N 1
ATOM 3104 C CA . ASP A 1 394 ? 13.757 -11.989 9.900 1.00 92.44 394 ASP A CA 1
ATOM 3105 C C . ASP A 1 394 ? 12.610 -11.188 10.527 1.00 92.44 394 ASP A C 1
ATOM 3107 O O . ASP A 1 394 ? 12.136 -11.500 11.618 1.00 92.44 394 ASP A O 1
ATOM 3111 N N . SER A 1 395 ? 12.092 -10.198 9.793 1.00 92.88 395 SER A N 1
ATOM 3112 C CA . SER A 1 395 ? 10.956 -9.389 10.244 1.00 92.88 395 SER A CA 1
ATOM 3113 C C . SER A 1 395 ? 9.671 -10.214 10.367 1.00 92.88 395 SER A C 1
ATOM 3115 O O . SER A 1 395 ? 8.938 -10.071 11.344 1.00 92.88 395 SER A O 1
ATOM 3117 N N . LEU A 1 396 ? 9.382 -11.094 9.399 1.00 92.62 396 LEU A N 1
ATOM 3118 C CA . LEU A 1 396 ? 8.215 -11.982 9.457 1.00 92.62 396 LEU A CA 1
ATOM 3119 C C . LEU A 1 396 ? 8.325 -13.010 10.581 1.00 92.62 396 LEU A C 1
ATOM 3121 O O . LEU A 1 396 ? 7.327 -13.269 11.247 1.00 92.62 396 LEU A O 1
ATOM 3125 N N . ALA A 1 397 ? 9.510 -13.583 10.789 1.00 92.06 397 ALA A N 1
ATOM 3126 C CA . ALA A 1 397 ? 9.780 -14.535 11.856 1.00 92.06 397 ALA A CA 1
ATOM 3127 C C . ALA A 1 397 ? 9.605 -13.866 13.222 1.00 92.06 397 ALA A C 1
ATOM 3129 O O . ALA A 1 397 ? 8.841 -14.367 14.039 1.00 92.06 397 ALA A O 1
ATOM 3130 N N . PHE A 1 398 ? 10.187 -12.681 13.424 1.00 94.44 398 PHE A N 1
ATOM 3131 C CA . PHE A 1 398 ? 9.996 -11.896 14.643 1.00 94.44 398 PHE A CA 1
ATOM 3132 C C . PHE A 1 398 ? 8.514 -11.591 14.915 1.00 94.44 398 PHE A C 1
ATOM 3134 O O . PHE A 1 398 ? 8.017 -11.798 16.026 1.00 94.44 398 PHE A O 1
ATOM 3141 N N . LEU A 1 399 ? 7.772 -11.131 13.901 1.00 93.81 399 LEU A N 1
ATOM 3142 C CA . LEU A 1 399 ? 6.335 -10.888 14.042 1.00 93.81 399 LEU A CA 1
ATOM 3143 C C . LEU A 1 399 ? 5.579 -12.185 14.365 1.00 93.81 399 LEU A C 1
ATOM 3145 O O . LEU A 1 399 ? 4.710 -12.174 15.227 1.00 93.81 399 LEU A O 1
ATOM 3149 N N . ALA A 1 400 ? 5.920 -13.303 13.727 1.00 92.06 400 ALA A N 1
ATOM 3150 C CA . ALA A 1 400 ? 5.297 -14.602 13.970 1.00 92.06 400 ALA A CA 1
ATOM 3151 C C . ALA A 1 400 ? 5.582 -15.152 15.381 1.00 92.06 400 ALA A C 1
ATOM 3153 O O . ALA A 1 400 ? 4.675 -15.671 16.028 1.00 92.06 400 ALA A O 1
ATOM 3154 N N . GLU A 1 401 ? 6.816 -15.027 15.870 1.00 93.81 401 GLU A N 1
ATOM 3155 C CA . GLU A 1 401 ? 7.248 -15.472 17.203 1.00 93.81 401 GLU A CA 1
ATOM 3156 C C . GLU A 1 401 ? 6.607 -14.660 18.331 1.00 93.81 401 GLU A C 1
ATOM 3158 O O . GLU A 1 401 ? 6.409 -15.168 19.434 1.00 93.81 401 GLU A O 1
ATOM 3163 N N . THR A 1 402 ? 6.249 -13.410 18.042 1.00 94.19 402 THR A N 1
ATOM 3164 C CA . THR A 1 402 ? 5.610 -12.489 18.986 1.00 94.19 402 THR A CA 1
ATOM 3165 C C . THR A 1 402 ? 4.095 -12.412 18.801 1.00 94.19 402 THR A C 1
ATOM 3167 O O . THR A 1 402 ? 3.493 -11.407 19.171 1.00 94.19 402 THR A O 1
ATOM 3170 N N . ASP A 1 403 ? 3.466 -13.425 18.192 1.00 92.00 403 ASP A N 1
ATOM 3171 C CA . ASP A 1 403 ? 2.022 -13.469 17.903 1.00 92.00 403 ASP A CA 1
ATOM 3172 C C . ASP A 1 403 ? 1.493 -12.167 17.254 1.00 92.00 403 ASP A C 1
ATOM 3174 O O . ASP A 1 403 ? 0.361 -11.735 17.482 1.00 92.00 403 ASP A O 1
ATOM 3178 N N . PHE A 1 404 ? 2.332 -11.533 16.433 1.00 93.50 404 PHE A N 1
ATOM 3179 C CA . PHE A 1 404 ? 2.120 -10.267 15.731 1.00 93.50 404 PHE A CA 1
ATOM 3180 C C . PHE A 1 404 ? 1.896 -9.047 16.635 1.00 93.50 404 PHE A C 1
ATOM 3182 O O . PHE A 1 404 ? 1.391 -8.029 16.170 1.00 93.50 404 PHE A O 1
ATOM 3189 N N . VAL A 1 405 ? 2.296 -9.091 17.909 1.00 94.56 405 VAL A N 1
ATOM 3190 C CA . VAL A 1 405 ? 2.246 -7.922 18.811 1.00 94.56 405 VAL A CA 1
ATOM 3191 C C . VAL A 1 405 ? 3.610 -7.264 19.040 1.00 94.56 405 VAL A C 1
ATOM 3193 O O . VAL A 1 405 ? 3.659 -6.140 19.546 1.00 94.56 405 VAL A O 1
ATOM 3196 N N . GLY A 1 406 ? 4.710 -7.912 18.637 1.00 92.31 406 GLY A N 1
ATOM 3197 C CA . GLY A 1 406 ? 6.084 -7.441 18.861 1.00 92.31 406 GLY A CA 1
ATOM 3198 C C . GLY A 1 406 ? 6.493 -6.206 18.055 1.00 92.31 406 GLY A C 1
ATOM 3199 O O . GLY A 1 406 ? 7.517 -5.595 18.345 1.00 92.31 406 GLY A O 1
ATOM 3200 N N . TRP A 1 407 ? 5.686 -5.760 17.087 1.00 93.88 407 TRP A N 1
ATOM 3201 C CA . TRP A 1 407 ? 5.982 -4.566 16.278 1.00 93.88 407 TRP A CA 1
ATOM 3202 C C . TRP A 1 407 ? 6.213 -3.294 17.109 1.00 93.88 407 TRP A C 1
ATOM 3204 O O . TRP A 1 407 ? 6.886 -2.378 16.646 1.00 93.88 407 TRP A O 1
ATOM 3214 N N . LYS A 1 408 ? 5.673 -3.235 18.333 1.00 90.94 408 LYS A N 1
ATOM 3215 C CA . LYS A 1 408 ? 5.882 -2.128 19.282 1.00 90.94 408 LYS A CA 1
ATOM 3216 C C . LYS A 1 408 ? 7.300 -2.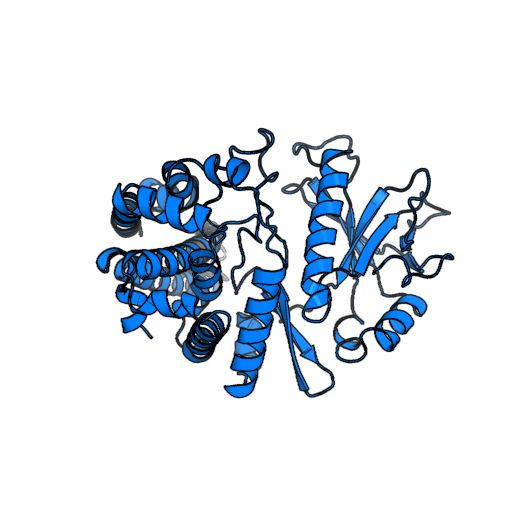090 19.847 1.00 90.94 408 LYS A C 1
ATOM 3218 O O . LYS A 1 408 ? 7.767 -1.019 20.194 1.00 90.94 408 LYS A O 1
ATOM 3223 N N . GLU A 1 409 ? 7.937 -3.248 19.991 1.00 87.50 409 GLU A N 1
ATOM 3224 C CA . GLU A 1 409 ? 9.284 -3.390 20.557 1.00 87.50 409 GLU A CA 1
ATOM 3225 C C . GLU A 1 409 ? 10.364 -3.168 19.493 1.00 87.50 409 GLU A C 1
ATOM 3227 O O . GLU A 1 409 ? 11.470 -2.738 19.807 1.00 87.50 409 GLU A O 1
ATOM 3232 N N . ALA A 1 410 ? 10.026 -3.434 18.229 1.00 81.81 410 ALA A N 1
ATOM 3233 C CA . ALA A 1 410 ? 10.906 -3.226 17.084 1.00 81.81 410 ALA A CA 1
ATOM 3234 C C . ALA A 1 410 ? 11.080 -1.745 16.683 1.00 81.81 410 ALA A C 1
ATOM 3236 O O . ALA A 1 410 ? 11.980 -1.429 15.902 1.00 81.81 410 ALA A O 1
ATOM 3237 N N . LEU A 1 411 ? 10.227 -0.842 17.184 1.00 79.31 411 LEU A N 1
ATOM 3238 C CA . LEU A 1 411 ? 10.177 0.583 16.828 1.00 79.31 411 LEU A CA 1
ATOM 3239 C C . LEU A 1 411 ? 10.491 1.477 18.018 1.00 79.31 411 LEU A C 1
ATOM 3241 O O . LEU A 1 411 ? 11.076 2.560 17.758 1.00 79.31 411 LEU A O 1
#

Radius of gyration: 22.5 Å; Cα contacts (8 Å, |Δi|>4): 689; chains: 1; bounding box: 58×53×64 Å

Sequence (411 aa):
MVEELIPDEGLSLDIREEIHTVSTGFRILKTEPSSSFSAFLGKNYPKVSDAFSGEIVLKSCGKTEHSFFHNDGPIGEMTLAMETDVDLRQSSVGMPSSFGVAYMSASRGPRRQAVLTSSRVRGSEPCVVMPQFPVGSSLSEMYTSFTPSSTAEQEIARTLLKRLFSMKRPVSQDVAETYGSVPATLGLIRDERMQRFEFEDPLFSEQARVVNRALERALLGQEMGVFLADEIRAGRVGEQHGDARAFDNLHFVRRKDGGIEAFIRDPVRLSRKTSGGPKLMREWFVTHDDLQAGMLIGGPFVQERFHGFVRNLITAYMDSDPQNRAILTNPLRSQLFGLGIAYGVSIDLAVANYHRRDLEHRLDTLRHSDSGRGTEEIDAQFNERVRLMDRYWDSLAFLAETDFVGWKEAL